Protein AF-A0A812ZGF9-F1 (afdb_monomer)

Nearest PDB structures (foldseek):
  2nt2-assembly3_C  TM=7.524E-01  e=4.501E-05  Homo sapiens
  7c8s-assembly1_A  TM=7.273E-01  e=4.017E-04  Homo sapiens
  2rf6-assembly1_A  TM=6.481E-01  e=1.134E-02  Orthopoxvirus vaccinia
  4eut-assembly1_B  TM=5.128E-01  e=7.590E-02  Homo sapiens
  4tq1-assembly1_A  TM=6.742E-01  e=1.607E+00  Homo sapiens

Mean predicted aligned error: 18.27 Å

Structure (mmCIF, N/CA/C/O backbone):
data_AF-A0A812ZGF9-F1
#
_entry.id   AF-A0A812ZGF9-F1
#
loop_
_atom_site.group_PDB
_atom_site.id
_atom_site.type_symbol
_atom_site.label_atom_id
_atom_site.label_alt_id
_atom_site.label_comp_id
_atom_site.label_asym_id
_atom_site.label_entity_id
_atom_site.label_seq_id
_atom_site.pdbx_PDB_ins_code
_atom_site.Cartn_x
_atom_site.Cartn_y
_atom_site.Cartn_z
_atom_site.occupancy
_atom_site.B_iso_or_equiv
_atom_site.auth_seq_id
_atom_site.auth_comp_id
_atom_site.auth_asym_id
_atom_site.auth_atom_id
_atom_site.pdbx_PDB_model_num
ATOM 1 N N . MET A 1 1 ? 3.810 -12.024 -6.927 1.00 45.03 1 MET A N 1
ATOM 2 C CA . MET A 1 1 ? 5.172 -12.530 -7.187 1.00 45.03 1 MET A CA 1
ATOM 3 C C . MET A 1 1 ? 5.480 -12.251 -8.644 1.00 45.03 1 MET A C 1
ATOM 5 O O . MET A 1 1 ? 4.543 -12.284 -9.429 1.00 45.03 1 MET A O 1
ATOM 9 N N . ALA A 1 2 ? 6.712 -11.874 -8.975 1.00 50.69 2 ALA A N 1
ATOM 10 C CA . ALA A 1 2 ? 7.114 -11.700 -10.366 1.00 50.69 2 ALA A CA 1
ATOM 11 C C . ALA A 1 2 ? 7.450 -13.066 -10.974 1.00 50.69 2 ALA A C 1
ATOM 13 O O . ALA A 1 2 ? 8.011 -13.917 -10.280 1.00 50.69 2 ALA A O 1
ATOM 14 N N . GLU A 1 3 ? 7.091 -13.279 -12.234 1.00 55.22 3 GLU A N 1
ATOM 15 C CA . GLU A 1 3 ? 7.406 -14.515 -12.948 1.00 55.22 3 GLU A CA 1
ATOM 16 C C . GLU A 1 3 ? 8.752 -14.353 -13.654 1.00 55.22 3 GLU A C 1
ATOM 18 O O . GLU A 1 3 ? 8.997 -13.369 -14.358 1.00 55.22 3 GLU A O 1
ATOM 23 N N . GLN A 1 4 ? 9.659 -15.306 -13.438 1.00 62.22 4 GLN A N 1
ATOM 24 C CA . GLN A 1 4 ? 10.890 -15.369 -14.215 1.00 62.22 4 GLN A CA 1
ATOM 25 C C . GLN A 1 4 ? 10.582 -15.958 -15.585 1.00 62.22 4 GLN A C 1
ATOM 27 O O . GLN A 1 4 ? 9.883 -16.966 -15.701 1.00 62.22 4 GLN A O 1
ATOM 32 N N . CYS A 1 5 ? 11.139 -15.341 -16.622 1.00 58.72 5 CYS A N 1
ATOM 33 C CA . CYS A 1 5 ? 11.132 -15.927 -17.948 1.00 58.72 5 CYS A CA 1
ATOM 34 C C . CYS A 1 5 ? 11.777 -17.326 -17.913 1.00 58.72 5 CYS A C 1
ATOM 36 O O . CYS A 1 5 ? 12.908 -17.484 -17.459 1.00 58.72 5 CYS A O 1
ATOM 38 N N . SER A 1 6 ? 11.077 -18.336 -18.429 1.00 51.06 6 SER A N 1
ATOM 39 C CA . SER A 1 6 ? 11.536 -19.732 -18.461 1.00 51.06 6 SER A CA 1
ATOM 40 C C . SER A 1 6 ? 12.609 -20.019 -19.522 1.00 51.06 6 SER A C 1
ATOM 42 O O . SER A 1 6 ? 13.092 -21.148 -19.620 1.00 51.06 6 SER A O 1
ATOM 44 N N . ALA A 1 7 ? 13.002 -19.024 -20.325 1.00 57.94 7 ALA A N 1
ATOM 45 C CA . ALA A 1 7 ? 14.015 -19.214 -21.354 1.00 57.94 7 ALA A CA 1
ATOM 46 C C . ALA A 1 7 ? 15.413 -19.402 -20.721 1.00 57.94 7 ALA A C 1
ATOM 48 O O . ALA A 1 7 ? 15.858 -18.551 -19.941 1.00 57.94 7 ALA A O 1
ATOM 49 N N . PRO A 1 8 ? 16.149 -20.476 -21.067 1.00 46.59 8 PRO A N 1
ATOM 50 C CA . PRO A 1 8 ? 17.454 -20.763 -20.480 1.00 46.59 8 PRO A CA 1
ATOM 51 C C . PRO A 1 8 ? 18.442 -19.609 -20.724 1.00 46.59 8 PRO A C 1
ATOM 53 O O . PRO A 1 8 ? 18.737 -19.241 -21.861 1.00 46.59 8 PRO A O 1
ATOM 56 N N . GLY A 1 9 ? 18.946 -19.023 -19.632 1.00 60.38 9 GLY A N 1
ATOM 57 C CA . GLY A 1 9 ? 19.892 -17.900 -19.649 1.00 60.38 9 GLY A CA 1
ATOM 58 C C . GLY A 1 9 ? 19.266 -16.501 -19.743 1.00 60.38 9 GLY A C 1
ATOM 59 O O . GLY A 1 9 ? 20.005 -15.524 -19.864 1.00 60.38 9 GLY A O 1
ATOM 60 N N . CYS A 1 10 ? 17.936 -16.377 -19.685 1.00 63.12 10 CYS A N 1
ATOM 61 C CA . CYS A 1 10 ? 17.229 -15.098 -19.714 1.00 63.12 10 CYS A CA 1
ATOM 62 C C . CYS A 1 10 ? 16.824 -14.681 -18.289 1.00 63.12 10 CYS A C 1
ATOM 64 O O . CYS A 1 10 ? 15.756 -15.045 -17.809 1.00 63.12 10 CYS A O 1
ATOM 66 N N . ALA A 1 11 ? 17.663 -13.902 -17.597 1.00 79.38 11 ALA A N 1
ATOM 67 C CA . ALA A 1 11 ? 17.349 -13.359 -16.265 1.00 79.38 11 ALA A CA 1
ATOM 68 C C . ALA A 1 11 ? 16.396 -12.143 -16.336 1.00 79.38 11 ALA A C 1
ATOM 70 O O . ALA A 1 11 ? 16.633 -11.111 -15.708 1.00 79.38 11 ALA A O 1
ATOM 71 N N . VAL A 1 12 ? 15.348 -12.244 -17.158 1.00 88.75 12 VAL A N 1
ATOM 72 C CA . VAL A 1 12 ? 14.331 -11.201 -17.326 1.00 88.75 12 VAL A CA 1
ATOM 73 C C . VAL A 1 12 ? 13.152 -11.508 -16.422 1.00 88.75 12 VAL A C 1
ATOM 75 O O . VAL A 1 12 ? 12.563 -12.588 -16.480 1.00 88.75 12 VAL A O 1
ATOM 78 N N . GLU A 1 13 ? 12.814 -10.537 -15.587 1.00 91.31 13 GLU A N 1
ATOM 79 C CA . GLU A 1 13 ? 11.710 -10.620 -14.644 1.00 91.31 13 GLU A CA 1
ATOM 80 C C . GLU A 1 13 ? 10.479 -9.937 -15.235 1.00 91.31 13 GLU A C 1
ATOM 82 O O . GLU A 1 13 ? 10.511 -8.746 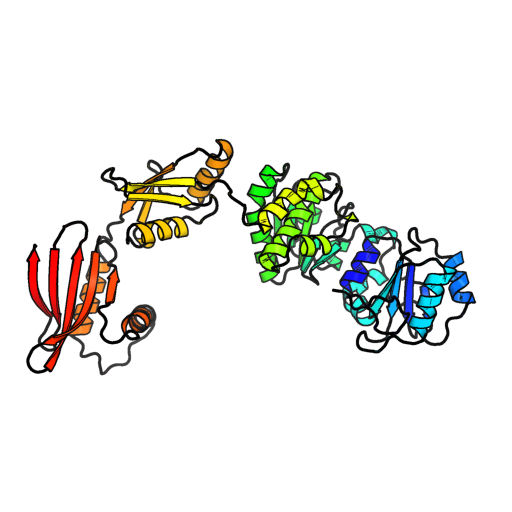-15.546 1.00 91.31 13 GLU A O 1
ATOM 87 N N . VAL A 1 14 ? 9.381 -10.675 -15.382 1.00 91.50 14 VAL A N 1
ATOM 88 C CA . VAL A 1 14 ? 8.109 -10.101 -15.819 1.00 91.50 14 VAL A CA 1
ATOM 89 C C . VAL A 1 14 ? 7.390 -9.529 -14.602 1.00 91.50 14 VAL A C 1
ATOM 91 O O . VAL A 1 14 ? 7.107 -10.240 -13.636 1.00 91.50 14 VAL A O 1
ATOM 94 N N . VAL A 1 15 ? 7.104 -8.227 -14.644 1.00 92.69 15 VAL A N 1
ATOM 95 C CA . VAL A 1 15 ? 6.514 -7.481 -13.526 1.00 92.69 15 VAL A CA 1
ATOM 96 C C . VAL A 1 15 ? 5.178 -6.849 -13.910 1.00 92.69 15 VAL A C 1
ATOM 98 O O . VAL A 1 15 ? 4.925 -6.515 -15.068 1.00 92.69 15 VAL A O 1
ATOM 101 N N . TYR A 1 16 ? 4.309 -6.649 -12.923 1.00 92.62 16 TYR A N 1
ATOM 102 C CA . TYR A 1 16 ? 3.055 -5.916 -13.101 1.00 92.62 16 TYR A CA 1
ATOM 103 C C . TYR A 1 16 ? 3.301 -4.411 -13.266 1.00 92.62 16 TYR A C 1
ATOM 105 O O . TYR A 1 16 ? 4.319 -3.876 -12.821 1.00 92.62 16 TYR A O 1
ATOM 113 N N . ALA A 1 17 ? 2.324 -3.701 -13.841 1.00 93.88 17 ALA A N 1
ATOM 114 C CA . ALA A 1 17 ? 2.409 -2.259 -14.081 1.00 93.88 17 ALA A CA 1
ATOM 115 C C . ALA A 1 17 ? 2.781 -1.459 -12.821 1.00 93.88 17 ALA A C 1
ATOM 117 O O . ALA A 1 17 ? 3.678 -0.621 -12.869 1.00 93.88 17 ALA A O 1
ATOM 118 N N . PHE A 1 18 ? 2.155 -1.755 -11.679 1.00 93.88 18 PHE A N 1
ATOM 119 C CA . PHE A 1 18 ? 2.442 -1.039 -10.434 1.00 93.88 18 PHE A CA 1
ATOM 120 C C . PHE A 1 18 ? 3.826 -1.337 -9.859 1.00 93.88 18 PHE A C 1
ATOM 122 O O . PHE A 1 18 ? 4.438 -0.478 -9.230 1.00 93.88 18 PHE A O 1
ATOM 129 N N . GLN A 1 19 ? 4.362 -2.535 -10.102 1.00 92.12 19 GLN A N 1
ATOM 130 C CA . GLN A 1 19 ? 5.726 -2.868 -9.705 1.00 92.12 19 GLN A CA 1
ATOM 131 C C . GLN A 1 19 ? 6.729 -2.081 -10.547 1.00 92.12 19 GLN A C 1
ATOM 133 O O . GLN A 1 19 ? 7.656 -1.508 -9.98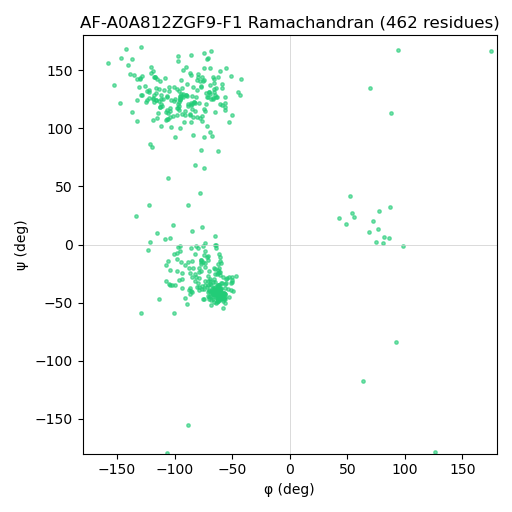7 1.00 92.12 19 GLN A O 1
ATOM 138 N N . ALA A 1 20 ? 6.514 -1.994 -11.862 1.00 93.56 20 ALA A N 1
ATOM 139 C CA . ALA A 1 20 ? 7.318 -1.150 -12.740 1.00 93.56 20 ALA A CA 1
ATOM 140 C C . ALA A 1 20 ? 7.265 0.327 -12.310 1.00 93.56 20 ALA A C 1
ATOM 142 O O . ALA A 1 20 ? 8.307 0.951 -12.136 1.00 93.56 20 ALA A O 1
ATOM 143 N N . PHE A 1 21 ? 6.068 0.857 -12.040 1.00 94.00 21 PHE A N 1
ATOM 144 C CA . PHE A 1 21 ? 5.872 2.232 -11.561 1.00 94.00 21 PHE A CA 1
ATOM 145 C C . PHE A 1 21 ? 6.663 2.509 -10.283 1.00 94.00 21 PHE A C 1
ATOM 147 O O . PHE A 1 21 ? 7.394 3.487 -10.171 1.00 94.00 21 PHE A O 1
ATOM 154 N N . ASN A 1 22 ? 6.576 1.583 -9.339 1.00 92.25 22 ASN A N 1
ATOM 155 C CA . ASN A 1 22 ? 7.297 1.633 -8.084 1.00 92.25 22 ASN A CA 1
ATOM 156 C C . ASN A 1 22 ? 8.819 1.682 -8.223 1.00 92.25 22 ASN A C 1
ATOM 158 O O . ASN A 1 22 ? 9.472 2.263 -7.361 1.00 92.25 22 ASN A O 1
ATOM 162 N N . TRP A 1 23 ? 9.381 1.044 -9.248 1.00 89.94 23 TRP A N 1
ATOM 163 C CA . TRP A 1 23 ? 10.808 1.147 -9.540 1.00 89.94 23 TRP A CA 1
ATOM 164 C C . TRP A 1 23 ? 11.161 2.533 -10.075 1.00 89.94 23 TRP A C 1
ATOM 166 O O . TRP A 1 23 ? 12.093 3.143 -9.566 1.00 89.94 23 TRP A O 1
ATOM 176 N N . LEU A 1 24 ? 10.356 3.066 -10.997 1.00 89.56 24 LEU A N 1
ATOM 177 C CA . LEU A 1 24 ? 10.551 4.403 -11.575 1.00 89.56 24 LEU A CA 1
ATOM 178 C C . LEU A 1 24 ? 10.483 5.526 -10.537 1.00 89.56 24 LEU A C 1
ATOM 180 O O . LEU A 1 24 ? 11.209 6.506 -10.626 1.00 89.56 24 LEU A O 1
ATOM 184 N N . VAL A 1 25 ? 9.593 5.398 -9.553 1.00 88.38 25 VAL A N 1
ATOM 185 C CA . VAL A 1 25 ? 9.431 6.395 -8.482 1.00 88.38 25 VAL A CA 1
ATOM 186 C C . VAL A 1 25 ? 10.614 6.400 -7.512 1.00 88.38 25 VAL A C 1
ATOM 188 O O . VAL A 1 25 ? 10.883 7.411 -6.863 1.00 88.38 25 VAL A O 1
ATOM 191 N N . ARG A 1 26 ? 11.303 5.267 -7.366 1.00 81.25 26 ARG A N 1
ATOM 192 C CA . ARG A 1 26 ? 12.313 5.068 -6.318 1.00 81.25 26 ARG A CA 1
ATOM 193 C C . ARG A 1 26 ? 13.739 5.247 -6.779 1.00 81.25 26 ARG A C 1
ATOM 195 O O . ARG A 1 26 ? 14.581 5.641 -5.980 1.00 81.25 26 ARG A O 1
ATOM 202 N N . GLU A 1 27 ? 13.998 4.852 -8.009 1.00 79.19 27 GLU A N 1
ATOM 203 C CA . GLU A 1 27 ? 15.333 4.656 -8.529 1.00 79.19 27 GLU A CA 1
ATOM 204 C C . GLU A 1 27 ? 15.425 5.379 -9.862 1.00 79.19 27 GLU A C 1
ATOM 206 O O . GLU A 1 27 ? 14.537 5.256 -10.709 1.00 79.19 27 GLU A O 1
ATOM 211 N N . ASP A 1 28 ? 16.523 6.096 -10.061 1.00 81.88 28 ASP A N 1
ATOM 212 C CA . ASP A 1 28 ? 16.882 6.603 -11.376 1.00 81.88 28 ASP A CA 1
ATOM 213 C C . ASP A 1 28 ? 17.459 5.443 -12.200 1.00 81.88 28 ASP A C 1
ATOM 215 O O . ASP A 1 28 ? 18.667 5.200 -12.224 1.00 81.88 28 ASP A O 1
ATOM 219 N N . ILE A 1 29 ? 16.555 4.632 -12.760 1.00 87.44 29 ILE A N 1
ATOM 220 C CA . ILE A 1 29 ? 16.875 3.451 -13.570 1.00 87.44 29 ILE A CA 1
ATOM 221 C C . ILE A 1 29 ? 16.833 3.757 -15.058 1.00 87.44 29 ILE A C 1
ATOM 223 O O . ILE A 1 29 ? 16.109 4.634 -15.527 1.00 87.44 29 ILE A O 1
ATOM 227 N N . LEU A 1 30 ? 17.535 2.929 -15.829 1.00 88.75 30 LEU A N 1
ATOM 228 C CA . LEU A 1 30 ? 17.413 2.939 -17.279 1.00 88.75 30 LEU A CA 1
ATOM 229 C C . LEU A 1 30 ? 16.013 2.469 -17.705 1.00 88.75 30 LEU A C 1
ATOM 231 O O . LEU A 1 30 ? 15.595 1.359 -17.365 1.00 88.75 30 LEU A O 1
ATOM 235 N N . VAL A 1 31 ? 15.311 3.285 -18.495 1.00 90.94 31 VAL A N 1
ATOM 236 C CA . VAL A 1 31 ? 13.989 2.946 -19.041 1.00 90.94 31 VAL A CA 1
ATOM 237 C C . VAL A 1 31 ? 14.049 2.873 -20.549 1.00 90.94 31 VAL A C 1
ATOM 239 O O . VAL A 1 31 ? 14.450 3.818 -21.229 1.00 90.94 31 VAL A O 1
ATOM 242 N N . LEU A 1 32 ? 13.631 1.724 -21.059 1.00 91.50 32 LEU A N 1
ATOM 243 C CA . LEU A 1 32 ? 13.641 1.382 -22.465 1.00 91.50 32 LEU A CA 1
ATOM 244 C C . LEU A 1 32 ? 12.200 1.143 -22.900 1.00 91.50 32 LEU A C 1
ATOM 246 O O . LEU A 1 32 ? 11.481 0.368 -22.272 1.00 91.50 32 LEU A O 1
ATOM 250 N N . GLU A 1 33 ? 11.779 1.788 -23.976 1.00 90.88 33 GLU A N 1
ATOM 251 C CA . GLU A 1 33 ? 10.479 1.562 -24.591 1.00 90.88 33 GLU A CA 1
ATOM 252 C C . GL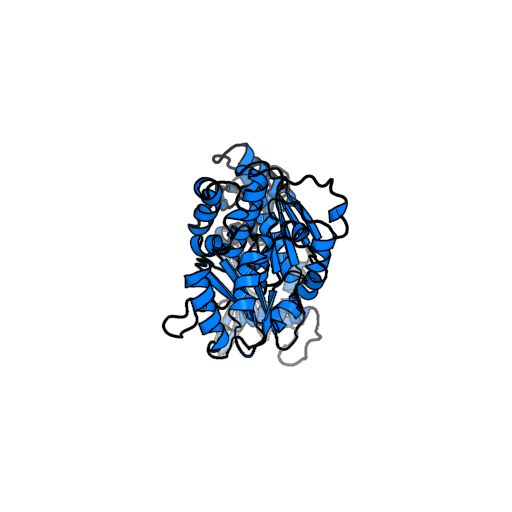U A 1 33 ? 10.679 0.802 -25.900 1.00 90.88 33 GLU A C 1
ATOM 254 O O . GLU A 1 33 ? 11.168 1.351 -26.885 1.00 90.88 33 GLU A O 1
ATOM 259 N N . CYS A 1 34 ? 10.328 -0.482 -25.912 1.00 88.06 34 CYS A N 1
ATOM 260 C CA . CYS A 1 34 ? 10.288 -1.261 -27.137 1.00 88.06 34 CYS A CA 1
ATOM 261 C C . CYS A 1 34 ? 8.927 -1.066 -27.793 1.00 88.06 34 CYS A C 1
ATOM 263 O O . CYS A 1 34 ? 7.913 -1.572 -27.307 1.00 88.06 34 CYS A O 1
ATOM 265 N N . SER A 1 35 ? 8.916 -0.285 -28.870 1.00 83.12 35 SER A N 1
ATOM 266 C CA . SER A 1 35 ? 7.699 0.015 -29.607 1.00 83.12 35 SER A CA 1
ATOM 267 C C . SER A 1 35 ? 7.933 -0.054 -31.111 1.00 83.12 35 SER A C 1
ATOM 269 O O . SER A 1 35 ? 9.055 0.020 -31.618 1.00 83.12 35 SER A O 1
ATOM 271 N N . SER A 1 36 ? 6.837 -0.212 -31.841 1.00 78.44 36 SER A N 1
ATOM 272 C CA . SER A 1 36 ? 6.805 -0.103 -33.301 1.00 78.44 36 SER A CA 1
ATOM 273 C C . SER A 1 36 ? 6.992 1.338 -33.809 1.00 78.44 36 SER A C 1
ATOM 275 O O . SER A 1 36 ? 7.230 1.539 -34.999 1.00 78.44 36 SER A O 1
ATOM 277 N N . SER A 1 37 ? 6.889 2.334 -32.923 1.00 74.25 37 SER A N 1
ATOM 278 C CA . SER A 1 37 ? 7.073 3.761 -33.206 1.00 74.25 37 SER A CA 1
ATOM 279 C C . SER A 1 37 ? 8.530 4.183 -33.014 1.00 74.25 37 SER A C 1
ATOM 281 O O . SER A 1 37 ? 9.253 3.599 -32.212 1.00 74.25 37 SER A O 1
ATOM 283 N N . ALA A 1 38 ? 8.956 5.223 -33.734 1.00 68.00 38 ALA A N 1
ATOM 284 C CA . ALA A 1 38 ? 10.270 5.843 -33.549 1.00 68.00 38 ALA A CA 1
ATOM 285 C C . ALA A 1 38 ? 10.325 6.784 -32.328 1.00 68.00 38 ALA A C 1
ATOM 287 O O . ALA A 1 38 ? 11.411 7.064 -31.827 1.00 68.00 38 ALA A O 1
ATOM 288 N N . GLU A 1 39 ? 9.171 7.257 -31.850 1.00 70.25 39 GLU A N 1
ATOM 289 C CA . GLU A 1 39 ? 9.054 8.136 -30.680 1.00 70.25 39 GLU A CA 1
ATOM 290 C C . GLU A 1 39 ? 8.452 7.394 -29.476 1.00 70.25 39 GLU A C 1
ATOM 292 O O . GLU A 1 39 ? 7.535 6.581 -29.679 1.00 70.25 39 GLU A O 1
ATOM 297 N N . PRO A 1 40 ? 8.915 7.693 -28.242 1.00 69.94 40 PRO A N 1
ATOM 298 C CA . PRO A 1 40 ? 8.391 7.078 -27.031 1.00 69.94 40 PRO A CA 1
ATOM 299 C C . PRO A 1 40 ? 6.962 7.560 -26.790 1.00 69.94 40 PRO A C 1
ATOM 301 O O . PRO A 1 40 ? 6.685 8.757 -26.716 1.00 69.94 40 PRO A O 1
ATOM 304 N N . LYS A 1 41 ? 6.033 6.620 -26.647 1.00 72.06 41 LYS A N 1
ATOM 305 C CA . LYS A 1 41 ? 4.605 6.896 -26.461 1.00 72.06 41 LYS A CA 1
ATOM 306 C C . LYS A 1 41 ? 4.251 7.167 -24.999 1.00 72.06 41 LYS A C 1
ATOM 308 O O . LYS A 1 41 ? 3.193 7.725 -24.719 1.00 72.06 41 LYS A O 1
ATOM 313 N N . THR A 1 42 ? 5.089 6.732 -24.060 1.00 74.75 42 THR A N 1
ATOM 314 C CA . THR A 1 42 ? 4.676 6.572 -22.651 1.00 74.75 42 THR A CA 1
ATOM 315 C C . THR A 1 42 ? 5.372 7.522 -21.717 1.00 74.75 42 THR A C 1
ATOM 317 O O . THR A 1 42 ? 4.754 8.098 -20.826 1.00 74.75 42 THR A O 1
ATOM 320 N N . VAL A 1 43 ? 6.684 7.617 -21.884 1.00 78.94 43 VAL A N 1
ATOM 321 C CA . VAL A 1 43 ? 7.572 8.285 -20.955 1.00 78.94 43 VAL A CA 1
ATOM 322 C C . VAL A 1 43 ? 8.552 9.097 -21.802 1.00 78.94 43 VAL A C 1
ATOM 324 O O . VAL A 1 43 ? 9.350 8.496 -22.516 1.00 78.94 43 VAL A O 1
ATOM 327 N N . PRO A 1 44 ? 8.528 10.443 -21.747 1.00 79.38 44 PRO A N 1
ATOM 328 C CA . PRO A 1 44 ? 9.300 11.291 -22.668 1.00 79.38 44 PRO A CA 1
ATOM 329 C C . PRO A 1 44 ? 10.815 11.096 -22.580 1.00 79.38 44 PRO A C 1
ATOM 331 O O . PRO A 1 44 ? 11.554 11.481 -23.476 1.00 79.38 44 PRO A O 1
ATOM 334 N N . TRP A 1 45 ? 11.268 10.545 -21.459 1.00 79.12 45 TRP A N 1
ATOM 335 C CA . TRP A 1 45 ? 12.665 10.310 -21.129 1.00 79.12 45 TRP A CA 1
ATOM 336 C C . TRP A 1 45 ? 13.069 8.832 -21.273 1.00 79.12 45 TRP A C 1
ATOM 338 O O . TRP A 1 45 ? 14.193 8.478 -20.930 1.00 79.12 45 TRP A O 1
ATOM 348 N N . ALA A 1 46 ? 12.181 7.964 -21.775 1.00 82.81 46 ALA A N 1
ATOM 349 C CA . ALA A 1 46 ? 12.532 6.589 -22.117 1.00 82.81 46 ALA A CA 1
ATOM 350 C C . ALA A 1 46 ? 13.238 6.516 -23.476 1.00 82.81 46 ALA A C 1
ATOM 352 O O . ALA A 1 46 ? 12.885 7.217 -24.427 1.00 82.81 46 ALA A O 1
ATOM 353 N N . TYR A 1 47 ? 14.200 5.604 -23.589 1.00 84.06 47 TYR A N 1
ATOM 354 C CA . TYR A 1 47 ? 14.887 5.343 -24.848 1.00 84.06 47 TYR A CA 1
ATOM 355 C C . TYR A 1 47 ? 14.070 4.392 -25.709 1.00 84.06 47 TYR A C 1
ATOM 357 O O . TYR A 1 47 ? 13.761 3.276 -25.291 1.00 84.06 47 TYR A O 1
ATOM 365 N N . THR A 1 48 ? 13.735 4.818 -26.923 1.00 83.94 48 THR A N 1
ATOM 366 C CA . THR A 1 48 ? 12.942 3.993 -27.837 1.00 83.94 48 THR A CA 1
ATOM 367 C C . THR A 1 48 ? 13.833 2.982 -28.549 1.00 83.94 48 THR A C 1
ATOM 369 O O . THR A 1 48 ? 14.836 3.350 -29.157 1.00 83.94 48 THR A O 1
ATOM 372 N N . ILE A 1 49 ? 13.463 1.704 -28.480 1.00 83.50 49 ILE A N 1
ATOM 373 C CA . ILE A 1 49 ? 14.144 0.599 -29.157 1.00 83.50 49 ILE A CA 1
ATOM 374 C C . ILE A 1 49 ? 13.179 -0.005 -30.183 1.00 83.50 49 ILE A C 1
ATOM 376 O O . ILE A 1 49 ? 12.085 -0.435 -29.808 1.00 83.50 49 ILE A O 1
ATOM 380 N N . PRO A 1 50 ? 13.556 -0.094 -31.468 1.00 78.69 50 PRO A N 1
ATOM 381 C CA . PRO A 1 50 ? 12.700 -0.711 -32.471 1.00 78.69 50 PRO A CA 1
ATOM 382 C C . PRO A 1 50 ? 12.521 -2.211 -32.200 1.00 78.69 50 PRO A C 1
ATOM 384 O O . PRO A 1 50 ? 13.470 -2.911 -31.851 1.00 78.69 50 PRO A O 1
ATOM 387 N N . HIS A 1 51 ? 11.315 -2.730 -32.446 1.00 71.31 51 HIS A N 1
ATOM 388 C CA . HIS A 1 51 ? 11.018 -4.166 -32.321 1.00 71.31 51 HIS A CA 1
ATOM 389 C C . HIS A 1 51 ? 11.888 -5.068 -33.208 1.00 71.31 51 HIS A C 1
ATOM 391 O O . HIS A 1 51 ? 12.090 -6.239 -32.893 1.00 71.31 51 HIS A O 1
ATOM 397 N N . ARG A 1 52 ? 12.371 -4.552 -34.345 1.00 68.44 52 ARG A N 1
ATOM 398 C CA . ARG A 1 52 ? 13.174 -5.311 -35.309 1.00 68.44 52 ARG A CA 1
ATOM 399 C C . ARG A 1 52 ? 14.604 -4.792 -35.340 1.00 68.44 52 ARG A C 1
ATOM 401 O O . ARG A 1 52 ? 14.888 -3.798 -36.001 1.00 68.44 52 ARG A O 1
ATOM 408 N N . GLY A 1 53 ? 15.488 -5.536 -34.682 1.00 61.69 53 GLY A N 1
ATOM 409 C CA . GLY A 1 53 ? 16.933 -5.343 -34.736 1.00 61.69 53 GLY A CA 1
ATOM 410 C C . GLY A 1 53 ? 17.444 -4.349 -33.699 1.00 61.69 53 GLY A C 1
ATOM 411 O O . GLY A 1 53 ? 17.227 -3.143 -33.796 1.00 61.69 53 GLY A O 1
ATOM 412 N N . LEU A 1 54 ? 18.208 -4.859 -32.736 1.00 65.12 54 LEU A N 1
ATOM 413 C CA . LEU A 1 54 ? 18.993 -4.033 -31.833 1.00 65.12 54 LEU A CA 1
ATOM 414 C C . LEU A 1 54 ? 20.232 -3.513 -32.556 1.00 65.12 54 LEU A C 1
ATOM 416 O O . LEU A 1 54 ? 21.197 -4.234 -32.810 1.00 65.12 54 LEU A O 1
ATOM 420 N N . CYS A 1 55 ? 20.224 -2.226 -32.899 1.00 63.69 55 CYS A N 1
ATOM 421 C CA . CYS A 1 55 ? 21.416 -1.596 -33.438 1.00 63.69 55 CYS A CA 1
ATOM 422 C C . CYS A 1 55 ? 22.413 -1.364 -32.297 1.00 63.69 55 CYS A C 1
ATOM 424 O O . CYS A 1 55 ? 22.152 -0.572 -31.394 1.00 63.69 55 CYS A O 1
ATOM 426 N N . LYS A 1 56 ? 23.588 -2.005 -32.359 1.00 69.38 56 LYS A N 1
ATOM 427 C CA . LYS A 1 56 ? 24.687 -1.773 -31.403 1.00 69.38 56 LYS A CA 1
ATOM 428 C C . LYS A 1 56 ? 25.014 -0.286 -31.214 1.00 69.38 56 LYS A C 1
ATOM 430 O O . LYS A 1 56 ? 25.424 0.088 -30.126 1.00 69.38 56 LYS A O 1
ATOM 435 N N . ARG A 1 57 ? 24.819 0.547 -32.249 1.00 70.50 57 ARG A N 1
ATOM 436 C CA . ARG A 1 5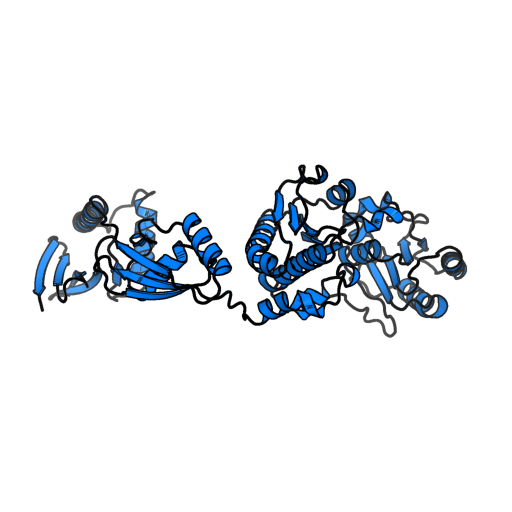7 ? 24.994 2.006 -32.152 1.00 70.50 57 ARG A CA 1
ATOM 437 C C . ARG A 1 57 ? 23.961 2.656 -31.240 1.00 70.50 57 ARG A C 1
ATOM 439 O O . ARG A 1 57 ? 24.361 3.383 -30.356 1.00 70.50 57 ARG A O 1
ATOM 446 N N . LEU A 1 58 ? 22.676 2.319 -31.381 1.00 71.62 58 LEU A N 1
ATOM 447 C CA . LEU A 1 58 ? 21.617 2.838 -30.506 1.00 71.62 58 LEU A CA 1
ATOM 448 C C . LEU A 1 58 ? 21.899 2.497 -29.040 1.00 71.62 58 LEU A C 1
ATOM 450 O O . LEU A 1 58 ? 21.732 3.323 -28.157 1.00 71.62 58 LEU A O 1
ATOM 454 N N . LEU A 1 59 ? 22.361 1.276 -28.788 1.00 71.12 59 LEU A N 1
ATOM 455 C CA . LEU A 1 59 ? 22.728 0.838 -27.449 1.00 71.12 59 LEU A CA 1
ATOM 456 C C . LEU A 1 59 ? 23.966 1.563 -26.901 1.00 71.12 59 LEU A C 1
ATOM 458 O O . LEU A 1 59 ? 23.997 1.906 -25.722 1.00 71.12 59 LEU A O 1
ATOM 462 N N . GLN A 1 60 ? 24.964 1.827 -27.747 1.00 73.62 60 GLN A N 1
ATOM 463 C CA . GLN A 1 60 ? 26.124 2.631 -27.370 1.00 73.62 60 GLN A CA 1
ATOM 464 C C . GLN A 1 60 ? 25.720 4.082 -27.077 1.00 73.62 60 GLN A C 1
ATOM 466 O O . GLN A 1 60 ? 26.105 4.612 -26.043 1.00 73.62 60 GLN A O 1
ATOM 471 N N . ASP A 1 61 ? 24.865 4.675 -27.911 1.00 76.81 61 ASP A N 1
ATOM 472 C CA . ASP A 1 61 ? 24.330 6.021 -27.705 1.00 76.81 61 ASP A CA 1
ATOM 473 C C . ASP A 1 61 ? 23.546 6.101 -26.387 1.00 76.81 61 ASP A C 1
ATOM 475 O O . ASP A 1 61 ? 23.668 7.079 -25.653 1.00 76.81 61 ASP A O 1
ATOM 479 N N . ILE A 1 62 ? 22.781 5.058 -26.036 1.00 76.06 62 ILE A N 1
ATOM 480 C CA . ILE A 1 62 ? 22.123 4.952 -24.728 1.00 76.06 62 ILE A CA 1
ATOM 481 C C . ILE A 1 62 ? 23.166 4.938 -23.607 1.00 76.06 62 ILE A C 1
ATOM 483 O O . ILE A 1 62 ? 22.998 5.672 -22.650 1.00 76.06 62 ILE A O 1
ATOM 487 N N . CYS A 1 63 ? 24.253 4.172 -23.697 1.00 70.12 63 CYS A N 1
ATOM 488 C CA . CYS A 1 63 ? 25.308 4.204 -22.672 1.00 70.12 63 CYS A CA 1
ATOM 489 C C . CYS A 1 63 ? 26.005 5.559 -22.547 1.00 70.12 63 CYS A C 1
ATOM 491 O O . CYS A 1 63 ? 26.355 5.967 -21.443 1.00 70.12 63 CYS A O 1
ATOM 493 N N . ASP A 1 64 ? 26.227 6.232 -23.671 1.00 76.62 64 ASP A N 1
ATOM 494 C CA . ASP A 1 64 ? 26.981 7.479 -23.705 1.00 76.62 64 ASP A CA 1
ATOM 495 C C . ASP A 1 64 ? 26.115 8.669 -23.246 1.00 76.62 64 ASP A C 1
ATOM 497 O O . ASP A 1 64 ? 26.630 9.639 -22.687 1.00 76.62 64 ASP A O 1
ATOM 501 N N . THR A 1 65 ? 24.794 8.594 -23.452 1.00 73.56 65 THR A N 1
ATOM 502 C CA . THR A 1 65 ? 23.842 9.669 -23.115 1.00 73.56 65 THR A CA 1
ATOM 503 C C . THR A 1 65 ? 23.058 9.421 -21.833 1.00 73.56 65 THR A C 1
ATOM 505 O O . THR A 1 65 ? 22.756 10.375 -21.114 1.00 73.56 65 THR A O 1
ATOM 508 N N . ALA A 1 66 ? 22.715 8.168 -21.534 1.00 65.44 66 ALA A N 1
ATOM 509 C CA . ALA A 1 66 ? 22.009 7.810 -20.319 1.00 65.44 66 ALA A CA 1
ATOM 510 C C . ALA A 1 66 ? 23.026 7.814 -19.184 1.00 65.44 66 ALA A C 1
ATOM 512 O O . ALA A 1 66 ? 23.863 6.922 -19.067 1.00 65.44 66 ALA A O 1
ATOM 513 N N . GLN A 1 67 ? 22.916 8.808 -18.313 1.00 69.50 67 GLN A N 1
ATOM 514 C CA . GLN A 1 67 ? 23.614 8.828 -17.033 1.00 69.50 67 GLN A CA 1
ATOM 515 C C . GLN A 1 67 ? 22.628 8.532 -15.891 1.00 69.50 67 GLN A C 1
ATOM 517 O O . GLN A 1 67 ? 22.487 9.384 -15.015 1.00 69.50 67 GLN A O 1
ATOM 522 N N . PRO A 1 68 ? 21.901 7.388 -15.891 1.00 74.69 68 PRO A N 1
ATOM 523 C CA . PRO A 1 68 ? 21.074 7.053 -14.747 1.00 74.69 68 PRO A CA 1
ATOM 524 C C . PRO A 1 68 ? 21.993 6.799 -13.552 1.00 74.69 68 PRO A C 1
ATOM 526 O O . PRO A 1 68 ? 23.033 6.143 -13.686 1.00 74.69 68 PRO A O 1
ATOM 529 N N . GLU A 1 69 ? 21.605 7.274 -12.371 1.00 74.56 69 GLU A N 1
ATOM 530 C CA . GLU A 1 69 ? 22.372 7.006 -11.148 1.00 74.56 69 GLU A CA 1
ATOM 531 C C . GLU A 1 69 ? 22.466 5.495 -10.855 1.00 74.56 69 GLU A C 1
ATOM 533 O O . GLU A 1 69 ? 23.437 5.034 -10.249 1.00 74.56 69 GLU A O 1
ATOM 538 N N . ASN A 1 70 ? 21.492 4.701 -11.324 1.00 78.38 70 ASN A N 1
ATOM 539 C CA . ASN A 1 70 ? 21.442 3.257 -11.133 1.00 78.38 70 ASN A CA 1
ATOM 540 C C . ASN A 1 70 ? 21.409 2.473 -12.461 1.00 78.38 70 ASN A C 1
ATOM 542 O O . ASN A 1 70 ? 20.364 2.029 -12.937 1.00 78.38 70 ASN A O 1
ATOM 546 N N . THR A 1 71 ? 22.590 2.188 -13.014 1.00 80.75 71 THR A N 1
ATOM 547 C CA . THR A 1 71 ? 22.762 1.315 -14.196 1.00 80.75 71 THR A CA 1
ATOM 548 C C . THR A 1 71 ? 22.581 -0.179 -13.899 1.00 80.75 71 THR A C 1
ATOM 550 O O . THR A 1 71 ? 22.515 -1.003 -14.814 1.00 80.75 71 THR A O 1
ATOM 553 N N . SER A 1 72 ? 22.481 -0.565 -12.621 1.00 84.38 72 SER A N 1
ATOM 554 C CA . SER A 1 72 ? 22.361 -1.973 -12.225 1.00 84.38 72 SER A CA 1
ATOM 555 C C . SER A 1 72 ? 20.968 -2.558 -12.483 1.00 84.38 72 SER A C 1
ATOM 557 O O . SER A 1 72 ? 20.813 -3.781 -12.489 1.00 84.38 72 SER A O 1
ATOM 559 N N . CYS A 1 73 ? 19.967 -1.709 -12.721 1.00 88.69 73 CYS A N 1
ATOM 560 C CA . CYS A 1 73 ? 18.589 -2.100 -12.991 1.00 88.69 73 CYS A CA 1
ATOM 561 C C . CYS A 1 73 ? 18.068 -1.394 -14.249 1.00 88.69 73 CYS A C 1
ATOM 563 O O . CYS A 1 73 ? 18.356 -0.222 -14.476 1.00 88.69 73 CYS A O 1
ATOM 565 N N . ALA A 1 74 ? 17.273 -2.102 -15.048 1.00 91.75 74 ALA A N 1
ATOM 566 C CA . ALA A 1 74 ? 16.601 -1.536 -16.212 1.00 91.75 74 ALA A CA 1
ATOM 567 C C . ALA A 1 74 ? 15.134 -1.977 -16.274 1.00 91.75 74 ALA A C 1
ATOM 569 O O . ALA A 1 74 ? 14.796 -3.107 -15.903 1.00 91.75 74 ALA A O 1
ATOM 570 N N . LEU A 1 75 ? 14.270 -1.089 -16.764 1.00 94.12 75 LEU A N 1
ATOM 571 C CA . LEU A 1 75 ? 12.869 -1.366 -17.060 1.00 94.12 75 LEU A CA 1
ATOM 572 C C . LEU A 1 75 ? 12.639 -1.324 -18.571 1.00 94.12 75 LEU A C 1
ATOM 574 O O . LEU A 1 75 ? 12.896 -0.315 -19.219 1.00 94.12 75 LEU A O 1
ATOM 578 N N . LEU A 1 76 ? 12.094 -2.409 -19.106 1.00 94.50 76 LEU A N 1
ATOM 579 C CA . LEU A 1 76 ? 11.639 -2.531 -20.480 1.00 94.50 76 LEU A CA 1
ATOM 580 C C . LEU A 1 76 ? 10.110 -2.449 -20.534 1.00 94.50 76 LEU A C 1
ATOM 582 O O . LEU A 1 76 ? 9.413 -3.339 -20.037 1.00 94.50 76 LEU A O 1
ATOM 586 N N . LEU A 1 77 ? 9.604 -1.397 -21.170 1.00 94.12 77 LEU A N 1
ATOM 587 C CA . LEU A 1 77 ? 8.213 -1.262 -21.582 1.00 94.12 77 LEU A CA 1
ATOM 588 C C . LEU A 1 77 ? 8.059 -1.923 -22.957 1.00 94.12 77 LEU A C 1
ATOM 590 O O . LEU A 1 77 ? 8.629 -1.437 -23.927 1.00 94.12 77 LEU A O 1
ATOM 594 N N . ASP A 1 78 ? 7.335 -3.035 -23.048 1.00 92.19 78 ASP A N 1
ATOM 595 C CA . ASP A 1 78 ? 7.273 -3.858 -24.266 1.00 92.19 78 ASP A CA 1
ATOM 596 C C . ASP A 1 78 ? 5.828 -4.015 -24.767 1.00 92.19 78 ASP A C 1
ATOM 598 O O . ASP A 1 78 ? 4.938 -4.351 -23.979 1.00 92.19 78 ASP A O 1
ATOM 602 N N . GLU A 1 79 ? 5.567 -3.781 -26.061 1.00 90.25 79 GLU A N 1
ATOM 603 C CA . GLU A 1 79 ? 4.229 -3.972 -26.656 1.00 90.25 79 GLU A CA 1
ATOM 604 C C . GLU A 1 79 ? 3.795 -5.449 -26.621 1.00 90.25 79 GLU A C 1
ATOM 606 O O . GLU A 1 79 ? 2.593 -5.733 -26.556 1.00 90.25 79 GLU A O 1
ATOM 611 N N . VAL A 1 80 ? 4.749 -6.391 -26.588 1.00 87.00 80 VAL A N 1
ATOM 612 C CA . VAL A 1 80 ? 4.443 -7.827 -26.580 1.00 87.00 80 VAL A CA 1
ATOM 613 C C . VAL A 1 80 ? 3.720 -8.237 -25.282 1.00 87.00 80 VAL A C 1
ATOM 615 O O . VAL A 1 80 ? 4.150 -7.858 -24.181 1.00 87.00 80 VAL A O 1
ATOM 618 N N . PRO A 1 81 ? 2.629 -9.026 -25.363 1.00 85.06 81 PRO A N 1
ATOM 619 C CA . PRO A 1 81 ? 1.922 -9.545 -24.195 1.00 85.06 81 PRO A CA 1
ATOM 620 C C . PRO A 1 81 ? 2.824 -10.325 -23.227 1.00 85.06 81 PRO A C 1
ATOM 622 O O . PRO A 1 81 ? 3.809 -10.954 -23.616 1.00 85.06 81 PRO A O 1
ATOM 625 N N . GLN A 1 82 ? 2.459 -10.316 -21.942 1.00 80.06 82 GLN A N 1
ATOM 626 C CA . GLN A 1 82 ? 3.179 -11.065 -20.899 1.00 80.06 82 GLN A CA 1
ATOM 627 C C . GLN A 1 82 ? 2.996 -12.584 -21.011 1.00 80.06 82 GLN A C 1
ATOM 629 O O . GLN A 1 82 ? 3.840 -13.322 -20.521 1.00 80.06 82 GLN A O 1
ATOM 634 N N . SER A 1 83 ? 1.921 -13.045 -21.659 1.00 77.62 83 SER A N 1
ATOM 635 C CA . SER A 1 83 ? 1.609 -14.468 -21.849 1.00 77.62 83 SER A CA 1
ATOM 636 C C . SER A 1 83 ? 2.446 -15.145 -22.934 1.00 77.62 83 SER A C 1
ATOM 638 O O . SER A 1 83 ? 2.427 -16.368 -23.047 1.00 77.62 83 SER A O 1
ATOM 640 N N . GLU A 1 84 ? 3.149 -14.368 -23.756 1.00 77.56 84 GLU A N 1
ATOM 641 C CA . GLU A 1 84 ? 3.990 -14.900 -24.820 1.00 77.56 84 GLU A CA 1
ATOM 642 C C . GLU A 1 84 ? 5.393 -15.234 -24.309 1.00 77.56 84 GLU A C 1
ATOM 644 O O . GLU A 1 84 ? 5.942 -14.562 -23.428 1.00 77.56 84 GLU A O 1
ATOM 649 N N . ALA A 1 85 ? 5.991 -16.274 -24.902 1.00 81.38 85 ALA A N 1
ATOM 650 C CA . ALA A 1 85 ? 7.392 -16.603 -24.680 1.00 81.38 85 ALA A CA 1
ATOM 651 C C . ALA A 1 85 ? 8.266 -15.360 -24.904 1.00 81.38 85 ALA A C 1
ATOM 653 O O . ALA A 1 85 ? 7.969 -14.524 -25.757 1.00 81.38 85 ALA A O 1
ATOM 654 N N . CYS A 1 86 ? 9.338 -15.230 -24.122 1.00 83.25 86 CYS A N 1
ATOM 655 C CA . CYS A 1 86 ? 10.190 -14.048 -24.175 1.00 83.25 86 CYS A CA 1
ATOM 656 C C . CYS A 1 86 ? 10.720 -13.823 -25.598 1.00 83.25 86 CYS A C 1
ATOM 658 O O . CYS A 1 86 ? 11.424 -14.695 -26.118 1.00 83.25 86 CYS A O 1
ATOM 660 N N . PRO A 1 87 ? 10.379 -12.686 -26.228 1.00 85.56 87 PRO A N 1
ATOM 661 C CA . PRO A 1 87 ? 10.763 -12.430 -27.605 1.00 85.56 87 PRO A CA 1
ATOM 662 C C . PRO A 1 87 ? 12.279 -12.408 -27.785 1.00 85.56 87 PRO A C 1
ATOM 664 O O . PRO A 1 87 ? 13.020 -11.983 -26.895 1.00 85.56 87 PRO A O 1
ATOM 667 N N . GLU A 1 88 ? 12.748 -12.800 -28.968 1.00 85.81 88 GLU A N 1
ATOM 668 C CA . GLU A 1 88 ? 14.180 -12.854 -29.281 1.00 85.81 88 GLU A CA 1
ATOM 669 C C . GLU A 1 88 ? 14.882 -11.502 -29.062 1.00 85.81 88 GLU A C 1
ATOM 671 O O . GLU A 1 88 ? 15.981 -11.469 -28.505 1.00 85.81 88 GLU A O 1
ATOM 676 N N . HIS A 1 89 ? 14.214 -10.383 -29.380 1.00 84.88 89 HIS A N 1
ATOM 677 C CA . HIS A 1 89 ? 14.749 -9.036 -29.143 1.00 84.88 89 HIS A CA 1
ATOM 678 C C . HIS A 1 89 ? 14.964 -8.739 -27.654 1.00 84.88 89 HIS A C 1
ATOM 680 O O . HIS A 1 89 ? 15.947 -8.097 -27.291 1.00 84.88 89 HIS A O 1
ATOM 686 N N . VAL A 1 90 ? 14.092 -9.238 -26.773 1.00 88.12 90 VAL A N 1
ATOM 687 C CA . VAL A 1 90 ? 14.241 -9.090 -25.316 1.00 88.12 90 VAL A CA 1
ATOM 688 C C . VAL A 1 90 ? 15.409 -9.934 -24.814 1.00 88.12 90 VAL A C 1
ATOM 690 O O . VAL A 1 90 ? 16.195 -9.481 -23.978 1.00 88.12 90 VAL A O 1
ATOM 693 N N . VAL A 1 91 ? 15.567 -11.151 -25.343 1.00 88.38 91 VAL A N 1
ATOM 694 C CA . VAL A 1 91 ? 16.698 -12.025 -25.007 1.00 88.38 91 VAL A CA 1
ATOM 695 C C . VAL A 1 91 ? 18.017 -11.373 -25.429 1.00 88.38 91 VAL A C 1
ATOM 697 O O . VAL A 1 91 ? 18.953 -11.317 -24.628 1.00 88.38 91 VAL A O 1
ATOM 700 N N . GLU A 1 92 ? 18.096 -10.840 -26.647 1.00 86.94 92 GLU A N 1
ATOM 701 C CA . GLU A 1 92 ? 19.274 -10.126 -27.143 1.00 86.94 92 GLU A CA 1
ATOM 702 C C . GLU A 1 92 ? 19.589 -8.883 -26.296 1.00 86.94 92 GLU A C 1
ATOM 704 O O . GLU A 1 92 ? 20.723 -8.735 -25.826 1.00 86.94 92 GLU A O 1
ATOM 709 N N . LEU A 1 93 ? 18.578 -8.053 -26.014 1.00 87.44 93 LEU A N 1
ATOM 710 C CA . LEU A 1 93 ? 18.708 -6.867 -25.167 1.00 87.44 93 LEU A CA 1
ATOM 711 C C . LEU A 1 93 ? 19.235 -7.218 -23.774 1.00 87.44 93 LEU A C 1
ATOM 713 O O . LEU A 1 93 ? 20.155 -6.570 -23.277 1.00 87.44 93 LEU A O 1
ATOM 717 N N . SER A 1 94 ? 18.686 -8.267 -23.155 1.00 88.94 94 SER A N 1
ATOM 718 C CA . SER A 1 94 ? 19.095 -8.713 -21.819 1.00 88.94 94 SER A CA 1
ATOM 719 C C . SER A 1 94 ? 20.569 -9.121 -21.781 1.00 88.94 94 SER A C 1
ATOM 721 O O . SER A 1 94 ? 21.312 -8.684 -20.904 1.00 88.94 94 SER A O 1
ATOM 723 N N . ARG A 1 95 ? 21.038 -9.884 -22.781 1.00 87.56 95 ARG A N 1
ATOM 724 C CA . ARG A 1 95 ? 22.449 -10.290 -22.883 1.00 87.56 95 ARG A CA 1
ATOM 725 C C . ARG A 1 95 ? 23.364 -9.082 -23.018 1.00 87.56 95 ARG A C 1
ATOM 727 O O . ARG A 1 95 ? 24.451 -9.087 -22.444 1.00 87.56 95 ARG A O 1
ATOM 734 N N . TRP A 1 96 ? 22.939 -8.078 -23.779 1.00 86.19 96 TRP A N 1
ATOM 735 C CA . TRP A 1 96 ? 23.707 -6.855 -23.961 1.00 86.19 96 TRP A CA 1
ATOM 736 C C . TRP A 1 96 ? 23.777 -6.038 -22.667 1.00 86.19 96 TRP A C 1
ATOM 738 O O . TRP A 1 96 ? 24.878 -5.752 -22.197 1.00 86.19 96 TRP A O 1
ATOM 748 N N . LEU A 1 97 ? 22.628 -5.754 -22.041 1.00 86.75 97 LEU A N 1
ATOM 749 C CA . LEU A 1 97 ? 22.550 -4.994 -20.790 1.00 86.75 97 LEU A CA 1
ATOM 750 C C . LEU A 1 97 ? 23.390 -5.642 -19.684 1.00 86.75 97 LEU A C 1
ATOM 752 O O . LEU A 1 97 ? 24.128 -4.954 -18.980 1.00 86.75 97 LEU A O 1
ATOM 756 N N . PHE A 1 98 ? 23.337 -6.968 -19.558 1.00 88.56 98 PHE A N 1
ATOM 757 C CA . PHE A 1 98 ? 24.088 -7.677 -18.524 1.00 88.56 98 PHE A CA 1
ATOM 758 C C . PHE A 1 98 ? 25.597 -7.706 -18.777 1.00 88.56 98 PHE A C 1
ATOM 760 O O . PHE A 1 98 ? 26.377 -7.610 -17.833 1.00 88.56 98 PHE A O 1
ATOM 767 N N . ARG A 1 99 ? 26.032 -7.829 -20.038 1.00 85.50 99 ARG A N 1
ATOM 768 C CA . ARG A 1 99 ? 27.464 -7.944 -20.366 1.00 85.50 99 ARG A CA 1
ATOM 769 C C . ARG A 1 99 ? 28.172 -6.605 -20.490 1.00 85.50 99 ARG A C 1
ATOM 771 O O . ARG A 1 99 ? 29.324 -6.513 -20.087 1.00 85.50 99 ARG A O 1
ATOM 778 N N . LEU A 1 100 ? 27.524 -5.622 -21.108 1.00 80.31 100 LEU A N 1
ATOM 779 C CA . LEU A 1 100 ? 28.179 -4.379 -21.518 1.00 80.31 100 LEU A CA 1
ATOM 780 C C . LEU A 1 100 ? 27.850 -3.206 -20.599 1.00 80.31 100 LEU A C 1
ATOM 782 O O . LEU A 1 100 ? 28.735 -2.408 -20.319 1.00 80.31 100 LEU A O 1
ATOM 786 N N . VAL A 1 101 ? 26.627 -3.141 -20.067 1.00 80.00 101 VAL A N 1
ATOM 787 C CA . VAL A 1 101 ? 26.219 -2.070 -19.135 1.00 80.00 101 VAL A CA 1
ATOM 788 C C . VAL A 1 101 ? 26.479 -2.454 -17.676 1.00 80.00 101 VAL A C 1
ATOM 790 O O . VAL A 1 101 ? 26.509 -1.602 -16.795 1.00 80.00 101 VAL A O 1
ATOM 793 N N . GLY A 1 102 ? 26.678 -3.747 -17.399 1.00 83.12 102 GLY A N 1
ATOM 794 C CA . GLY A 1 102 ? 26.773 -4.259 -16.030 1.00 83.12 102 GLY A CA 1
ATOM 795 C C . GLY A 1 102 ? 25.424 -4.265 -15.307 1.00 83.12 102 GLY A C 1
ATOM 796 O O . GLY A 1 102 ? 25.379 -4.322 -14.074 1.00 83.12 102 GLY A O 1
ATOM 797 N N . CYS A 1 103 ? 24.323 -4.219 -16.064 1.00 86.56 103 CYS A N 1
ATOM 798 C CA . CYS A 1 103 ? 22.987 -4.386 -15.520 1.00 86.56 103 CYS A CA 1
ATOM 799 C C . CYS A 1 103 ? 22.899 -5.760 -14.837 1.00 86.56 103 CYS A C 1
ATOM 801 O O . CYS A 1 103 ? 23.412 -6.761 -15.334 1.00 86.56 103 CYS A O 1
ATOM 803 N N . ARG A 1 104 ? 22.270 -5.823 -13.668 1.00 87.75 104 ARG A N 1
ATOM 804 C CA . ARG A 1 104 ? 22.089 -7.062 -12.896 1.00 87.75 104 ARG A CA 1
ATOM 805 C C . ARG A 1 104 ? 20.653 -7.557 -12.940 1.00 87.75 104 ARG A C 1
ATOM 807 O O . ARG A 1 104 ? 20.399 -8.711 -12.606 1.00 87.75 104 ARG A O 1
ATOM 814 N N . ARG A 1 105 ? 19.717 -6.685 -13.319 1.00 89.88 105 ARG A N 1
ATOM 815 C CA . ARG A 1 105 ? 18.286 -6.971 -13.313 1.00 89.88 105 ARG A CA 1
ATOM 816 C C . ARG A 1 105 ? 17.578 -6.233 -14.442 1.00 89.88 105 ARG A C 1
ATOM 818 O O . ARG A 1 105 ? 17.590 -5.006 -14.480 1.00 89.88 105 ARG A O 1
ATOM 825 N N . LEU A 1 106 ? 16.917 -6.988 -15.317 1.00 92.06 106 LEU A N 1
ATOM 826 C CA . LEU A 1 106 ? 16.041 -6.447 -16.353 1.00 92.06 106 LEU A CA 1
ATOM 827 C C . LEU A 1 106 ? 14.596 -6.817 -16.029 1.00 92.06 106 LEU A C 1
ATOM 829 O O . LEU A 1 106 ? 14.252 -7.997 -15.966 1.00 92.06 106 LEU A O 1
ATOM 833 N N . MET A 1 107 ? 13.758 -5.804 -15.838 1.00 94.12 107 MET A N 1
ATOM 834 C CA . MET A 1 107 ? 12.327 -5.967 -15.612 1.00 94.12 107 MET A CA 1
ATOM 835 C C . MET A 1 107 ? 11.572 -5.682 -16.900 1.00 94.12 107 MET A C 1
ATOM 837 O O . MET A 1 107 ? 11.847 -4.689 -17.565 1.00 94.12 107 MET A O 1
ATOM 841 N N . ARG A 1 108 ? 10.599 -6.522 -17.236 1.00 94.19 108 ARG A N 1
ATOM 842 C CA . ARG A 1 108 ? 9.734 -6.360 -18.404 1.00 94.19 108 ARG A CA 1
ATOM 843 C C . ARG A 1 108 ? 8.299 -6.150 -17.954 1.00 94.19 108 ARG A C 1
ATOM 845 O O . ARG A 1 108 ? 7.763 -6.935 -17.171 1.00 94.19 108 ARG A O 1
ATOM 852 N N . VAL A 1 109 ? 7.655 -5.125 -18.492 1.00 94.88 109 VAL A N 1
ATOM 853 C CA . VAL A 1 109 ? 6.238 -4.837 -18.265 1.00 94.88 109 VAL A CA 1
ATOM 854 C C . VAL A 1 109 ? 5.542 -4.618 -19.599 1.00 94.88 109 VAL A C 1
ATOM 856 O O . VAL A 1 109 ? 6.118 -4.042 -20.521 1.00 94.88 109 VAL A O 1
ATOM 859 N N . ASN A 1 110 ? 4.295 -5.078 -19.708 1.00 93.69 110 ASN A N 1
ATOM 860 C CA . ASN A 1 110 ? 3.512 -4.807 -20.905 1.00 93.69 110 ASN A CA 1
ATOM 861 C C . ASN A 1 110 ? 3.202 -3.310 -21.014 1.00 93.69 110 ASN A C 1
ATOM 863 O O . ASN A 1 110 ? 2.623 -2.714 -20.099 1.00 93.69 110 ASN A O 1
ATOM 867 N N . LEU A 1 111 ? 3.554 -2.734 -22.158 1.00 92.50 111 LEU A N 1
ATOM 868 C CA . LEU A 1 111 ? 3.479 -1.308 -22.404 1.00 92.50 111 LEU A CA 1
ATOM 869 C C . LEU A 1 111 ? 2.044 -0.777 -22.333 1.00 92.50 111 LEU A C 1
ATOM 871 O O . LEU A 1 111 ? 1.789 0.225 -21.667 1.00 92.50 111 LEU A O 1
ATOM 875 N N . ASN A 1 112 ? 1.092 -1.486 -22.943 1.00 91.62 112 ASN A N 1
ATOM 876 C CA . ASN A 1 112 ? -0.312 -1.073 -22.982 1.00 91.62 112 ASN A CA 1
ATOM 877 C C . ASN A 1 112 ? -0.940 -1.056 -21.581 1.00 91.62 112 ASN A C 1
ATOM 879 O O . ASN A 1 112 ? -1.660 -0.121 -21.224 1.00 91.62 112 ASN A O 1
ATOM 883 N N . ASN A 1 113 ? -0.640 -2.068 -20.762 1.00 92.81 113 ASN A N 1
ATOM 884 C CA . ASN A 1 113 ? -1.106 -2.129 -19.376 1.00 92.81 113 ASN A CA 1
ATOM 885 C C . ASN A 1 113 ? -0.510 -0.999 -18.529 1.00 92.81 113 ASN A C 1
ATOM 887 O O . ASN A 1 113 ? -1.215 -0.396 -17.718 1.00 92.81 113 ASN A O 1
ATOM 891 N N . PHE A 1 114 ? 0.774 -0.697 -18.734 1.00 94.25 114 PHE A N 1
ATOM 892 C CA . PHE A 1 114 ? 1.451 0.390 -18.040 1.00 94.25 114 PHE A CA 1
ATOM 893 C C . PHE A 1 114 ? 0.877 1.759 -18.437 1.00 94.25 114 PHE A C 1
ATOM 895 O O . PHE A 1 114 ? 0.471 2.529 -17.566 1.00 94.25 114 PHE A O 1
ATOM 902 N N . GLN A 1 115 ? 0.743 2.028 -19.740 1.00 92.12 115 GLN A N 1
ATOM 903 C CA . GLN A 1 115 ? 0.156 3.258 -20.283 1.00 92.12 115 GLN A CA 1
ATOM 904 C C . GLN A 1 115 ? -1.269 3.487 -19.804 1.00 92.12 115 GLN A C 1
ATOM 906 O O . GLN A 1 115 ? -1.591 4.576 -19.340 1.00 92.12 115 GLN A O 1
ATOM 911 N N . ARG A 1 116 ? -2.134 2.468 -19.877 1.00 92.38 116 ARG A N 1
ATOM 912 C CA . ARG A 1 116 ? -3.536 2.597 -19.455 1.00 92.38 116 ARG A CA 1
ATOM 913 C C . ARG A 1 116 ? -3.654 3.095 -18.015 1.00 92.38 116 ARG A C 1
ATOM 915 O O . ARG A 1 116 ? -4.602 3.801 -17.686 1.00 92.38 116 ARG A O 1
ATOM 922 N N . ARG A 1 117 ? -2.703 2.716 -17.163 1.00 92.88 117 ARG A N 1
ATOM 923 C CA . ARG A 1 117 ? -2.727 3.005 -15.733 1.00 92.88 117 ARG A CA 1
ATOM 924 C C . ARG A 1 117 ? -1.973 4.274 -15.343 1.00 92.88 117 ARG A C 1
ATOM 926 O O . ARG A 1 117 ? -2.434 4.989 -14.459 1.00 92.88 117 ARG A O 1
ATOM 933 N N . TYR A 1 118 ? -0.844 4.544 -15.991 1.00 94.38 118 TYR A N 1
ATOM 934 C CA . TYR A 1 118 ? 0.061 5.647 -15.657 1.00 94.38 118 TYR A CA 1
ATOM 935 C C . TYR A 1 118 ? 0.282 6.600 -16.838 1.00 94.38 118 TYR A C 1
ATOM 937 O O . TYR A 1 118 ? 1.363 7.164 -16.989 1.00 94.38 118 TYR A O 1
ATOM 945 N N . ASN A 1 119 ? -0.739 6.807 -17.676 1.00 92.62 119 ASN A N 1
ATOM 946 C CA . ASN A 1 119 ? -0.685 7.704 -18.842 1.00 92.62 119 ASN A CA 1
ATOM 947 C C . ASN A 1 119 ? -0.198 9.123 -18.505 1.00 92.62 119 ASN A C 1
ATOM 949 O O . ASN A 1 119 ? 0.412 9.791 -19.337 1.00 92.62 119 ASN A O 1
ATOM 953 N N . PHE A 1 120 ? -0.424 9.580 -17.274 1.00 91.69 120 PHE A N 1
ATOM 954 C CA . PHE A 1 120 ? 0.013 10.884 -16.798 1.00 91.69 120 PHE A CA 1
ATOM 955 C C . PHE A 1 120 ? 1.540 11.052 -16.806 1.00 91.69 120 PHE A C 1
ATOM 957 O O . PHE A 1 120 ? 2.020 12.188 -16.861 1.00 91.69 120 PHE A O 1
ATOM 964 N N . LEU A 1 121 ? 2.301 9.948 -16.798 1.00 90.19 121 LEU A N 1
ATOM 965 C CA . LEU A 1 121 ? 3.760 9.962 -16.903 1.00 90.19 121 LEU A CA 1
ATOM 966 C C . LEU A 1 121 ? 4.259 10.489 -18.252 1.00 90.19 121 LEU A C 1
ATOM 968 O O . LEU A 1 121 ? 5.363 11.026 -18.300 1.00 90.19 121 LEU A O 1
ATOM 972 N N . GLY A 1 122 ? 3.421 10.473 -19.295 1.00 85.75 122 GLY A N 1
ATOM 973 C CA . GLY A 1 122 ? 3.722 11.083 -20.595 1.00 85.75 122 GLY A CA 1
ATOM 974 C C . GLY A 1 122 ? 3.985 12.591 -20.527 1.00 85.75 122 GLY A C 1
ATOM 975 O O . GLY A 1 122 ? 4.543 13.171 -21.448 1.00 85.75 122 GLY A O 1
ATOM 976 N N . THR A 1 123 ? 3.615 13.239 -19.419 1.00 84.50 123 THR A N 1
ATOM 977 C CA . THR A 1 123 ? 3.865 14.671 -19.170 1.00 84.50 123 THR A CA 1
ATOM 978 C C . THR A 1 123 ? 4.690 14.923 -17.908 1.00 84.50 123 THR A C 1
ATOM 980 O O . THR A 1 123 ? 4.899 16.075 -17.518 1.00 84.50 123 THR A O 1
ATOM 983 N N . ALA A 1 124 ? 5.125 13.863 -17.222 1.00 82.75 124 ALA A N 1
ATOM 984 C CA . ALA A 1 124 ? 5.861 13.983 -15.975 1.00 82.75 124 ALA A CA 1
ATOM 985 C C . ALA A 1 124 ? 7.352 14.214 -16.248 1.00 82.75 124 ALA A C 1
ATOM 987 O O . ALA A 1 124 ? 7.970 13.534 -17.066 1.00 82.75 124 ALA A O 1
ATOM 988 N N . SER A 1 125 ? 7.947 15.160 -15.520 1.00 83.38 125 SER A N 1
ATOM 989 C CA . SER A 1 125 ? 9.403 15.290 -15.467 1.00 83.38 125 SER A CA 1
ATOM 990 C C . SER A 1 125 ? 9.977 14.191 -14.576 1.00 83.38 125 SER A C 1
ATOM 992 O O . SER A 1 125 ? 9.423 13.932 -13.507 1.00 83.38 125 SER A O 1
ATOM 994 N N . LEU A 1 126 ? 11.122 13.621 -14.965 1.00 80.56 126 LEU A N 1
ATOM 995 C CA . LEU A 1 126 ? 11.888 12.668 -14.152 1.00 80.56 126 LEU A CA 1
ATOM 996 C C . LEU A 1 126 ? 12.111 13.189 -12.717 1.00 80.56 126 LEU A C 1
ATOM 998 O O . LEU A 1 126 ? 11.910 12.466 -11.747 1.00 80.56 126 LEU A O 1
ATOM 1002 N N . ARG A 1 127 ? 12.392 14.493 -12.565 1.00 83.19 127 ARG A N 1
ATOM 1003 C CA . ARG A 1 127 ? 12.598 15.142 -11.255 1.00 83.19 127 ARG A CA 1
ATOM 1004 C C . ARG A 1 127 ? 11.350 15.178 -10.368 1.00 83.19 127 ARG A C 1
ATOM 1006 O O . ARG A 1 127 ? 11.470 15.387 -9.166 1.00 83.19 127 ARG A O 1
ATOM 1013 N N . GLY A 1 128 ? 10.162 15.024 -10.951 1.00 84.88 128 GLY A N 1
ATOM 1014 C CA . GLY A 1 128 ? 8.893 14.999 -10.226 1.00 84.88 128 GLY A CA 1
ATOM 1015 C C . GLY A 1 128 ? 8.489 13.608 -9.739 1.00 84.88 128 GLY A C 1
ATOM 1016 O O . GLY A 1 128 ? 7.625 13.511 -8.878 1.00 84.88 128 GLY A O 1
ATOM 1017 N N . LEU A 1 129 ? 9.102 12.531 -10.242 1.00 87.12 129 LEU A N 1
ATOM 1018 C CA . LEU A 1 129 ? 8.717 11.162 -9.873 1.00 87.12 129 LEU A CA 1
ATOM 1019 C C . LEU A 1 129 ? 8.841 10.850 -8.376 1.00 87.12 129 LEU A C 1
ATOM 1021 O O . LEU A 1 129 ? 7.933 10.199 -7.859 1.00 87.12 129 LEU A O 1
ATOM 1025 N N . PRO A 1 130 ? 9.861 11.341 -7.643 1.00 87.44 130 PRO A N 1
ATOM 1026 C CA . PRO A 1 130 ? 9.970 11.062 -6.215 1.00 87.44 130 PRO A CA 1
ATOM 1027 C C . PRO A 1 130 ? 8.805 11.600 -5.371 1.00 87.44 130 PRO A C 1
ATOM 1029 O O . PRO A 1 130 ? 8.653 11.168 -4.229 1.00 87.44 130 PRO A O 1
ATOM 1032 N N . SER A 1 131 ? 7.987 12.537 -5.887 1.00 88.56 131 SER A N 1
ATOM 1033 C CA . SER A 1 131 ? 6.796 13.030 -5.175 1.00 88.56 131 SER A CA 1
ATOM 1034 C C . SER A 1 131 ? 5.615 12.057 -5.237 1.00 88.56 131 SER A C 1
ATOM 1036 O O . SER A 1 131 ? 4.676 12.186 -4.449 1.00 88.56 131 SER A O 1
ATOM 1038 N N . TYR A 1 132 ? 5.640 11.059 -6.123 1.00 93.31 132 TYR A N 1
ATOM 1039 C CA . TYR A 1 132 ? 4.573 10.070 -6.173 1.00 93.31 132 TYR A CA 1
ATOM 1040 C C . TYR A 1 132 ? 4.720 9.059 -5.031 1.00 93.31 132 TYR A C 1
ATOM 1042 O O . TYR A 1 132 ? 5.816 8.566 -4.761 1.00 93.31 132 TYR A O 1
ATOM 1050 N N . PRO A 1 133 ? 3.622 8.708 -4.345 1.00 94.06 133 PRO A N 1
ATOM 1051 C CA . PRO A 1 133 ? 3.641 7.622 -3.388 1.00 94.06 133 PRO A CA 1
ATOM 1052 C C . PRO A 1 133 ? 3.810 6.280 -4.100 1.00 94.06 133 PRO A C 1
ATOM 1054 O O . PRO A 1 133 ? 3.391 6.078 -5.240 1.00 94.06 133 PRO A O 1
ATOM 1057 N N . VAL A 1 134 ? 4.399 5.338 -3.379 1.00 93.50 134 VAL A N 1
ATOM 1058 C CA . VAL A 1 134 ? 4.575 3.966 -3.833 1.00 93.50 134 VAL A CA 1
ATOM 1059 C C . VAL A 1 134 ? 3.271 3.199 -3.689 1.00 93.50 134 VAL A C 1
ATOM 1061 O O . VAL A 1 134 ? 2.609 3.284 -2.663 1.00 93.50 134 VAL A O 1
ATOM 1064 N N . GLU A 1 135 ? 2.965 2.352 -4.658 1.00 94.88 135 GLU A N 1
ATOM 1065 C CA . GLU A 1 135 ? 1.810 1.468 -4.635 1.00 94.88 135 GLU A CA 1
ATOM 1066 C C . GLU A 1 135 ? 2.152 0.105 -4.014 1.00 94.88 135 GLU A C 1
ATOM 1068 O O . GLU A 1 135 ? 2.912 -0.680 -4.576 1.00 94.88 135 GLU A O 1
ATOM 1073 N N . ILE A 1 136 ? 1.616 -0.196 -2.834 1.00 94.25 136 ILE A N 1
ATOM 1074 C CA . ILE A 1 136 ? 1.900 -1.444 -2.106 1.00 94.25 136 ILE A CA 1
ATOM 1075 C C . ILE A 1 136 ? 0.964 -2.567 -2.546 1.00 94.25 136 ILE A C 1
ATOM 1077 O O . ILE A 1 136 ? 1.395 -3.706 -2.746 1.00 94.25 136 ILE A O 1
ATOM 1081 N N . LEU A 1 137 ? -0.316 -2.235 -2.713 1.00 92.31 137 LEU A N 1
ATOM 1082 C CA . LEU A 1 137 ? -1.339 -3.154 -3.185 1.00 92.31 137 LEU A CA 1
ATOM 1083 C C . LEU A 1 137 ? -1.981 -2.588 -4.441 1.00 92.31 137 LEU A C 1
ATOM 1085 O O . LEU A 1 137 ? -2.369 -1.420 -4.466 1.00 92.31 137 LEU A O 1
ATOM 1089 N N . ASP A 1 138 ? -2.115 -3.449 -5.446 1.00 91.06 138 ASP A N 1
ATOM 1090 C CA . ASP A 1 138 ? -2.554 -3.088 -6.783 1.00 91.06 138 ASP A CA 1
ATOM 1091 C C . ASP A 1 138 ? -3.880 -2.310 -6.779 1.00 91.06 138 ASP A C 1
ATOM 1093 O O . ASP A 1 138 ? -4.958 -2.856 -6.561 1.00 91.06 138 ASP A O 1
ATOM 1097 N N . GLY A 1 139 ? -3.781 -1.009 -7.019 1.00 92.19 139 GLY A N 1
ATOM 1098 C CA . GLY A 1 139 ? -4.874 -0.071 -7.230 1.00 92.19 139 GLY A CA 1
ATOM 1099 C C . GLY A 1 139 ? -5.502 0.431 -5.946 1.00 92.19 139 GLY A C 1
ATOM 1100 O O . GLY A 1 139 ? -6.537 1.082 -6.028 1.00 92.19 139 GLY A O 1
ATOM 1101 N N . LYS A 1 140 ? -4.931 0.090 -4.786 1.00 94.81 140 LYS A N 1
ATOM 1102 C CA . LYS A 1 140 ? -5.636 0.130 -3.502 1.00 94.81 140 LYS A CA 1
ATOM 1103 C C . LYS A 1 140 ? -4.879 0.893 -2.428 1.00 94.81 140 LYS A C 1
ATOM 1105 O O . LYS A 1 140 ? -5.411 1.859 -1.893 1.00 94.81 140 LYS A O 1
ATOM 1110 N N . ILE A 1 141 ? -3.657 0.464 -2.108 1.00 96.12 141 ILE A N 1
ATOM 1111 C CA . ILE A 1 141 ? -2.898 0.992 -0.966 1.00 96.12 141 ILE A CA 1
ATOM 1112 C C . ILE A 1 141 ? -1.617 1.630 -1.464 1.00 96.12 141 ILE A C 1
ATOM 1114 O O . ILE A 1 141 ? -0.802 0.977 -2.117 1.00 96.12 141 ILE A O 1
ATOM 1118 N N . PHE A 1 142 ? -1.424 2.882 -1.078 1.00 96.19 142 PHE A N 1
ATOM 1119 C CA . PHE A 1 142 ? -0.259 3.682 -1.392 1.00 96.19 142 PHE A CA 1
ATOM 1120 C C . PHE A 1 142 ? 0.460 4.077 -0.103 1.00 96.19 142 PHE A C 1
ATOM 1122 O O . PHE A 1 142 ? -0.173 4.335 0.919 1.00 96.19 142 PHE A O 1
ATOM 1129 N N . LEU A 1 143 ? 1.786 4.137 -0.146 1.00 94.94 143 LEU A N 1
ATOM 1130 C CA . LEU A 1 143 ? 2.642 4.536 0.964 1.00 94.94 143 LEU A CA 1
ATOM 1131 C C . LEU A 1 143 ? 3.522 5.702 0.514 1.00 94.94 143 LEU A C 1
ATOM 1133 O O . LEU A 1 143 ? 4.229 5.610 -0.494 1.00 94.94 143 LEU A O 1
ATOM 1137 N N . ALA A 1 144 ? 3.468 6.811 1.249 1.00 92.44 144 ALA A N 1
ATOM 1138 C CA . ALA A 1 144 ? 4.302 7.972 0.959 1.00 92.44 144 ALA A CA 1
ATOM 1139 C C . ALA A 1 144 ? 5.794 7.672 1.191 1.00 92.44 144 ALA A C 1
ATOM 1141 O O . ALA A 1 144 ? 6.161 6.944 2.115 1.00 92.44 144 ALA A O 1
ATOM 1142 N N . GLY A 1 145 ? 6.651 8.256 0.351 1.00 84.44 145 GLY A N 1
ATOM 1143 C CA . GLY A 1 145 ? 8.104 8.179 0.492 1.00 84.44 145 GLY A CA 1
ATOM 1144 C C . GLY A 1 145 ? 8.704 9.276 1.366 1.00 84.44 145 GLY A C 1
ATOM 1145 O O . GLY A 1 145 ? 8.053 9.854 2.233 1.00 84.44 145 GLY A O 1
ATOM 1146 N N . LYS A 1 146 ?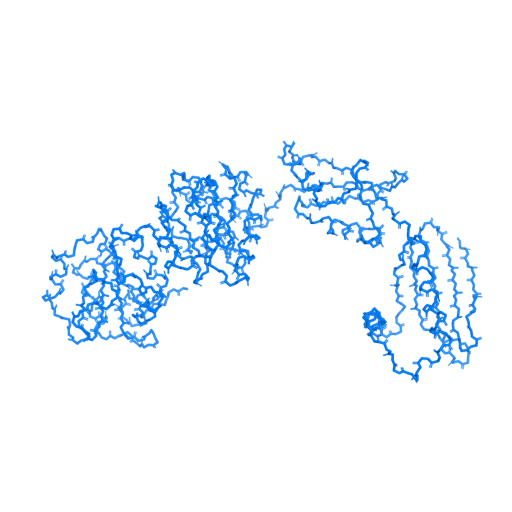 9.989 9.563 1.131 1.00 84.31 146 LYS A N 1
ATOM 1147 C CA . LYS A 1 146 ? 10.733 10.635 1.821 1.00 84.31 146 LYS A CA 1
ATOM 1148 C C . LYS A 1 146 ? 10.338 12.037 1.358 1.00 84.31 146 LYS A C 1
ATOM 1150 O O . LYS A 1 146 ? 10.680 13.012 2.016 1.00 84.31 146 LYS A O 1
ATOM 1155 N N . VAL A 1 147 ? 9.659 12.141 0.219 1.00 86.06 147 VAL A N 1
ATOM 1156 C CA . VAL A 1 147 ? 9.177 13.403 -0.339 1.00 86.06 147 VAL A CA 1
ATOM 1157 C C . VAL A 1 147 ? 7.675 13.480 -0.110 1.00 86.06 147 VAL A C 1
ATOM 1159 O O . VAL A 1 147 ? 6.952 12.504 -0.312 1.00 86.06 147 VAL A O 1
ATOM 1162 N N . LYS A 1 148 ? 7.204 14.648 0.334 1.00 87.62 148 LYS A N 1
ATOM 1163 C CA . LYS A 1 148 ? 5.775 14.893 0.523 1.00 87.62 148 LYS A CA 1
ATOM 1164 C C . LYS A 1 148 ? 5.056 14.807 -0.831 1.00 87.62 148 LYS A C 1
ATOM 1166 O O . LYS A 1 148 ? 5.438 15.555 -1.733 1.00 87.62 148 LYS A O 1
ATOM 1171 N N . PRO A 1 149 ? 3.996 13.992 -0.965 1.00 89.12 149 PRO A N 1
ATOM 1172 C CA . PRO A 1 149 ? 3.205 13.979 -2.183 1.00 89.12 149 PRO A CA 1
ATOM 1173 C C . PRO A 1 149 ? 2.516 15.316 -2.422 1.00 89.12 149 PRO A C 1
ATOM 1175 O O . PRO A 1 149 ? 1.917 15.895 -1.509 1.00 89.12 149 PRO A O 1
ATOM 1178 N N . ASP A 1 150 ? 2.589 15.802 -3.656 1.00 88.94 150 ASP A N 1
ATOM 1179 C CA . ASP A 1 150 ? 1.878 17.003 -4.071 1.00 88.94 150 ASP A CA 1
ATOM 1180 C C . ASP A 1 150 ? 0.442 16.682 -4.525 1.00 88.94 150 ASP A C 1
ATOM 1182 O O . ASP A 1 150 ? 0.076 15.541 -4.814 1.00 88.94 150 ASP A O 1
ATOM 1186 N N . SER A 1 151 ? -0.408 17.710 -4.595 1.00 88.75 151 SER A N 1
ATOM 1187 C CA . SER A 1 151 ? -1.813 17.527 -4.988 1.00 88.75 151 SER A CA 1
ATOM 1188 C C . SER A 1 151 ? -2.002 16.994 -6.414 1.00 88.75 151 SER A C 1
ATOM 1190 O O . SER A 1 151 ? -3.037 16.393 -6.697 1.00 88.75 151 SER A O 1
ATOM 1192 N N . LYS A 1 152 ? -1.034 17.204 -7.317 1.00 91.12 152 LYS A N 1
ATOM 1193 C CA . LYS A 1 152 ? -1.107 16.736 -8.704 1.00 91.12 152 LYS A CA 1
ATOM 1194 C C . LYS A 1 152 ? -0.864 15.228 -8.752 1.00 91.12 152 LYS A C 1
ATOM 1196 O O . LYS A 1 152 ? -1.665 14.525 -9.364 1.00 91.12 152 LYS A O 1
ATOM 1201 N N . ALA A 1 153 ? 0.163 14.739 -8.059 1.00 91.94 153 ALA A N 1
ATOM 1202 C CA . ALA A 1 153 ? 0.487 13.321 -7.949 1.00 91.94 153 ALA A CA 1
ATOM 1203 C C . ALA A 1 153 ? -0.679 12.521 -7.352 1.00 91.94 153 ALA A C 1
ATOM 1205 O O . ALA A 1 153 ? -1.090 11.500 -7.902 1.00 91.94 153 ALA A O 1
ATOM 1206 N N . LEU A 1 154 ? -1.277 13.029 -6.271 1.00 92.69 154 LEU A N 1
ATOM 1207 C CA . LEU A 1 154 ? -2.427 12.395 -5.622 1.00 92.69 154 LEU A CA 1
ATOM 1208 C C . LEU A 1 154 ? -3.662 12.326 -6.530 1.00 92.69 154 LEU A C 1
ATOM 1210 O O . LEU A 1 154 ? -4.303 11.278 -6.604 1.00 92.69 154 LEU A O 1
ATOM 1214 N N . LYS A 1 155 ? -3.967 13.405 -7.266 1.00 92.56 155 LYS A N 1
ATOM 1215 C CA . LYS A 1 155 ? -5.056 13.415 -8.256 1.00 92.56 155 LYS A CA 1
ATOM 1216 C C . LYS A 1 155 ? -4.800 12.436 -9.396 1.00 92.56 155 LYS A C 1
ATOM 1218 O O . LYS A 1 155 ? -5.701 11.706 -9.777 1.00 92.56 155 LYS A O 1
ATOM 1223 N N . GLN A 1 156 ? -3.580 12.390 -9.924 1.00 93.75 156 GLN A N 1
ATOM 1224 C CA . GLN A 1 156 ? -3.221 11.499 -11.032 1.00 93.75 156 GLN A CA 1
ATOM 1225 C C . GLN A 1 156 ? -3.261 10.016 -10.645 1.00 93.75 156 GLN A C 1
ATOM 1227 O O . GLN A 1 156 ? -3.624 9.177 -11.465 1.00 93.75 156 GLN A O 1
ATOM 1232 N N . LEU A 1 157 ? -2.954 9.694 -9.387 1.00 94.25 157 LEU A N 1
ATOM 1233 C CA . LEU A 1 157 ? -3.126 8.348 -8.836 1.00 94.25 157 LEU A CA 1
ATOM 1234 C C . LEU A 1 157 ? -4.565 8.050 -8.390 1.00 94.25 157 LEU A C 1
ATOM 1236 O O . LEU A 1 157 ? -4.849 6.925 -7.972 1.00 94.25 157 LEU A O 1
ATOM 1240 N N . ASN A 1 158 ? -5.479 9.018 -8.512 1.00 94.25 158 ASN A N 1
ATOM 1241 C CA . ASN A 1 158 ? -6.857 8.948 -8.032 1.00 94.25 158 ASN A CA 1
ATOM 1242 C C . ASN A 1 158 ? -6.945 8.542 -6.553 1.00 94.25 158 ASN A C 1
ATOM 1244 O O . ASN A 1 158 ? -7.774 7.713 -6.188 1.00 94.25 158 ASN A O 1
ATOM 1248 N N . ILE A 1 159 ? -6.065 9.083 -5.704 1.00 94.62 159 ILE A N 1
ATOM 1249 C CA . ILE A 1 159 ? -6.152 8.875 -4.254 1.00 94.62 159 ILE A CA 1
ATOM 1250 C C . ILE A 1 159 ? -7.453 9.503 -3.757 1.00 94.62 159 ILE A C 1
ATOM 1252 O O . ILE A 1 159 ? -7.715 10.674 -4.026 1.00 94.62 159 ILE A O 1
ATOM 1256 N N . THR A 1 160 ? -8.261 8.732 -3.035 1.00 94.44 160 THR A N 1
ATOM 1257 C CA . THR A 1 160 ? -9.554 9.177 -2.493 1.00 94.44 160 THR A CA 1
ATOM 1258 C C . THR A 1 160 ? -9.493 9.386 -0.984 1.00 94.44 160 THR A C 1
ATOM 1260 O O . THR A 1 160 ? -10.166 10.279 -0.465 1.00 94.44 160 THR A O 1
ATOM 1263 N N . ASN A 1 161 ? -8.659 8.599 -0.292 1.00 94.81 161 ASN A N 1
ATOM 1264 C CA . ASN A 1 161 ? -8.575 8.572 1.163 1.00 94.81 161 ASN A CA 1
ATOM 1265 C C . ASN A 1 161 ? -7.123 8.748 1.628 1.00 94.81 161 ASN A C 1
ATOM 1267 O O . ASN A 1 161 ? -6.189 8.264 0.986 1.00 94.81 161 ASN A O 1
ATOM 1271 N N . ILE A 1 162 ? -6.916 9.423 2.758 1.00 94.38 162 ILE A N 1
ATOM 1272 C CA . ILE A 1 162 ? -5.594 9.666 3.345 1.00 94.38 162 ILE A CA 1
ATOM 1273 C C . ILE A 1 162 ? -5.629 9.333 4.837 1.00 94.38 162 ILE A C 1
ATOM 1275 O O . ILE A 1 162 ? -6.421 9.902 5.587 1.00 94.38 162 ILE A O 1
ATOM 1279 N N . ALA A 1 163 ? -4.728 8.450 5.267 1.00 94.56 163 ALA A N 1
ATOM 1280 C CA . ALA A 1 163 ? -4.420 8.210 6.672 1.00 94.56 163 ALA A CA 1
ATOM 1281 C C . ALA A 1 163 ? -3.064 8.846 7.008 1.00 94.56 163 ALA A C 1
ATOM 1283 O O . ALA A 1 163 ? -2.015 8.361 6.576 1.00 94.56 163 ALA A O 1
ATOM 1284 N N . GLY A 1 164 ? -3.078 9.940 7.766 1.00 93.25 164 GLY A N 1
ATOM 1285 C CA . GLY A 1 164 ? -1.863 10.611 8.228 1.00 93.25 164 GLY A CA 1
ATOM 1286 C C . GLY A 1 164 ? -1.443 10.127 9.613 1.00 93.25 164 GLY A C 1
ATOM 1287 O O . GLY A 1 164 ? -2.239 10.174 10.539 1.00 93.25 164 GLY A O 1
ATOM 1288 N N . LEU A 1 165 ? -0.195 9.701 9.786 1.00 91.81 165 LEU A N 1
ATOM 1289 C CA . LEU A 1 165 ? 0.363 9.200 11.045 1.00 91.81 165 LEU A CA 1
ATOM 1290 C C . LEU A 1 165 ? 1.456 10.141 11.535 1.00 91.81 165 LEU A C 1
ATOM 1292 O O . LEU A 1 165 ? 2.492 10.285 10.891 1.00 91.81 165 LEU A O 1
ATOM 1296 N N . GLY A 1 166 ? 1.208 10.811 12.662 1.00 86.19 166 GLY A N 1
ATOM 1297 C CA . GLY A 1 166 ? 2.142 11.802 13.211 1.00 86.19 166 GLY A CA 1
ATOM 1298 C C . GLY A 1 166 ? 2.259 13.082 12.372 1.00 86.19 166 GLY A C 1
ATOM 1299 O O . GLY A 1 166 ? 3.133 13.902 12.628 1.00 86.19 166 GLY A O 1
ATOM 1300 N N . VAL A 1 167 ? 1.375 13.274 11.389 1.00 83.19 167 VAL A N 1
ATOM 1301 C CA . VAL A 1 167 ? 1.342 14.457 10.521 1.00 83.19 167 VAL A CA 1
ATOM 1302 C C . VAL A 1 167 ? 0.394 15.492 11.114 1.00 83.19 167 VAL A C 1
ATOM 1304 O O . VAL A 1 167 ? -0.751 15.172 11.428 1.00 83.19 167 VAL A O 1
ATOM 1307 N N . GLN A 1 168 ? 0.847 16.741 11.246 1.00 77.00 168 GLN A N 1
ATOM 1308 C CA . GLN A 1 168 ? -0.038 17.831 11.655 1.00 77.00 168 GLN A CA 1
ATOM 1309 C C . GLN A 1 168 ? -1.049 18.165 10.548 1.00 77.00 168 GLN A C 1
ATOM 1311 O O . GLN A 1 168 ? -0.703 18.288 9.372 1.00 77.00 168 GLN A O 1
ATOM 1316 N N . GLU A 1 169 ? -2.302 18.379 10.946 1.00 66.81 169 GLU A N 1
ATOM 1317 C CA . GLU A 1 169 ? -3.477 18.593 10.085 1.00 66.81 169 GLU A CA 1
ATOM 1318 C C . GLU A 1 169 ? -3.414 19.882 9.227 1.00 66.81 169 GLU A C 1
ATOM 1320 O O . GLU A 1 169 ? -4.277 20.158 8.394 1.00 66.81 169 GLU A O 1
ATOM 1325 N N . HIS A 1 170 ? -2.368 20.697 9.388 1.00 56.16 170 HIS A N 1
ATOM 1326 C CA . HIS A 1 170 ? -2.255 22.043 8.816 1.00 56.16 170 HIS A CA 1
ATOM 1327 C C . HIS A 1 170 ? -1.988 22.093 7.303 1.00 56.16 170 HIS A C 1
ATOM 1329 O O . HIS A 1 170 ? -1.873 23.172 6.723 1.00 56.16 170 HIS A O 1
ATOM 1335 N N . SER A 1 171 ? -1.915 20.949 6.626 1.00 62.03 171 SER A N 1
ATOM 1336 C CA . SER A 1 171 ? -1.703 20.903 5.183 1.00 62.03 171 SER A CA 1
ATOM 1337 C C . SER A 1 171 ? -3.031 21.063 4.440 1.00 62.03 171 SER A C 1
ATOM 1339 O O . SER A 1 171 ? -3.722 20.081 4.165 1.00 62.03 171 SER A O 1
ATOM 1341 N N . SER A 1 172 ? -3.361 22.302 4.056 1.00 66.81 172 SER A N 1
ATOM 1342 C CA . SER A 1 172 ? -4.512 22.655 3.199 1.00 66.81 172 SER A CA 1
ATOM 1343 C C . SER A 1 172 ? -4.652 21.763 1.957 1.00 66.81 172 SER A C 1
ATOM 1345 O O . SER A 1 172 ? -5.762 21.523 1.489 1.00 66.81 172 SER A O 1
ATOM 1347 N N . THR A 1 173 ? -3.539 21.197 1.481 1.00 67.75 173 THR A N 1
ATOM 1348 C CA . THR A 1 173 ? -3.452 20.218 0.391 1.00 67.75 173 THR A CA 1
ATOM 1349 C C . THR A 1 173 ? -4.399 19.024 0.554 1.00 67.75 173 THR A C 1
ATOM 1351 O O . THR A 1 173 ? -4.889 18.517 -0.450 1.00 67.75 173 THR A O 1
ATOM 1354 N N . PHE A 1 174 ? -4.682 18.576 1.782 1.00 71.12 174 PHE A N 1
ATOM 1355 C CA . PHE A 1 174 ? -5.425 17.332 2.027 1.00 71.12 174 PHE A CA 1
ATOM 1356 C C . PHE A 1 174 ? -6.919 17.533 2.308 1.00 71.12 174 PHE A C 1
ATOM 1358 O O . PHE A 1 174 ? -7.670 16.567 2.329 1.00 71.12 174 PHE A O 1
ATOM 1365 N N . ARG A 1 175 ? -7.391 18.776 2.461 1.00 64.81 175 ARG A N 1
ATOM 1366 C CA . ARG A 1 175 ? -8.799 19.059 2.810 1.00 64.81 175 ARG A CA 1
ATOM 1367 C C . ARG A 1 175 ? -9.805 18.784 1.687 1.00 64.81 175 ARG A C 1
ATOM 1369 O O . ARG A 1 175 ? -11.000 18.843 1.927 1.00 64.81 175 ARG A O 1
ATOM 1376 N N . SER A 1 176 ? -9.328 18.523 0.469 1.00 65.69 176 SER A N 1
ATOM 1377 C CA . SER A 1 176 ? -10.174 18.279 -0.712 1.00 65.69 176 SER A CA 1
ATOM 1378 C C . SER A 1 176 ? -10.450 16.799 -1.000 1.00 65.69 176 SER A C 1
ATOM 1380 O O . SER A 1 176 ? -11.155 16.500 -1.960 1.00 65.69 176 SER A O 1
ATOM 1382 N N . TYR A 1 177 ? -9.902 15.879 -0.200 1.00 73.81 177 TYR A N 1
ATOM 1383 C CA . TYR A 1 177 ? -10.094 14.437 -0.378 1.00 73.81 177 TYR A CA 1
ATOM 1384 C C . TYR A 1 177 ? -11.282 13.930 0.444 1.00 73.81 177 TYR A C 1
ATOM 1386 O O . TYR A 1 177 ? -11.594 14.484 1.496 1.00 73.81 177 TYR A O 1
ATOM 1394 N N . VAL A 1 178 ? -11.934 12.879 -0.061 1.00 64.94 178 VAL A N 1
ATOM 1395 C CA . VAL A 1 178 ? -13.231 12.377 0.424 1.00 64.94 178 VAL A CA 1
ATOM 1396 C C . VAL A 1 178 ? -13.138 11.847 1.856 1.00 64.94 178 VAL A C 1
ATOM 1398 O O . VAL A 1 178 ? -14.030 12.103 2.659 1.00 64.94 178 VAL A O 1
ATOM 1401 N N . GLY A 1 179 ? -12.041 11.164 2.197 1.00 82.56 179 GLY A N 1
ATOM 1402 C CA . GLY A 1 179 ? -11.797 10.663 3.549 1.00 82.56 179 GLY A CA 1
ATOM 1403 C C . GLY A 1 179 ? -10.388 10.988 4.022 1.00 82.56 179 GLY A C 1
ATOM 1404 O O . GLY A 1 179 ? -9.432 10.350 3.593 1.00 82.56 179 GLY A O 1
ATOM 1405 N N . CYS A 1 180 ? -10.238 11.946 4.931 1.00 88.81 180 CYS A N 1
ATOM 1406 C CA . CYS A 1 180 ? -8.956 12.248 5.566 1.00 88.81 180 CYS A CA 1
ATOM 1407 C C . CYS A 1 180 ? -9.054 12.008 7.067 1.00 88.81 180 CYS A C 1
ATOM 1409 O O . CYS A 1 180 ? -9.877 12.631 7.733 1.00 88.81 180 CYS A O 1
ATOM 1411 N N . GLN A 1 181 ? -8.188 11.148 7.599 1.00 90.62 181 GLN A N 1
ATOM 1412 C CA . GLN A 1 181 ? -8.068 10.936 9.036 1.00 90.62 181 GLN A CA 1
ATOM 1413 C C . GLN A 1 181 ? -6.605 11.050 9.464 1.00 90.62 181 GLN A C 1
ATOM 1415 O O . GLN A 1 181 ? -5.716 10.413 8.895 1.00 90.62 181 GLN A O 1
ATOM 1420 N N . PHE A 1 182 ? -6.355 11.880 10.475 1.00 90.75 182 PHE A N 1
ATOM 1421 C CA . PHE A 1 182 ? -5.028 12.098 11.037 1.00 90.75 182 PHE A CA 1
ATOM 1422 C C . PHE A 1 182 ? -4.955 11.494 12.436 1.00 90.75 182 PHE A C 1
ATOM 1424 O O . PHE A 1 182 ? -5.762 11.793 13.312 1.00 90.75 182 PHE A O 1
ATOM 1431 N N . PHE A 1 183 ? -3.965 10.635 12.630 1.00 89.38 183 PHE A N 1
ATOM 1432 C CA . PHE A 1 183 ? -3.715 9.902 13.855 1.00 89.38 183 PHE A CA 1
ATOM 1433 C C . PHE A 1 183 ? -2.484 10.510 14.541 1.00 89.38 183 PHE A C 1
ATOM 1435 O O . PHE A 1 183 ? -1.376 10.462 13.986 1.00 89.38 183 PHE A O 1
ATOM 1442 N N . PRO A 1 184 ? -2.638 11.104 15.738 1.00 86.69 184 PRO A N 1
ATOM 1443 C CA . PRO A 1 184 ? -1.530 11.716 16.458 1.00 86.69 184 PRO A CA 1
ATOM 1444 C C . PRO A 1 184 ? -0.632 10.625 17.054 1.00 86.69 184 PRO A C 1
ATOM 1446 O O . PRO A 1 184 ? -0.851 10.152 18.166 1.00 86.69 184 PRO A O 1
ATOM 1449 N N . VAL A 1 185 ? 0.396 10.224 16.306 1.00 86.88 185 VAL A N 1
ATOM 1450 C CA . VAL A 1 185 ? 1.337 9.174 16.713 1.00 86.88 185 VAL A CA 1
ATOM 1451 C C . VAL A 1 185 ? 2.745 9.745 16.800 1.00 86.88 185 VAL A C 1
ATOM 1453 O O . VAL A 1 185 ? 3.378 10.005 15.782 1.00 86.88 185 VAL A O 1
ATOM 1456 N N . LYS A 1 186 ? 3.246 9.917 18.026 1.00 83.12 186 LYS A N 1
ATOM 1457 C CA . LYS A 1 186 ? 4.614 10.384 18.315 1.00 83.12 186 LYS A CA 1
ATOM 1458 C C . LYS A 1 186 ? 5.534 9.270 18.815 1.00 83.12 186 LYS A C 1
ATOM 1460 O O . LYS A 1 186 ? 6.745 9.452 18.868 1.00 83.12 186 LYS A O 1
ATOM 1465 N N . SER A 1 187 ? 4.982 8.122 19.207 1.00 80.25 187 SER A N 1
ATOM 1466 C CA . SER A 1 187 ? 5.751 7.002 19.758 1.00 80.25 187 SER A CA 1
ATOM 1467 C C . SER A 1 187 ? 5.155 5.645 19.395 1.00 80.25 187 SER A C 1
ATOM 1469 O O . SER A 1 187 ? 3.960 5.525 19.127 1.00 80.25 187 SER A O 1
ATOM 1471 N N . THR A 1 188 ? 5.974 4.599 19.495 1.00 72.31 188 THR A N 1
ATOM 1472 C CA . THR A 1 188 ? 5.570 3.194 19.345 1.00 72.31 188 THR A CA 1
ATOM 1473 C C . THR A 1 188 ? 4.405 2.808 20.266 1.00 72.31 188 THR A C 1
ATOM 1475 O O . THR A 1 188 ? 3.510 2.077 19.848 1.00 72.31 188 THR A O 1
ATOM 1478 N N . LYS A 1 189 ? 4.364 3.313 21.512 1.00 72.56 189 LYS A N 1
ATOM 1479 C CA . LYS A 1 189 ? 3.248 3.049 22.444 1.00 72.56 189 LYS A CA 1
ATOM 1480 C C . LYS A 1 189 ? 1.939 3.632 21.902 1.00 72.56 189 LYS A C 1
ATOM 1482 O O . LYS A 1 189 ? 0.920 2.956 21.924 1.00 72.56 189 LYS A O 1
ATOM 1487 N N . GLN A 1 190 ? 1.977 4.853 21.367 1.00 75.50 190 GLN A N 1
ATOM 1488 C CA . GLN A 1 190 ? 0.805 5.480 20.746 1.00 75.50 190 GLN A CA 1
ATOM 1489 C C . GLN A 1 190 ? 0.400 4.792 19.444 1.00 75.50 190 GLN A C 1
ATOM 1491 O O . GLN A 1 190 ? -0.793 4.675 19.175 1.00 75.50 190 GLN A O 1
ATOM 1496 N N . LEU A 1 191 ? 1.366 4.295 18.663 1.00 79.81 191 LEU A N 1
ATOM 1497 C CA . LEU A 1 191 ? 1.070 3.521 17.461 1.00 79.81 191 LEU A CA 1
ATOM 1498 C C . LEU A 1 191 ? 0.249 2.279 17.812 1.00 79.81 191 LEU A C 1
ATOM 1500 O O . LEU A 1 191 ? -0.761 2.028 17.172 1.00 79.81 191 LEU A O 1
ATOM 1504 N N . LYS A 1 192 ? 0.633 1.541 18.861 1.00 72.12 192 LYS A N 1
ATOM 1505 C CA . LYS A 1 192 ? -0.129 0.367 19.320 1.00 72.12 192 LYS A CA 1
ATOM 1506 C C . LYS A 1 192 ? -1.588 0.711 19.636 1.00 72.12 192 LYS A C 1
ATOM 1508 O O . LYS A 1 192 ? -2.479 -0.016 19.219 1.00 72.12 192 LYS A O 1
ATOM 1513 N N . LEU A 1 193 ? -1.821 1.840 20.307 1.00 72.44 193 LEU A N 1
ATOM 1514 C CA . LEU A 1 193 ? -3.164 2.308 20.672 1.00 72.44 193 LEU A CA 1
ATOM 1515 C C . LEU A 1 193 ? -3.993 2.765 19.464 1.00 72.44 193 LEU A C 1
ATOM 1517 O O . LEU A 1 193 ? -5.211 2.641 19.462 1.00 72.44 193 LEU A O 1
ATOM 1521 N N . THR A 1 194 ? -3.340 3.307 18.437 1.00 83.25 194 THR A N 1
ATOM 1522 C CA . THR A 1 194 ? -4.012 3.862 17.251 1.00 83.25 194 THR A CA 1
ATOM 1523 C C . THR A 1 194 ? -4.119 2.869 16.099 1.00 83.25 194 THR A C 1
ATOM 1525 O O . THR A 1 194 ? -4.924 3.090 15.197 1.00 83.25 194 THR A O 1
ATOM 1528 N N . LEU A 1 195 ? -3.365 1.764 16.129 1.00 85.06 195 LEU A N 1
ATOM 1529 C CA . LEU A 1 195 ? -3.277 0.821 15.017 1.00 85.06 195 LEU A CA 1
ATOM 1530 C C . LEU A 1 195 ? -4.649 0.277 14.620 1.00 85.06 195 LEU A C 1
ATOM 1532 O O . LEU A 1 195 ? -4.985 0.300 13.443 1.00 85.06 195 LEU A O 1
ATOM 1536 N N . THR A 1 196 ? -5.471 -0.149 15.581 1.00 81.00 196 THR A N 1
ATOM 1537 C CA . THR A 1 196 ? -6.814 -0.674 15.293 1.00 81.00 196 THR A CA 1
ATOM 1538 C C . THR A 1 196 ? -7.683 0.357 14.575 1.00 81.00 196 THR A C 1
ATOM 1540 O O . THR A 1 196 ? -8.318 0.028 13.575 1.00 81.00 196 THR A O 1
ATOM 1543 N N . ALA A 1 197 ? -7.660 1.616 15.022 1.00 86.19 197 ALA A N 1
ATOM 1544 C CA . ALA A 1 197 ? -8.416 2.694 14.389 1.00 86.19 197 ALA A CA 1
ATOM 1545 C C . ALA A 1 197 ? -7.917 2.981 12.961 1.00 86.19 197 ALA A C 1
ATOM 1547 O O . ALA A 1 197 ? -8.723 3.169 12.049 1.00 86.19 197 ALA A O 1
ATOM 1548 N N . VAL A 1 198 ? -6.595 2.948 12.745 1.00 92.88 198 VAL A N 1
ATOM 1549 C CA . VAL A 1 198 ? -5.986 3.092 11.413 1.00 92.88 198 VAL A CA 1
ATOM 1550 C C . VAL A 1 198 ? -6.426 1.948 10.501 1.00 92.88 198 VAL A C 1
ATOM 1552 O O . VAL A 1 198 ? -6.889 2.199 9.394 1.00 92.88 198 VAL A O 1
ATOM 1555 N N . LEU A 1 199 ? -6.346 0.699 10.965 1.00 91.81 199 LEU A N 1
ATOM 1556 C CA . LEU A 1 199 ? -6.740 -0.477 10.186 1.00 91.81 199 LEU A CA 1
ATOM 1557 C C . LEU A 1 199 ? -8.239 -0.470 9.856 1.00 91.81 199 LEU A C 1
ATOM 1559 O O . LEU A 1 199 ? -8.617 -0.743 8.720 1.00 91.81 199 LEU A O 1
ATOM 1563 N N . GLN A 1 200 ? -9.101 -0.088 10.801 1.00 88.81 200 GLN A N 1
ATOM 1564 C CA . GLN A 1 200 ? -10.536 0.090 10.548 1.00 88.81 200 GLN A CA 1
ATOM 1565 C C . GLN A 1 200 ? -10.812 1.199 9.525 1.00 88.81 200 GLN A C 1
ATOM 1567 O O . GLN A 1 200 ? -11.698 1.057 8.682 1.00 88.81 200 GLN A O 1
ATOM 1572 N N . PHE A 1 201 ? -10.069 2.307 9.570 1.00 92.56 201 PHE A N 1
ATOM 1573 C CA . PHE A 1 201 ? -10.159 3.349 8.549 1.00 92.56 201 PHE A CA 1
ATOM 1574 C C . PHE A 1 201 ? -9.704 2.842 7.172 1.00 92.56 201 PHE A C 1
ATOM 1576 O O . PHE A 1 201 ? -10.374 3.111 6.174 1.00 92.56 201 PHE A O 1
ATOM 1583 N N . MET A 1 202 ? -8.617 2.064 7.115 1.00 95.19 202 MET A N 1
ATOM 1584 C CA . MET A 1 202 ? -8.143 1.437 5.878 1.00 95.19 202 MET A CA 1
ATOM 1585 C C . MET A 1 202 ? -9.193 0.493 5.283 1.00 95.19 202 MET A C 1
ATOM 1587 O O . MET A 1 202 ? -9.489 0.610 4.097 1.00 95.19 202 MET A O 1
ATOM 1591 N N . ARG A 1 203 ? -9.799 -0.383 6.096 1.00 93.31 203 ARG A N 1
ATOM 1592 C CA . ARG A 1 203 ? -10.858 -1.312 5.659 1.00 93.31 203 ARG A CA 1
ATOM 1593 C C . ARG A 1 203 ? -12.048 -0.578 5.058 1.00 93.31 203 ARG A C 1
ATOM 1595 O O . ARG A 1 203 ? -12.360 -0.805 3.895 1.00 93.31 203 ARG A O 1
ATOM 1602 N N . ARG A 1 204 ? -12.623 0.375 5.801 1.00 91.81 204 ARG A N 1
ATOM 1603 C CA . ARG A 1 204 ? -13.757 1.187 5.327 1.00 91.81 204 ARG A CA 1
ATOM 1604 C C . ARG A 1 204 ? -13.435 1.904 4.015 1.00 91.81 204 ARG A C 1
ATOM 1606 O O . ARG A 1 204 ? -14.206 1.841 3.068 1.00 91.81 204 ARG A O 1
ATOM 1613 N N . SER A 1 205 ? -12.246 2.506 3.926 1.00 93.50 205 SER A N 1
ATOM 1614 C CA . SER A 1 205 ? -11.803 3.201 2.710 1.00 93.50 205 SER A CA 1
ATOM 1615 C C . SER A 1 205 ? -11.708 2.271 1.494 1.00 93.50 205 SER A C 1
ATOM 1617 O O . SER A 1 205 ? -11.970 2.692 0.372 1.00 93.50 205 SER A O 1
ATOM 1619 N N . LEU A 1 206 ? -11.312 1.012 1.696 1.00 93.06 206 LEU A N 1
ATOM 1620 C CA . LEU A 1 206 ? -11.182 0.023 0.624 1.00 93.06 206 LEU A CA 1
ATOM 1621 C C . LEU A 1 206 ? -12.521 -0.636 0.254 1.00 93.06 206 LEU A C 1
ATOM 1623 O O . LEU A 1 206 ? -12.713 -0.982 -0.913 1.00 93.06 206 LEU A O 1
ATOM 1627 N N . GLU A 1 207 ? -13.436 -0.797 1.214 1.00 91.19 207 GLU A N 1
ATOM 1628 C CA . GLU A 1 207 ? -14.812 -1.275 0.994 1.00 91.19 207 GLU A CA 1
ATOM 1629 C C . GLU A 1 207 ? -15.607 -0.316 0.099 1.00 91.19 207 GLU A C 1
ATOM 1631 O O . GLU A 1 207 ? -16.351 -0.758 -0.772 1.00 91.19 207 GLU A O 1
ATOM 1636 N N . GLU A 1 208 ? -15.364 0.989 0.219 1.00 88.88 208 GLU A N 1
ATOM 1637 C CA . GLU A 1 208 ? -15.949 2.037 -0.632 1.00 88.88 208 GLU A CA 1
ATOM 1638 C C . GLU A 1 208 ? -15.303 2.128 -2.033 1.00 88.88 208 GLU A C 1
ATOM 1640 O O . GLU A 1 208 ? -15.472 3.117 -2.745 1.00 88.88 208 GLU A O 1
ATOM 1645 N N . HIS A 1 209 ? -14.534 1.110 -2.442 1.00 84.25 209 HIS A N 1
ATOM 1646 C CA . HIS A 1 209 ? -13.714 1.103 -3.662 1.00 84.25 209 HIS A CA 1
ATOM 1647 C C . HIS A 1 209 ? -12.714 2.269 -3.750 1.00 84.25 209 HIS A C 1
ATOM 1649 O O . HIS A 1 209 ? -12.268 2.643 -4.840 1.00 84.25 209 HIS A O 1
ATOM 1655 N N . GLY A 1 210 ? -12.338 2.830 -2.601 1.00 90.75 210 GLY A N 1
ATOM 1656 C CA . GLY A 1 210 ? -11.380 3.915 -2.509 1.00 90.75 210 GLY A CA 1
ATOM 1657 C C . GLY A 1 210 ? -9.935 3.471 -2.733 1.00 90.75 210 GLY A C 1
ATOM 1658 O O . GLY A 1 210 ? -9.573 2.292 -2.673 1.00 90.75 210 GLY A O 1
ATOM 1659 N N . ARG A 1 211 ? -9.083 4.467 -2.971 1.00 95.19 211 ARG A N 1
ATOM 1660 C CA . ARG A 1 211 ? -7.624 4.356 -3.004 1.00 95.19 211 ARG A CA 1
ATOM 1661 C C . ARG A 1 211 ? -7.058 5.120 -1.828 1.00 95.19 211 ARG A C 1
ATOM 1663 O O . ARG A 1 211 ? -7.239 6.336 -1.733 1.00 95.19 211 ARG A O 1
ATOM 1670 N N . ILE A 1 212 ? -6.363 4.417 -0.945 1.00 96.31 212 ILE A N 1
ATOM 1671 C CA . ILE A 1 212 ? -5.874 4.993 0.299 1.00 96.31 212 ILE A CA 1
ATOM 1672 C C . ILE A 1 212 ? -4.375 5.266 0.243 1.00 96.31 212 ILE A C 1
ATOM 1674 O O . ILE A 1 212 ? -3.582 4.399 -0.120 1.00 96.31 212 ILE A O 1
ATOM 1678 N N . LEU A 1 213 ? -3.988 6.470 0.651 1.00 96.25 213 LEU A N 1
ATOM 1679 C CA . LEU A 1 213 ? -2.609 6.829 0.939 1.00 96.25 213 LEU A CA 1
ATOM 1680 C C . LEU A 1 213 ? -2.349 6.777 2.444 1.00 96.25 213 LEU A C 1
ATOM 1682 O O . LEU A 1 213 ? -2.999 7.482 3.214 1.00 96.25 213 LEU A O 1
ATOM 1686 N N . ILE A 1 214 ? -1.338 6.014 2.849 1.00 95.62 214 ILE A N 1
ATOM 1687 C CA . ILE A 1 214 ? -0.782 6.044 4.200 1.00 95.62 214 ILE A CA 1
ATOM 1688 C C . ILE A 1 214 ? 0.443 6.960 4.199 1.00 95.62 214 ILE A C 1
ATOM 1690 O O . ILE A 1 214 ? 1.389 6.774 3.428 1.00 95.62 214 ILE A O 1
ATOM 1694 N N . LEU A 1 215 ? 0.409 7.979 5.050 1.00 93.00 215 LEU A N 1
ATOM 1695 C CA . LEU A 1 215 ? 1.376 9.071 5.080 1.00 93.00 215 LEU A CA 1
ATOM 1696 C C . LEU A 1 215 ? 1.973 9.188 6.482 1.00 93.00 215 LEU A C 1
ATOM 1698 O O . LEU A 1 215 ? 1.248 9.425 7.441 1.00 93.00 215 LEU A O 1
ATOM 1702 N N . GLY A 1 216 ? 3.296 9.096 6.591 1.00 91.12 216 GLY A N 1
ATOM 1703 C CA . GLY A 1 216 ? 4.040 9.631 7.734 1.00 91.12 216 GLY A CA 1
ATOM 1704 C C . GLY A 1 216 ? 4.611 11.007 7.399 1.00 91.12 216 GLY A C 1
ATOM 1705 O O . GLY A 1 216 ? 4.722 11.352 6.221 1.00 91.12 216 GLY A O 1
ATOM 1706 N N . ASP A 1 217 ? 4.992 11.794 8.407 1.00 88.31 217 ASP A N 1
ATOM 1707 C CA . ASP A 1 217 ? 5.687 13.061 8.164 1.00 88.31 217 ASP A CA 1
ATOM 1708 C C . ASP A 1 217 ? 7.021 12.789 7.429 1.00 88.31 217 ASP A C 1
ATOM 1710 O O . ASP A 1 217 ? 7.869 12.051 7.940 1.00 88.31 217 ASP A O 1
ATOM 1714 N N . PRO A 1 218 ? 7.239 13.353 6.226 1.00 86.62 218 PRO A N 1
ATOM 1715 C CA . PRO A 1 218 ? 8.45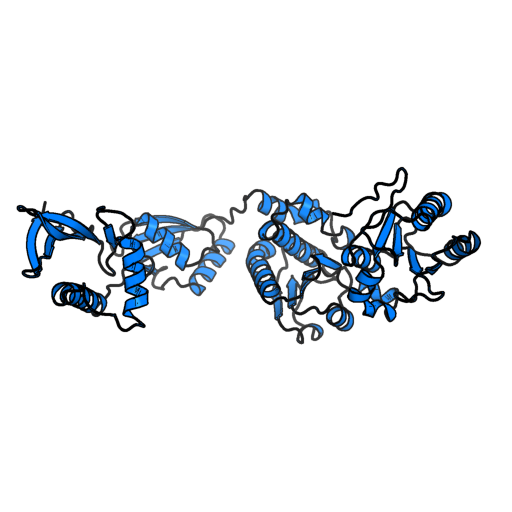7 13.129 5.456 1.00 86.62 218 PRO A CA 1
ATOM 1716 C C . PRO A 1 218 ? 9.736 13.578 6.172 1.00 86.62 218 PRO A C 1
ATOM 1718 O O . PRO A 1 218 ? 10.800 13.038 5.878 1.00 86.62 218 PRO A O 1
ATOM 1721 N N . ALA A 1 219 ? 9.653 14.515 7.121 1.00 87.06 219 ALA A N 1
ATOM 1722 C CA . ALA A 1 219 ? 10.789 14.951 7.930 1.00 87.06 219 ALA A CA 1
ATOM 1723 C C . ALA A 1 219 ? 11.059 14.019 9.127 1.00 87.06 219 ALA A C 1
ATOM 1725 O O . ALA A 1 219 ? 12.207 13.890 9.553 1.00 87.06 219 ALA A O 1
ATOM 1726 N N . ASP A 1 220 ? 10.047 13.302 9.624 1.00 87.12 220 ASP A N 1
ATOM 1727 C CA . ASP A 1 220 ? 10.162 12.424 10.793 1.00 87.12 220 ASP A CA 1
ATOM 1728 C C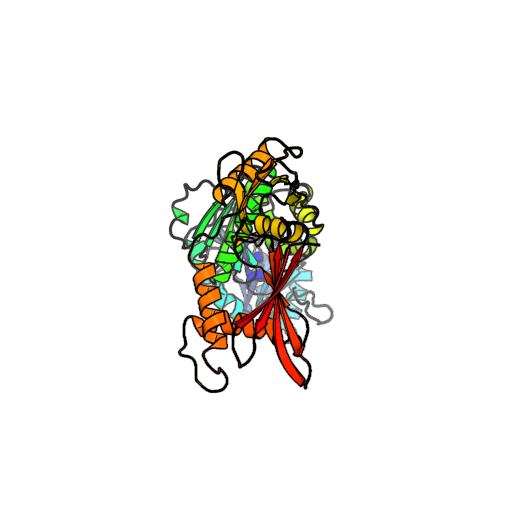 . ASP A 1 220 ? 10.281 10.944 10.392 1.00 87.12 220 ASP A C 1
ATOM 1730 O O . ASP A 1 220 ? 9.338 10.298 9.928 1.00 87.12 220 ASP A O 1
ATOM 1734 N N . ALA A 1 221 ? 11.466 10.369 10.610 1.00 84.25 221 ALA A N 1
ATOM 1735 C CA . ALA A 1 221 ? 11.712 8.952 10.350 1.00 84.25 221 ALA A CA 1
ATOM 1736 C C . ALA A 1 221 ? 10.799 8.027 11.168 1.00 84.25 221 ALA A C 1
ATOM 1738 O O . ALA A 1 221 ? 10.401 6.976 10.666 1.00 84.25 221 ALA A O 1
ATOM 1739 N N . SER A 1 222 ? 10.441 8.425 12.390 1.00 83.81 222 SER A N 1
ATOM 1740 C CA . SER A 1 222 ? 9.536 7.673 13.254 1.00 83.81 222 SER A CA 1
ATOM 1741 C C . SER A 1 222 ? 8.142 7.592 12.634 1.00 83.81 222 SER A C 1
ATOM 1743 O O . SER A 1 222 ? 7.620 6.497 12.433 1.00 83.81 222 SER A O 1
ATOM 1745 N N . ALA A 1 223 ? 7.584 8.731 12.214 1.00 88.06 223 ALA A N 1
ATOM 1746 C CA . ALA A 1 223 ? 6.287 8.800 11.546 1.00 88.06 223 ALA A CA 1
ATOM 1747 C C . ALA A 1 223 ? 6.232 7.970 10.249 1.00 88.06 223 ALA A C 1
ATOM 1749 O O . ALA A 1 223 ? 5.268 7.232 10.026 1.00 88.06 223 ALA A O 1
ATOM 1750 N N . ARG A 1 224 ? 7.276 8.023 9.405 1.00 88.12 224 ARG A N 1
ATOM 1751 C CA . ARG A 1 224 ? 7.356 7.190 8.184 1.00 88.12 224 ARG A CA 1
ATOM 1752 C C . ARG A 1 224 ? 7.369 5.695 8.494 1.00 88.12 224 ARG A C 1
ATOM 1754 O O . ARG A 1 224 ? 6.712 4.901 7.816 1.00 88.12 224 ARG A O 1
ATOM 1761 N N . ASN A 1 225 ? 8.101 5.299 9.526 1.00 85.38 225 ASN A N 1
ATOM 1762 C CA . ASN A 1 225 ? 8.143 3.902 9.925 1.00 85.38 225 ASN A CA 1
ATOM 1763 C C . ASN A 1 225 ? 6.815 3.453 10.564 1.00 85.38 225 ASN A C 1
ATOM 1765 O O . ASN A 1 225 ? 6.375 2.339 10.299 1.00 85.38 225 ASN A O 1
ATOM 1769 N N . HIS A 1 226 ? 6.119 4.318 11.310 1.00 88.31 226 HIS A N 1
ATOM 1770 C CA . HIS A 1 226 ? 4.771 4.032 11.811 1.00 88.31 226 HIS A CA 1
ATOM 1771 C C . HIS A 1 226 ? 3.762 3.817 10.671 1.00 88.31 226 HIS A C 1
ATOM 1773 O O . HIS A 1 226 ? 2.980 2.866 10.714 1.00 88.31 226 HIS A O 1
ATOM 1779 N N . ALA A 1 227 ? 3.815 4.651 9.625 1.00 92.06 227 ALA A N 1
ATOM 1780 C CA . ALA A 1 227 ? 3.036 4.463 8.399 1.00 92.06 227 ALA A CA 1
ATOM 1781 C C . ALA A 1 227 ? 3.324 3.115 7.737 1.00 92.06 227 ALA A C 1
ATOM 1783 O O . ALA A 1 227 ? 2.404 2.371 7.398 1.00 92.06 227 ALA A O 1
ATOM 1784 N N . THR A 1 228 ? 4.602 2.761 7.642 1.00 90.38 228 THR A N 1
ATOM 1785 C CA . THR A 1 228 ? 5.024 1.461 7.123 1.00 90.38 228 THR A CA 1
ATOM 1786 C C . THR A 1 228 ? 4.487 0.302 7.970 1.00 90.38 228 THR A C 1
ATOM 1788 O O . THR A 1 228 ? 3.943 -0.658 7.426 1.00 90.38 228 THR A O 1
ATOM 1791 N N . ALA A 1 229 ? 4.598 0.393 9.297 1.00 88.06 229 ALA A N 1
ATOM 1792 C CA . ALA A 1 229 ? 4.119 -0.629 10.222 1.00 88.06 229 ALA A CA 1
ATOM 1793 C C . ALA A 1 229 ? 2.600 -0.833 10.117 1.00 88.06 229 ALA A C 1
ATOM 1795 O O . ALA A 1 229 ? 2.144 -1.972 10.148 1.00 88.06 229 ALA A O 1
ATOM 1796 N N . CYS A 1 230 ? 1.823 0.238 9.917 1.00 91.56 230 CYS A N 1
ATOM 1797 C CA . CYS A 1 230 ? 0.380 0.130 9.680 1.00 91.56 230 CYS A CA 1
ATOM 1798 C C . CYS A 1 230 ? 0.065 -0.651 8.402 1.00 91.56 230 CYS A C 1
ATOM 1800 O O . CYS A 1 230 ? -0.802 -1.521 8.414 1.00 91.56 230 CYS A O 1
ATOM 1802 N N . VAL A 1 231 ? 0.792 -0.386 7.312 1.00 93.62 231 VAL A N 1
ATOM 1803 C CA . VAL A 1 231 ? 0.607 -1.124 6.054 1.00 93.62 231 VAL A CA 1
ATOM 1804 C C . VAL A 1 231 ? 0.976 -2.598 6.220 1.00 93.62 231 VAL A C 1
ATOM 1806 O O . VAL A 1 231 ? 0.243 -3.461 5.750 1.00 93.62 231 VAL A O 1
ATOM 1809 N N . VAL A 1 232 ? 2.075 -2.909 6.910 1.00 89.81 232 VAL A N 1
ATOM 1810 C CA . VAL A 1 232 ? 2.466 -4.305 7.173 1.00 89.81 232 VAL A CA 1
ATOM 1811 C C . VAL A 1 232 ? 1.428 -5.016 8.035 1.00 89.81 232 VAL A C 1
ATOM 1813 O O . VAL A 1 232 ? 0.992 -6.103 7.669 1.00 89.81 232 VAL A O 1
ATOM 1816 N N . ALA A 1 233 ? 0.966 -4.385 9.115 1.00 88.88 233 ALA A N 1
ATOM 1817 C CA . ALA A 1 233 ? -0.102 -4.922 9.951 1.00 88.88 233 ALA A CA 1
ATOM 1818 C C . ALA A 1 233 ? -1.382 -5.197 9.146 1.00 88.88 233 ALA A C 1
ATOM 1820 O O . ALA A 1 233 ? -1.998 -6.249 9.309 1.00 88.88 233 ALA A O 1
ATOM 1821 N N . PHE A 1 234 ? -1.747 -4.287 8.238 1.00 93.25 234 PHE A N 1
ATOM 1822 C CA . PHE A 1 234 ? -2.888 -4.462 7.344 1.00 93.25 234 PHE A CA 1
ATOM 1823 C C . PHE A 1 234 ? -2.713 -5.673 6.421 1.00 93.25 234 PHE A C 1
ATOM 1825 O O . PHE A 1 234 ? -3.600 -6.517 6.328 1.00 93.25 234 PHE A O 1
ATOM 1832 N N . LEU A 1 235 ? -1.555 -5.795 5.765 1.00 90.69 235 LEU A N 1
ATOM 1833 C CA . LEU A 1 235 ? -1.248 -6.930 4.890 1.00 90.69 235 LEU A CA 1
ATOM 1834 C C . LEU A 1 235 ? -1.293 -8.267 5.643 1.00 90.69 235 LEU A C 1
ATOM 1836 O O . LEU A 1 235 ? -1.760 -9.266 5.102 1.00 90.69 235 LEU A O 1
ATOM 1840 N N . MET A 1 236 ? -0.843 -8.288 6.894 1.00 85.75 236 MET A N 1
ATOM 1841 C CA . MET A 1 236 ? -0.892 -9.498 7.707 1.00 85.75 236 MET A CA 1
ATOM 1842 C C . MET A 1 236 ? -2.323 -9.874 8.105 1.00 85.75 236 MET A C 1
ATOM 1844 O O . MET A 1 236 ? -2.703 -11.035 7.992 1.00 85.75 236 MET A O 1
ATOM 1848 N N . GLN A 1 237 ? -3.130 -8.906 8.553 1.00 85.75 237 GLN A N 1
ATOM 1849 C CA . GLN A 1 237 ? -4.489 -9.182 9.029 1.00 85.75 237 GLN A CA 1
ATOM 1850 C C . GLN A 1 237 ? -5.474 -9.466 7.890 1.00 85.75 237 GLN A C 1
ATOM 1852 O O . GLN A 1 237 ? -6.214 -10.444 7.957 1.00 85.75 237 GLN A O 1
ATOM 1857 N N . ASP A 1 238 ? -5.473 -8.639 6.844 1.00 90.31 238 ASP A N 1
ATOM 1858 C CA . ASP A 1 238 ? -6.523 -8.672 5.818 1.00 90.31 238 ASP A CA 1
ATOM 1859 C C . ASP A 1 238 ? -6.117 -9.470 4.575 1.00 90.31 238 ASP A C 1
ATOM 1861 O O . ASP A 1 238 ? -6.978 -9.969 3.853 1.00 90.31 238 ASP A O 1
ATOM 1865 N N . HIS A 1 239 ? -4.814 -9.635 4.329 1.00 86.44 239 HIS A N 1
ATOM 1866 C CA . HIS A 1 239 ? -4.302 -10.453 3.224 1.00 86.44 239 HIS A CA 1
ATOM 1867 C C . HIS A 1 239 ? -3.667 -11.768 3.679 1.00 86.44 239 HIS A C 1
ATOM 1869 O O . HIS A 1 239 ? -3.155 -12.498 2.832 1.00 86.44 239 HIS A O 1
ATOM 1875 N N . GLN A 1 240 ? -3.721 -12.075 4.982 1.00 84.31 240 GLN A N 1
ATOM 1876 C CA . GLN A 1 240 ? -3.200 -13.313 5.576 1.00 84.31 240 GLN A CA 1
ATOM 1877 C C . GLN A 1 240 ? -1.729 -13.583 5.227 1.00 84.31 240 GLN A C 1
ATOM 1879 O O . GLN A 1 240 ? -1.299 -14.733 5.180 1.00 84.31 240 GLN A O 1
ATOM 1884 N N . LEU A 1 241 ? -0.959 -12.525 4.959 1.00 84.06 241 LEU A N 1
ATOM 1885 C CA . LEU A 1 241 ? 0.469 -12.656 4.709 1.00 84.06 241 LEU A CA 1
ATOM 1886 C C . LEU A 1 241 ? 1.195 -12.873 6.029 1.00 84.06 241 LEU A C 1
ATOM 1888 O O . LEU A 1 241 ? 0.857 -12.273 7.054 1.00 84.06 241 LEU A O 1
ATOM 1892 N N . ASP A 1 242 ? 2.242 -13.685 5.995 1.00 81.69 242 ASP A N 1
ATOM 1893 C CA . ASP A 1 242 ? 3.167 -13.720 7.113 1.00 81.69 242 ASP A CA 1
ATOM 1894 C C . ASP A 1 242 ? 3.962 -12.398 7.200 1.00 81.69 242 ASP A C 1
ATOM 1896 O O . ASP A 1 242 ? 3.939 -11.550 6.297 1.00 81.69 242 ASP A O 1
ATOM 1900 N N . PHE A 1 243 ? 4.646 -12.181 8.322 1.00 77.62 243 PHE A N 1
ATOM 1901 C CA . PHE A 1 243 ? 5.396 -10.948 8.539 1.00 77.62 243 PHE A CA 1
ATOM 1902 C C . PHE A 1 243 ? 6.498 -10.734 7.492 1.00 77.62 243 PHE A C 1
ATOM 1904 O O . PHE A 1 243 ? 6.671 -9.619 6.992 1.00 77.62 243 PHE A O 1
ATOM 1911 N N . GLU A 1 244 ? 7.243 -11.786 7.142 1.00 78.50 244 GLU A N 1
ATOM 1912 C CA . GLU A 1 244 ? 8.325 -11.676 6.170 1.00 78.50 244 GLU A CA 1
ATOM 1913 C C . GLU A 1 244 ? 7.790 -11.345 4.781 1.00 78.50 244 GLU A C 1
ATOM 1915 O O . GLU A 1 244 ? 8.363 -10.513 4.080 1.00 78.50 244 GLU A O 1
ATOM 1920 N N . GLU A 1 245 ? 6.704 -11.988 4.367 1.00 84.50 245 GLU A N 1
ATOM 1921 C CA . GLU A 1 245 ? 6.018 -11.738 3.110 1.00 84.50 245 GLU A CA 1
ATOM 1922 C C . GLU A 1 245 ? 5.481 -10.312 3.052 1.00 84.50 245 GLU A C 1
ATOM 1924 O O . GLU A 1 245 ? 5.719 -9.618 2.060 1.00 84.50 245 GLU A O 1
ATOM 1929 N N . ALA A 1 246 ? 4.823 -9.843 4.114 1.00 85.88 246 ALA A N 1
ATOM 1930 C CA . ALA A 1 246 ? 4.316 -8.480 4.206 1.00 85.88 246 ALA A CA 1
ATOM 1931 C C . ALA A 1 246 ? 5.453 -7.447 4.120 1.00 85.88 246 ALA A C 1
ATOM 1933 O O . ALA A 1 246 ? 5.362 -6.495 3.343 1.00 85.88 246 ALA A O 1
ATOM 1934 N N . VAL A 1 247 ? 6.567 -7.662 4.827 1.00 82.75 247 VAL A N 1
ATOM 1935 C CA . VAL A 1 247 ? 7.752 -6.790 4.738 1.00 82.75 247 VAL A CA 1
ATOM 1936 C C . VAL A 1 247 ? 8.418 -6.869 3.368 1.00 82.75 247 VAL A C 1
ATOM 1938 O O . VAL A 1 247 ? 8.825 -5.836 2.846 1.00 82.75 247 VAL A O 1
ATOM 1941 N N . LYS A 1 248 ? 8.481 -8.044 2.729 1.00 84.44 248 LYS A N 1
ATOM 1942 C CA . LYS A 1 248 ? 8.994 -8.197 1.352 1.00 84.44 248 LYS A CA 1
ATOM 1943 C C . LYS A 1 248 ? 8.166 -7.398 0.334 1.00 84.44 248 LYS A C 1
ATOM 1945 O O . LYS A 1 248 ? 8.697 -7.043 -0.719 1.00 84.44 248 LYS A O 1
ATOM 1950 N N . ARG A 1 249 ? 6.893 -7.084 0.623 1.00 85.56 249 ARG A N 1
ATOM 1951 C CA . ARG A 1 249 ? 6.073 -6.164 -0.194 1.00 85.56 249 ARG A CA 1
ATOM 1952 C C . ARG A 1 249 ? 6.416 -4.695 0.038 1.00 85.56 249 ARG A C 1
ATOM 1954 O O . ARG A 1 249 ? 6.151 -3.880 -0.847 1.00 85.56 249 ARG A O 1
ATOM 1961 N N . ILE A 1 250 ? 7.003 -4.353 1.185 1.00 86.44 250 ILE A N 1
ATOM 1962 C CA . ILE A 1 250 ? 7.442 -2.993 1.474 1.00 86.44 250 ILE A CA 1
ATOM 1963 C C . ILE A 1 250 ? 8.839 -2.753 0.886 1.00 86.44 250 ILE A C 1
ATOM 1965 O O . ILE A 1 250 ? 9.801 -3.466 1.169 1.00 86.44 250 ILE A O 1
ATOM 1969 N N . PRO A 1 251 ? 9.010 -1.690 0.104 1.00 78.69 251 PRO A N 1
ATOM 1970 C CA . PRO A 1 251 ? 10.317 -1.277 -0.383 1.00 78.69 251 PRO A CA 1
ATOM 1971 C C . PRO A 1 251 ? 11.203 -0.741 0.728 1.00 78.69 251 PRO A C 1
ATOM 1973 O O . PRO A 1 251 ? 10.842 0.210 1.422 1.00 78.69 251 PRO A O 1
ATOM 1976 N N . ARG A 1 252 ? 12.428 -1.260 0.799 1.00 72.12 252 ARG A N 1
ATOM 1977 C CA . ARG A 1 252 ? 13.422 -0.871 1.811 1.00 72.12 252 ARG A CA 1
ATOM 1978 C C . ARG A 1 252 ? 13.721 0.634 1.851 1.00 72.12 252 ARG A C 1
ATOM 1980 O O . ARG A 1 252 ? 14.023 1.152 2.913 1.00 72.12 252 ARG A O 1
ATOM 1987 N N . GLN A 1 253 ? 13.609 1.342 0.727 1.00 65.94 253 GLN A N 1
ATOM 1988 C CA . GLN A 1 253 ? 13.906 2.781 0.624 1.00 65.94 253 GLN A CA 1
ATOM 1989 C C . GLN A 1 253 ? 12.858 3.698 1.263 1.00 65.94 253 GLN A C 1
ATOM 1991 O O . GLN A 1 253 ? 13.159 4.862 1.541 1.00 65.94 253 GLN A O 1
ATOM 1996 N N . LEU A 1 254 ? 11.641 3.192 1.490 1.00 66.44 254 LEU A N 1
ATOM 1997 C CA . LEU A 1 254 ? 10.600 3.930 2.208 1.00 66.44 254 LEU A CA 1
ATOM 1998 C C . LEU A 1 254 ? 10.824 3.880 3.725 1.00 66.44 254 LEU A C 1
ATOM 2000 O O . LEU A 1 254 ? 10.404 4.788 4.442 1.00 66.44 254 LEU A O 1
ATOM 2004 N N . CYS A 1 255 ? 11.539 2.862 4.209 1.00 60.03 255 CYS A N 1
ATOM 2005 C CA . CYS A 1 255 ? 11.920 2.721 5.607 1.00 60.03 255 CYS A CA 1
ATOM 2006 C C . CYS A 1 255 ? 13.167 3.573 5.887 1.00 60.03 255 CYS A C 1
ATOM 2008 O O . CYS A 1 255 ? 14.206 3.419 5.249 1.00 60.03 255 CYS A O 1
ATOM 2010 N N . GLY A 1 256 ? 13.071 4.511 6.833 1.00 49.91 256 GLY A N 1
ATOM 2011 C CA . GLY A 1 256 ? 14.187 5.398 7.186 1.00 49.91 256 GLY A CA 1
ATOM 2012 C C . GLY A 1 256 ? 15.200 4.782 8.154 1.00 49.91 256 GLY A C 1
ATOM 2013 O O . GLY A 1 256 ? 16.219 5.407 8.429 1.00 49.91 256 GLY A O 1
ATOM 2014 N N . VAL A 1 257 ? 14.906 3.606 8.712 1.00 44.78 257 VAL A N 1
ATOM 2015 C CA . VAL A 1 257 ? 15.637 2.989 9.829 1.00 44.78 257 VAL A CA 1
ATOM 2016 C C . VAL A 1 257 ? 15.750 1.481 9.587 1.00 44.78 257 VAL A C 1
ATOM 2018 O O . VAL A 1 257 ? 14.907 0.915 8.887 1.00 44.78 257 VAL A O 1
ATOM 2021 N N . SER A 1 258 ? 16.783 0.844 10.160 1.00 49.66 258 SER A N 1
ATOM 2022 C CA . SER A 1 258 ? 16.904 -0.620 10.220 1.00 49.66 258 SER A CA 1
ATOM 2023 C C . SER A 1 258 ? 15.558 -1.225 10.633 1.00 49.66 258 SER A C 1
ATOM 2025 O O . SER A 1 258 ? 14.896 -0.762 11.568 1.00 49.66 258 SER A O 1
ATOM 2027 N N . LEU A 1 259 ? 15.145 -2.236 9.871 1.00 51.88 259 LEU A N 1
ATOM 2028 C CA . LEU A 1 259 ? 13.867 -2.933 10.004 1.00 51.88 259 LEU A CA 1
ATOM 2029 C C . LEU A 1 259 ? 13.733 -3.624 11.382 1.00 51.88 259 LEU A C 1
ATOM 2031 O O . LEU A 1 259 ? 12.657 -4.081 11.741 1.00 51.88 259 LEU A O 1
ATOM 2035 N N . ASP A 1 260 ? 14.788 -3.665 12.192 1.00 50.03 260 ASP A N 1
ATOM 2036 C CA . ASP A 1 260 ? 14.873 -4.558 13.346 1.00 50.03 260 ASP A CA 1
ATOM 2037 C C . ASP A 1 260 ? 14.102 -4.043 14.579 1.00 50.03 260 ASP A C 1
ATOM 2039 O O . ASP A 1 260 ? 13.505 -4.834 15.305 1.00 50.03 260 ASP A O 1
ATOM 2043 N N . ASN A 1 261 ? 14.021 -2.722 14.806 1.00 45.19 261 ASN A N 1
ATOM 2044 C CA . ASN A 1 261 ? 13.462 -2.183 16.062 1.00 45.19 261 ASN A CA 1
ATOM 2045 C C . ASN A 1 261 ? 11.964 -1.832 16.021 1.00 45.19 261 ASN A C 1
ATOM 2047 O O . ASN A 1 261 ? 11.292 -1.889 17.050 1.00 45.19 261 ASN A O 1
ATOM 2051 N N . GLN A 1 262 ? 11.409 -1.453 14.865 1.00 51.41 262 GLN A N 1
ATOM 2052 C CA . GLN A 1 262 ? 9.993 -1.049 14.770 1.00 51.41 262 GLN A CA 1
ATOM 2053 C C . GLN A 1 262 ? 9.063 -2.196 14.379 1.00 51.41 262 GLN A C 1
ATOM 2055 O O . GLN A 1 262 ? 7.887 -2.210 14.751 1.00 51.41 262 GLN A O 1
ATOM 2060 N N . PHE A 1 263 ? 9.602 -3.210 13.706 1.00 55.09 263 PHE A N 1
ATOM 2061 C CA . PHE A 1 263 ? 8.840 -4.393 13.361 1.00 55.09 263 PHE A CA 1
ATOM 2062 C C . PHE A 1 263 ? 8.690 -5.400 14.497 1.00 55.09 263 PHE A C 1
ATOM 2064 O O . PHE A 1 263 ? 7.890 -6.317 14.354 1.00 55.09 263 PHE A O 1
ATOM 2071 N N . GLY A 1 264 ? 9.304 -5.170 15.664 1.00 49.94 264 GLY A N 1
ATOM 2072 C CA . GLY A 1 264 ? 8.915 -5.867 16.893 1.00 49.94 264 GLY A CA 1
ATOM 2073 C C . GLY A 1 264 ? 7.399 -5.804 17.132 1.00 49.94 264 GLY A C 1
ATOM 2074 O O . GLY A 1 264 ? 6.815 -6.779 17.584 1.00 49.94 264 GLY A O 1
ATOM 2075 N N . ILE A 1 265 ? 6.730 -4.716 16.723 1.00 51.50 265 ILE A N 1
ATOM 2076 C CA . ILE A 1 265 ? 5.264 -4.583 16.775 1.00 51.50 265 ILE A CA 1
ATOM 2077 C C . ILE A 1 265 ? 4.561 -5.551 15.808 1.00 51.50 265 ILE A C 1
ATOM 2079 O O . ILE A 1 265 ? 3.559 -6.157 16.176 1.00 51.50 265 ILE A O 1
ATOM 2083 N N . CYS A 1 266 ? 5.068 -5.699 14.580 1.00 50.12 266 CYS A N 1
ATOM 2084 C CA . CYS A 1 266 ? 4.457 -6.555 13.558 1.00 50.12 266 CYS A CA 1
ATOM 2085 C C . CYS A 1 266 ? 4.784 -8.034 13.777 1.00 50.12 266 CYS A C 1
ATOM 2087 O O . CYS A 1 266 ? 3.911 -8.880 13.650 1.00 50.12 266 CYS A O 1
ATOM 2089 N N . TRP A 1 267 ? 5.993 -8.354 14.225 1.00 47.25 267 TRP A N 1
ATOM 2090 C CA . TRP A 1 267 ? 6.344 -9.691 14.694 1.00 47.25 267 TRP A CA 1
ATOM 2091 C C . TRP A 1 267 ? 5.476 -10.108 15.901 1.00 47.25 267 TRP A C 1
ATOM 2093 O O . TRP A 1 267 ? 4.985 -11.233 15.961 1.00 47.25 267 TRP A O 1
ATOM 2103 N N . GLN A 1 268 ? 5.175 -9.173 16.816 1.00 48.97 268 GLN A N 1
ATOM 2104 C CA . GLN A 1 268 ? 4.205 -9.377 17.906 1.00 48.97 268 GLN A CA 1
ATOM 2105 C C . GLN A 1 268 ? 2.759 -9.588 17.405 1.00 48.97 268 GLN A C 1
ATOM 2107 O O . GLN A 1 268 ? 2.017 -10.336 18.039 1.00 48.97 268 GLN A O 1
ATOM 2112 N N . LEU A 1 269 ? 2.354 -8.976 16.280 1.00 51.62 269 LEU A N 1
ATOM 2113 C CA . LEU A 1 269 ? 1.049 -9.229 15.640 1.00 51.62 269 LEU A CA 1
ATOM 2114 C C . LEU A 1 269 ? 0.963 -10.648 15.057 1.00 51.62 269 LEU A C 1
ATOM 2116 O O . LEU A 1 269 ? -0.070 -11.299 15.193 1.00 51.62 269 LEU A O 1
ATOM 2120 N N . GLN A 1 270 ? 2.039 -11.139 14.431 1.00 49.41 270 GLN A N 1
ATOM 2121 C CA . GLN A 1 270 ? 2.077 -12.470 13.812 1.00 49.41 270 GLN A CA 1
ATOM 2122 C C . GLN A 1 270 ? 1.929 -13.594 14.842 1.00 49.41 270 GLN A C 1
ATOM 2124 O O . GLN A 1 270 ? 1.236 -14.580 14.602 1.00 49.41 270 GLN A O 1
ATOM 2129 N N . ASN A 1 271 ? 2.553 -13.432 16.008 1.00 45.72 271 ASN A N 1
ATOM 2130 C CA . ASN A 1 271 ? 2.584 -14.459 17.046 1.00 45.72 271 ASN A CA 1
ATOM 2131 C C . ASN A 1 271 ? 1.356 -14.451 17.968 1.00 45.72 271 ASN A C 1
ATOM 2133 O O . ASN A 1 271 ? 1.392 -15.092 19.016 1.00 45.72 271 ASN A O 1
ATOM 2137 N N . LYS A 1 272 ? 0.286 -13.705 17.627 1.00 47.59 272 LYS A N 1
ATOM 2138 C CA . LYS A 1 272 ? -0.885 -13.459 18.499 1.00 47.59 272 LYS A CA 1
ATOM 2139 C C . LYS A 1 272 ? -0.507 -13.011 19.920 1.00 47.59 272 LYS A C 1
ATOM 2141 O O . LYS A 1 272 ? -1.332 -13.036 20.822 1.00 47.59 272 LYS A O 1
ATOM 2146 N N . SER A 1 273 ? 0.726 -12.551 20.130 1.00 38.81 273 SER A N 1
ATOM 2147 C CA . SER A 1 273 ? 1.233 -12.098 21.421 1.00 38.81 273 SER A CA 1
ATOM 2148 C C . SER A 1 273 ? 0.938 -10.610 21.615 1.00 38.81 273 SER A C 1
ATOM 2150 O O . SER A 1 273 ? 1.741 -9.871 22.188 1.00 38.81 273 SER A O 1
ATOM 2152 N N . TRP A 1 274 ? -0.196 -10.146 21.092 1.00 44.81 274 TRP A N 1
ATOM 2153 C CA . TRP A 1 274 ? -0.823 -8.915 21.540 1.00 44.81 274 TRP A CA 1
ATOM 2154 C C . TRP A 1 274 ? -1.636 -9.259 22.792 1.00 44.81 274 TRP A C 1
ATOM 2156 O O . TRP A 1 274 ? -2.854 -9.201 22.793 1.00 44.81 274 TRP A O 1
ATOM 2166 N N . ASN A 1 275 ? -0.940 -9.592 23.886 1.00 42.00 275 ASN A N 1
ATOM 2167 C CA . ASN A 1 275 ? -1.497 -9.296 25.199 1.00 42.00 275 ASN A CA 1
ATOM 2168 C C . ASN A 1 275 ? -1.452 -7.775 25.294 1.00 42.00 275 ASN A C 1
ATOM 2170 O O . ASN A 1 275 ? -0.415 -7.197 25.623 1.00 42.00 275 ASN A O 1
ATOM 2174 N N . PHE A 1 276 ? -2.560 -7.105 25.001 1.00 44.47 276 PHE A N 1
ATOM 2175 C CA . PHE A 1 276 ? -2.702 -5.670 25.256 1.00 44.47 276 PHE A CA 1
ATOM 2176 C C . PHE A 1 276 ? -2.664 -5.324 26.753 1.00 44.47 276 PHE A C 1
ATOM 2178 O O . PHE A 1 276 ? -2.894 -4.179 27.131 1.00 44.47 276 PHE A O 1
ATOM 2185 N N . GLY A 1 277 ? -2.359 -6.308 27.604 1.00 51.16 277 GLY A N 1
ATOM 2186 C CA . GLY A 1 277 ? -2.971 -6.421 28.908 1.00 51.16 277 GLY A CA 1
ATOM 2187 C C . GLY A 1 277 ? -4.434 -6.804 28.719 1.00 51.16 277 GLY A C 1
ATOM 2188 O O . GLY A 1 277 ? -5.125 -6.284 27.843 1.00 51.16 277 GLY A O 1
ATOM 2189 N N . SER A 1 278 ? -4.888 -7.766 29.496 1.00 60.62 278 SER A N 1
ATOM 2190 C CA . SER A 1 278 ? -6.301 -8.042 29.623 1.00 60.62 278 SER A CA 1
ATOM 2191 C C . SER A 1 278 ? -6.808 -7.263 30.834 1.00 60.62 278 SER A C 1
ATOM 2193 O O . SER A 1 278 ? -6.135 -7.152 31.862 1.00 60.62 278 SER A O 1
ATOM 2195 N N . ILE A 1 279 ? -7.943 -6.597 30.664 1.00 73.44 279 ILE A N 1
ATOM 2196 C CA . ILE A 1 279 ? -8.620 -5.912 31.752 1.00 73.44 279 ILE A CA 1
ATOM 2197 C C . ILE A 1 279 ? -9.413 -6.980 32.478 1.00 73.44 279 ILE A C 1
ATOM 2199 O O . ILE A 1 279 ? -10.356 -7.543 31.918 1.00 73.44 279 ILE A O 1
ATOM 2203 N N . LEU A 1 280 ? -9.046 -7.230 33.732 1.00 81.69 280 LEU A N 1
ATOM 2204 C CA . LEU A 1 280 ? -9.860 -8.064 34.595 1.00 81.69 280 LEU A CA 1
ATOM 2205 C C . LEU A 1 280 ? -11.073 -7.255 35.061 1.00 81.69 280 LEU A C 1
ATOM 2207 O O . LEU A 1 280 ? -10.949 -6.309 35.848 1.00 81.69 280 LEU A O 1
ATOM 2211 N N . LEU A 1 281 ? -12.241 -7.646 34.566 1.00 84.75 281 LEU A N 1
ATOM 2212 C CA . LEU A 1 281 ? -13.532 -7.135 34.997 1.00 84.75 281 LEU A CA 1
ATOM 2213 C C . LEU A 1 281 ? -14.128 -8.082 36.032 1.00 84.75 281 LEU A C 1
ATOM 2215 O O . LEU A 1 281 ? -14.456 -9.223 35.714 1.00 84.75 281 LEU A O 1
ATOM 2219 N N . GLU A 1 282 ? -14.308 -7.606 37.257 1.00 86.31 282 GLU A N 1
ATOM 2220 C CA . GLU A 1 282 ? -15.022 -8.348 38.298 1.00 86.31 282 GLU A CA 1
ATOM 2221 C C . GLU A 1 282 ? -16.493 -7.918 38.277 1.00 86.31 282 GLU A C 1
ATOM 2223 O O . GLU A 1 282 ? -16.818 -6.767 38.567 1.00 86.31 282 GLU A O 1
ATOM 2228 N N . VAL A 1 283 ? -17.388 -8.827 37.887 1.00 84.31 283 VAL A N 1
ATOM 2229 C CA . VAL A 1 283 ? -18.824 -8.558 37.761 1.00 84.31 283 VAL A CA 1
ATOM 2230 C C . VAL A 1 283 ? -19.534 -8.985 39.040 1.00 84.31 283 VAL A C 1
ATOM 2232 O O . VAL A 1 283 ? -19.457 -10.145 39.447 1.00 84.31 283 VAL A O 1
ATOM 2235 N N . TYR A 1 284 ? -20.276 -8.065 39.645 1.00 78.62 284 TYR A N 1
ATOM 2236 C CA . TYR A 1 284 ? -21.057 -8.277 40.860 1.00 78.62 284 TYR A CA 1
ATOM 2237 C C . TYR A 1 284 ? -22.544 -8.092 40.590 1.00 78.62 284 TYR A C 1
ATOM 2239 O O . TYR A 1 284 ? -22.948 -7.223 39.825 1.00 78.62 284 TYR A O 1
ATOM 2247 N N . ALA A 1 285 ? -23.381 -8.886 41.243 1.00 73.06 285 ALA A N 1
ATOM 2248 C CA . ALA A 1 285 ? -24.812 -8.645 41.280 1.00 73.06 285 ALA A CA 1
ATOM 2249 C C . ALA A 1 285 ? -25.116 -7.418 42.151 1.00 73.06 285 ALA A C 1
ATOM 2251 O O . ALA A 1 285 ? -24.346 -7.066 43.043 1.00 73.06 285 ALA A O 1
ATOM 2252 N N . LEU A 1 286 ? -26.302 -6.835 41.969 1.00 68.00 286 LEU A N 1
ATOM 2253 C CA . LEU A 1 286 ? -26.859 -5.793 42.844 1.00 68.00 286 LEU A CA 1
ATOM 2254 C C . LEU A 1 286 ? -26.827 -6.139 44.345 1.00 68.00 286 LEU A C 1
ATOM 2256 O O . LEU A 1 286 ? -26.750 -5.249 45.184 1.00 68.00 286 LEU A O 1
ATOM 2260 N N . SER A 1 287 ? -26.878 -7.428 44.690 1.00 68.12 287 SER A N 1
ATOM 2261 C CA . SER A 1 287 ? -26.763 -7.921 46.068 1.00 68.12 287 SER A CA 1
ATOM 2262 C C . SER A 1 287 ? -25.341 -7.845 46.644 1.00 68.12 287 SER A C 1
ATOM 2264 O O . SER A 1 287 ? -25.142 -8.187 47.807 1.00 68.12 287 SER A O 1
ATOM 2266 N N . GLY A 1 288 ? -24.345 -7.456 45.842 1.00 69.88 288 GLY A N 1
ATOM 2267 C CA . GLY A 1 288 ? -22.923 -7.502 46.186 1.00 69.88 288 GLY A CA 1
ATOM 2268 C C . GLY A 1 288 ? -22.282 -8.882 46.004 1.00 69.88 288 GLY A C 1
ATOM 2269 O O . GLY A 1 288 ? -21.097 -9.049 46.280 1.00 69.88 288 GLY A O 1
ATOM 2270 N N . GLN A 1 289 ? -23.031 -9.885 45.534 1.00 73.19 289 GLN A N 1
ATOM 2271 C CA . GLN A 1 289 ? -22.484 -11.212 45.254 1.00 73.19 289 GLN A CA 1
ATOM 2272 C C . GLN A 1 289 ? -21.621 -11.184 43.989 1.00 73.19 289 GLN A C 1
ATOM 2274 O O . GLN A 1 289 ? -22.073 -10.722 42.943 1.00 73.19 289 GLN A O 1
ATOM 2279 N N . HIS A 1 290 ? -20.403 -11.721 44.065 1.00 80.62 290 HIS A N 1
ATOM 2280 C CA . HIS A 1 290 ? -19.552 -11.903 42.890 1.00 80.62 290 HIS A CA 1
ATOM 2281 C C . HIS A 1 290 ? -20.183 -12.912 41.923 1.00 80.62 290 HIS A C 1
ATOM 2283 O O . HIS A 1 290 ? -20.551 -14.019 42.324 1.00 80.62 290 HIS A O 1
ATOM 2289 N N . VAL A 1 291 ? -20.302 -12.519 40.658 1.00 79.31 291 VAL A N 1
ATOM 2290 C CA . VAL A 1 291 ? -20.957 -13.294 39.602 1.00 79.31 291 VAL A CA 1
ATOM 2291 C C . VAL A 1 291 ? -19.915 -13.995 38.739 1.00 79.31 291 VAL A C 1
ATOM 2293 O O . VAL A 1 291 ? -19.907 -15.220 38.667 1.00 79.31 291 VAL A O 1
ATOM 2296 N N . CYS A 1 292 ? -19.018 -13.234 38.112 1.00 81.88 292 CYS A N 1
ATOM 2297 C CA . CYS A 1 292 ? -17.964 -13.769 37.256 1.00 81.88 292 CYS A CA 1
ATOM 2298 C C . CYS A 1 292 ? -16.811 -12.773 37.121 1.00 81.88 292 CYS A C 1
ATOM 2300 O O . CYS A 1 292 ? -17.009 -11.564 37.237 1.00 81.88 292 CYS A O 1
ATOM 2302 N N . ALA A 1 293 ? -15.626 -13.287 36.805 1.00 86.00 293 ALA A N 1
ATOM 2303 C CA . ALA A 1 293 ? -14.491 -12.478 36.391 1.00 86.00 293 ALA A CA 1
ATOM 2304 C C . ALA A 1 293 ? -14.288 -12.658 34.883 1.00 86.00 293 ALA A C 1
ATOM 2306 O O . ALA A 1 293 ? -14.227 -13.790 34.404 1.00 86.00 293 ALA A O 1
ATOM 2307 N N . LEU A 1 294 ? -14.214 -11.557 34.141 1.00 84.81 294 LEU A N 1
ATOM 2308 C CA . LEU A 1 294 ? -13.992 -11.569 32.702 1.00 84.81 294 LEU A CA 1
ATOM 2309 C C . LEU A 1 294 ? -12.625 -10.989 32.398 1.00 84.81 294 LEU A C 1
ATOM 2311 O O . LEU A 1 294 ? -12.305 -9.886 32.834 1.00 84.81 294 LEU A O 1
ATOM 2315 N N . ASP A 1 295 ? -11.854 -11.725 31.613 1.00 83.38 295 ASP A N 1
ATOM 2316 C CA . ASP A 1 295 ? -10.587 -11.251 31.088 1.00 83.38 295 ASP A CA 1
ATOM 2317 C C . ASP A 1 295 ? -10.843 -10.694 29.688 1.00 83.38 295 ASP A C 1
ATOM 2319 O O . ASP A 1 295 ? -11.070 -11.453 28.741 1.00 83.38 295 ASP A O 1
ATOM 2323 N N . VAL A 1 296 ? -10.936 -9.366 29.572 1.00 80.38 296 VAL A N 1
ATOM 2324 C CA . VAL A 1 296 ? -11.344 -8.723 28.317 1.00 80.38 296 VAL A CA 1
ATOM 2325 C C . VAL A 1 296 ? -10.251 -7.852 27.744 1.00 80.38 296 VAL A C 1
ATOM 2327 O O . VAL A 1 296 ? -9.509 -7.169 28.446 1.00 80.38 296 VAL A O 1
ATOM 2330 N N . GLU A 1 297 ? -10.173 -7.834 26.424 1.00 74.19 297 GLU A N 1
ATOM 2331 C CA . GLU A 1 297 ? -9.268 -6.934 25.737 1.00 74.19 297 GLU A CA 1
ATOM 2332 C C . GLU A 1 297 ? -9.812 -5.488 25.786 1.00 74.19 297 GLU A C 1
ATOM 2334 O O . GLU A 1 297 ? -11.018 -5.287 25.622 1.00 74.19 297 GLU A O 1
ATOM 2339 N N . PRO A 1 298 ? -8.966 -4.452 25.948 1.00 67.38 298 PRO A N 1
ATOM 2340 C CA . PRO A 1 298 ? -9.413 -3.059 26.110 1.00 67.38 298 PRO A CA 1
ATOM 2341 C C . PRO A 1 298 ? -10.228 -2.473 24.941 1.00 67.38 298 PRO A C 1
ATOM 2343 O O . PRO A 1 298 ? -10.768 -1.383 25.040 1.00 67.38 298 PRO A O 1
ATOM 2346 N N . PHE A 1 299 ? -10.292 -3.153 23.801 1.00 61.56 299 PHE A N 1
ATOM 2347 C CA . PHE A 1 299 ? -10.984 -2.707 22.583 1.00 61.56 299 PHE A CA 1
ATOM 2348 C C . PHE A 1 299 ? -12.165 -3.616 22.221 1.00 61.56 299 PHE A C 1
ATOM 2350 O O . PHE A 1 299 ? -12.736 -3.478 21.138 1.00 61.56 299 PHE A O 1
ATOM 2357 N N . VAL A 1 300 ? -12.547 -4.539 23.111 1.00 73.38 300 VAL A N 1
ATOM 2358 C CA . VAL A 1 300 ? -13.796 -5.294 22.971 1.00 73.38 300 VAL A CA 1
ATOM 2359 C C . VAL A 1 300 ? -14.980 -4.319 23.029 1.00 73.38 300 VAL A C 1
ATOM 2361 O O . VAL A 1 300 ? -14.929 -3.320 23.739 1.00 73.38 300 VAL A O 1
ATOM 2364 N N . SER A 1 301 ? -16.047 -4.558 22.264 1.00 76.19 301 SER A N 1
ATOM 2365 C CA . SER A 1 301 ? -17.229 -3.690 22.340 1.00 76.19 301 SER A CA 1
ATOM 2366 C C . SER A 1 301 ? -18.012 -3.962 23.625 1.00 76.19 301 SER A C 1
ATOM 2368 O O . SER A 1 301 ? -18.056 -5.101 24.091 1.00 76.19 301 SER A O 1
ATOM 2370 N N . VAL A 1 302 ? -18.733 -2.971 24.161 1.00 80.44 302 VAL A N 1
ATOM 2371 C CA . VAL A 1 302 ? -19.614 -3.205 25.327 1.00 80.44 302 VAL A CA 1
ATOM 2372 C C . VAL A 1 302 ? -20.630 -4.314 25.054 1.00 80.44 302 VAL A C 1
ATOM 2374 O O . VAL A 1 302 ? -20.967 -5.099 25.939 1.00 80.44 302 VAL A O 1
ATOM 2377 N N . ARG A 1 303 ? -21.096 -4.431 23.808 1.00 79.88 303 ARG A N 1
ATOM 2378 C CA . ARG A 1 303 ? -21.987 -5.519 23.397 1.00 79.88 303 ARG A CA 1
ATOM 2379 C C . ARG A 1 303 ? -21.332 -6.888 23.569 1.00 79.88 303 ARG A C 1
ATOM 2381 O O . ARG A 1 303 ? -22.005 -7.827 23.989 1.00 79.88 303 ARG A O 1
ATOM 2388 N N . ASP A 1 304 ? -20.051 -7.008 23.244 1.00 80.75 304 ASP A N 1
ATOM 2389 C CA . ASP A 1 304 ? -19.311 -8.256 23.402 1.00 80.75 304 ASP A CA 1
ATOM 2390 C C . ASP A 1 304 ? -18.992 -8.538 24.873 1.00 80.75 304 ASP A C 1
ATOM 2392 O O . ASP A 1 304 ? -19.135 -9.685 25.285 1.00 80.75 304 ASP A O 1
ATOM 2396 N N . ILE A 1 305 ? -18.719 -7.515 25.698 1.00 84.88 305 ILE A N 1
ATOM 2397 C CA . ILE A 1 305 ? -18.652 -7.668 27.166 1.00 84.88 305 ILE A CA 1
ATOM 2398 C C . ILE A 1 305 ? -19.967 -8.256 27.688 1.00 84.88 305 ILE A C 1
ATOM 2400 O O . ILE A 1 305 ? -19.960 -9.274 28.376 1.00 84.88 305 ILE A O 1
ATOM 2404 N N . LYS A 1 306 ? -21.114 -7.681 27.304 1.00 85.06 306 LYS A N 1
ATOM 2405 C CA . LYS A 1 306 ? -22.432 -8.187 27.719 1.00 85.06 306 LYS A CA 1
ATOM 2406 C C . LYS A 1 306 ? -22.691 -9.620 27.232 1.00 85.06 306 LYS A C 1
ATOM 2408 O O . LYS A 1 306 ? -23.296 -10.420 27.939 1.00 85.06 306 LYS A O 1
ATOM 2413 N N . ARG A 1 307 ? -22.201 -9.998 26.047 1.00 81.19 307 ARG A N 1
ATOM 2414 C CA . ARG A 1 307 ? -22.268 -11.391 25.560 1.00 81.19 307 ARG A CA 1
ATOM 2415 C C . ARG A 1 307 ? -21.366 -12.342 26.342 1.00 81.19 307 ARG A C 1
ATOM 2417 O O . ARG A 1 307 ? -21.724 -13.504 26.502 1.00 81.19 307 ARG A O 1
ATOM 2424 N N . LEU A 1 308 ? -20.210 -11.884 26.813 1.00 84.50 308 LEU A N 1
ATOM 2425 C CA . LEU A 1 308 ? -19.353 -12.677 27.695 1.00 84.50 308 LEU A CA 1
ATOM 2426 C C . LEU A 1 308 ? -20.042 -12.895 29.046 1.00 84.50 308 LEU A C 1
ATOM 2428 O O . LEU A 1 308 ? -20.150 -14.035 29.486 1.00 84.50 308 LEU A O 1
ATOM 2432 N N . VAL A 1 309 ? -20.634 -11.846 29.626 1.00 81.38 309 VAL A N 1
ATOM 2433 C CA . VAL A 1 309 ? -21.491 -11.974 30.817 1.00 81.38 309 VAL A CA 1
ATOM 2434 C C . VAL A 1 309 ? -22.654 -12.933 30.550 1.00 81.38 309 VAL A C 1
ATOM 2436 O O . VAL A 1 309 ? -22.962 -13.764 31.395 1.00 81.38 309 VAL A O 1
ATOM 2439 N N . GLU A 1 310 ? -23.290 -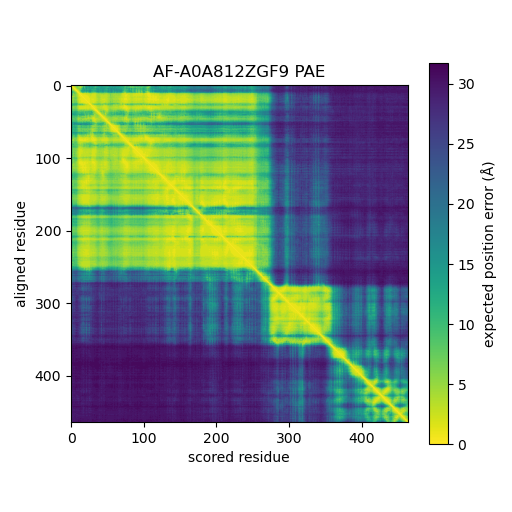12.879 29.377 1.00 80.00 310 GLU A N 1
ATOM 2440 C CA . GLU A 1 310 ? -24.382 -13.795 29.008 1.00 80.00 310 GLU A CA 1
ATOM 2441 C C . GLU A 1 310 ? -23.936 -15.257 29.004 1.00 80.00 310 GLU A C 1
ATOM 2443 O O . GLU A 1 310 ? -24.668 -16.113 29.492 1.00 80.00 310 GLU A O 1
ATOM 2448 N N . ARG A 1 311 ? -22.732 -15.554 28.509 1.00 74.00 311 ARG A N 1
ATOM 2449 C CA . ARG A 1 311 ? -22.189 -16.921 28.513 1.00 74.00 311 ARG A CA 1
ATOM 2450 C C . ARG A 1 311 ? -21.935 -17.439 29.925 1.00 74.00 311 ARG A C 1
ATOM 2452 O O . ARG A 1 311 ? -22.261 -18.588 30.200 1.00 74.00 311 ARG A O 1
ATOM 2459 N N . GLU A 1 312 ? -21.405 -16.593 30.805 1.00 77.69 312 GLU A N 1
ATOM 2460 C CA . GLU A 1 312 ? -21.091 -16.975 32.187 1.00 77.69 312 GLU A CA 1
ATOM 2461 C C . GLU A 1 312 ? -22.342 -17.058 33.075 1.00 77.69 312 GLU A C 1
ATOM 2463 O O . GLU A 1 312 ? -22.452 -17.915 33.949 1.00 77.69 312 GLU A O 1
ATOM 2468 N N . THR A 1 313 ? -23.319 -16.179 32.848 1.00 70.31 313 THR A N 1
ATOM 2469 C CA . THR A 1 313 ? -24.484 -16.024 33.739 1.00 70.31 313 THR A CA 1
ATOM 2470 C C . THR A 1 313 ? -25.767 -16.650 33.202 1.00 70.31 313 THR A C 1
ATOM 2472 O O . THR A 1 313 ? -26.693 -16.925 33.967 1.00 70.31 313 THR A O 1
ATOM 2475 N N . GLY A 1 314 ? -25.854 -16.861 31.888 1.00 63.94 314 GLY A N 1
ATOM 2476 C CA . GLY A 1 314 ? -27.086 -17.205 31.178 1.00 63.94 314 GLY A CA 1
ATOM 2477 C C . GLY A 1 314 ? -28.061 -16.034 30.999 1.00 63.94 314 GLY A C 1
ATOM 2478 O O . GLY A 1 314 ? -29.152 -16.235 30.471 1.00 63.94 314 GLY A O 1
ATOM 2479 N N . VAL A 1 315 ? -27.715 -14.819 31.439 1.00 62.88 315 VAL A N 1
ATOM 2480 C CA . VAL A 1 315 ? -28.566 -13.630 31.283 1.00 62.88 315 VAL A CA 1
ATOM 2481 C C . VAL A 1 315 ? -28.362 -13.038 29.896 1.00 62.88 315 VAL A C 1
ATOM 2483 O O . VAL A 1 315 ? -27.258 -12.615 29.577 1.00 62.88 315 VAL A O 1
ATOM 2486 N N . CYS A 1 316 ? -29.411 -12.900 29.089 1.00 58.34 316 CYS A N 1
ATOM 2487 C CA . CYS A 1 316 ? -29.276 -12.332 27.748 1.00 58.34 316 CYS A CA 1
ATOM 2488 C C . CYS A 1 316 ? -28.700 -10.903 27.740 1.00 58.34 316 CYS A C 1
ATOM 2490 O O . CYS A 1 316 ? -29.180 -10.038 28.472 1.00 58.34 316 CYS A O 1
ATOM 2492 N N . HIS A 1 317 ? -27.734 -10.615 26.857 1.00 66.81 317 HIS A N 1
ATOM 2493 C CA . HIS A 1 317 ? -27.018 -9.328 26.799 1.00 66.81 317 HIS A CA 1
ATOM 2494 C C . HIS A 1 317 ? -27.919 -8.087 26.686 1.00 66.81 317 HIS A C 1
ATOM 2496 O O . HIS A 1 317 ? -27.549 -7.015 27.158 1.00 66.81 317 HIS A O 1
ATOM 2502 N N . PHE A 1 318 ? -29.107 -8.201 26.085 1.00 63.62 318 PHE A N 1
ATOM 2503 C CA . PHE A 1 318 ? -30.061 -7.090 25.954 1.00 63.62 318 PHE A CA 1
ATOM 2504 C C . PHE A 1 318 ? -30.842 -6.780 27.245 1.00 63.62 318 PHE A C 1
ATOM 2506 O O . PHE A 1 318 ? -31.465 -5.729 27.333 1.00 63.62 318 PHE A O 1
ATOM 2513 N N . MET A 1 319 ? -30.804 -7.664 28.247 1.00 57.91 319 MET A N 1
ATOM 2514 C CA . MET A 1 319 ? -31.399 -7.443 29.574 1.00 57.91 319 MET A CA 1
ATOM 2515 C C . MET A 1 319 ? -30.398 -6.911 30.604 1.00 57.91 319 MET A C 1
ATOM 2517 O O . MET A 1 319 ? -30.764 -6.630 31.747 1.00 57.91 319 MET A O 1
ATOM 2521 N N . GLN A 1 320 ? -29.127 -6.818 30.219 1.00 70.62 320 GLN A N 1
ATOM 2522 C CA . GLN A 1 320 ? -28.045 -6.417 31.101 1.00 70.62 320 GLN A CA 1
ATOM 2523 C C . GLN A 1 320 ? -27.817 -4.906 31.018 1.00 70.62 320 GLN A C 1
ATOM 2525 O O . GLN A 1 320 ? -27.553 -4.359 29.940 1.00 70.62 320 GLN A O 1
ATOM 2530 N N . ARG A 1 321 ? -27.816 -4.243 32.173 1.00 79.25 321 ARG A N 1
ATOM 2531 C CA . ARG A 1 321 ? -27.171 -2.943 32.385 1.00 79.25 321 ARG A CA 1
ATOM 2532 C C . ARG A 1 321 ? -25.931 -3.187 33.227 1.00 79.25 321 ARG A C 1
ATOM 2534 O O . ARG A 1 321 ? -26.029 -3.634 34.362 1.00 79.25 321 ARG A O 1
ATOM 2541 N N . LEU A 1 322 ? -24.764 -2.956 32.646 1.00 82.44 322 LEU A N 1
ATOM 2542 C CA . LEU A 1 322 ? -23.500 -3.034 33.370 1.00 82.44 322 LEU A CA 1
ATOM 2543 C C . LEU A 1 322 ? -23.179 -1.623 33.843 1.00 82.44 322 LEU A C 1
ATOM 2545 O O . LEU A 1 322 ? -23.256 -0.705 33.034 1.00 82.44 322 LEU A O 1
ATOM 2549 N N . LEU A 1 323 ? -22.864 -1.442 35.121 1.00 81.94 323 LEU A N 1
ATOM 2550 C CA . LEU A 1 323 ? -22.479 -0.147 35.678 1.00 81.94 323 LEU A CA 1
ATOM 2551 C C . LEU A 1 323 ? -21.010 -0.160 36.102 1.00 81.94 323 LEU A C 1
ATOM 2553 O O . LEU A 1 323 ? -20.552 -1.145 36.678 1.00 81.94 323 LEU A O 1
ATOM 2557 N N . VAL A 1 324 ? -20.299 0.944 35.871 1.00 81.88 324 VAL A N 1
ATOM 2558 C CA . VAL A 1 324 ? -18.997 1.240 36.490 1.00 81.88 324 VAL A CA 1
ATOM 2559 C C . VAL A 1 324 ? -19.238 2.331 37.532 1.00 81.88 324 VAL A C 1
ATOM 2561 O O . VAL A 1 324 ? -19.520 3.479 37.185 1.00 81.88 324 VAL A O 1
ATOM 2564 N N . GLY A 1 325 ? -19.174 1.981 38.819 1.00 79.94 325 GLY A N 1
ATOM 2565 C CA . GLY A 1 325 ? -19.652 2.872 39.881 1.00 79.94 325 GLY A CA 1
ATOM 2566 C C . GLY A 1 325 ? -21.161 3.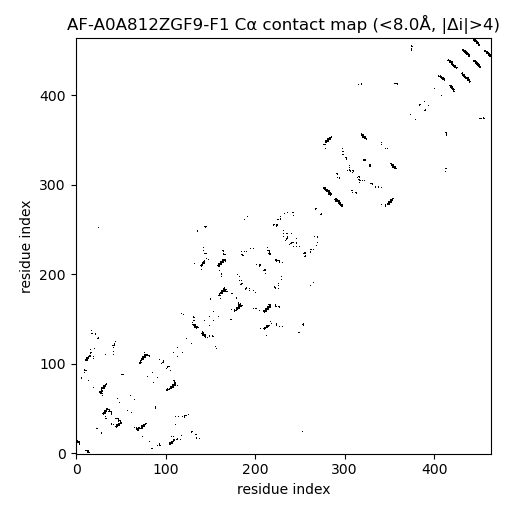109 39.750 1.00 79.94 325 GLY A C 1
ATOM 2567 O O . GLY A 1 325 ? -21.937 2.160 39.829 1.00 79.94 325 GLY A O 1
ATOM 2568 N N . GLU A 1 326 ? -21.571 4.360 39.530 1.00 77.50 326 GLU A N 1
ATOM 2569 C CA . GLU A 1 326 ? -22.984 4.741 39.344 1.00 77.50 326 GLU A CA 1
ATOM 2570 C C . GLU A 1 326 ? -23.379 4.959 37.870 1.00 77.50 326 GLU A C 1
ATOM 2572 O O . GLU A 1 326 ? -24.561 5.124 37.566 1.00 77.50 326 GLU A O 1
ATOM 2577 N N . ALA A 1 327 ? -22.414 4.956 36.942 1.00 79.88 327 ALA A N 1
ATOM 2578 C CA . ALA A 1 327 ? -22.652 5.230 35.526 1.00 79.88 327 ALA A CA 1
ATOM 2579 C C . ALA A 1 327 ? -22.871 3.940 34.727 1.00 79.88 327 ALA A C 1
ATOM 2581 O O . ALA A 1 327 ? -22.193 2.936 34.954 1.00 79.88 327 ALA A O 1
ATOM 2582 N N . GLU A 1 328 ? -23.797 3.967 33.765 1.00 82.62 328 GLU A N 1
ATOM 2583 C CA . GLU A 1 328 ? -23.975 2.851 32.837 1.00 82.62 328 GLU A CA 1
ATOM 2584 C C . GLU A 1 328 ? -22.794 2.753 31.876 1.00 82.62 328 GLU A C 1
ATOM 2586 O O . GLU A 1 328 ? -22.380 3.735 31.267 1.00 82.62 328 GLU A O 1
ATOM 2591 N N . LEU A 1 329 ? -22.264 1.541 31.739 1.00 82.81 329 LEU A N 1
ATOM 2592 C CA . LEU A 1 329 ? -21.218 1.229 30.789 1.00 82.81 329 LEU A CA 1
ATOM 2593 C C . LEU A 1 329 ? -21.808 1.242 29.376 1.00 82.81 329 LEU A C 1
ATOM 2595 O O . LEU A 1 329 ? -22.456 0.284 28.943 1.00 82.81 329 LEU A O 1
ATOM 2599 N N . ASP A 1 330 ? -21.554 2.331 28.663 1.00 82.50 330 ASP A N 1
ATOM 2600 C CA . ASP A 1 330 ? -21.718 2.453 27.218 1.00 82.50 330 ASP A CA 1
ATOM 2601 C C . ASP A 1 330 ? -20.350 2.458 26.510 1.00 82.50 330 ASP A C 1
ATOM 2603 O O . ASP A 1 330 ? -19.297 2.297 27.136 1.00 82.50 330 ASP A O 1
ATOM 2607 N N . GLN A 1 331 ? -20.369 2.571 25.180 1.00 76.00 331 GLN A N 1
ATOM 2608 C CA . GLN A 1 331 ? -19.151 2.487 24.378 1.00 76.00 331 GLN A CA 1
ATOM 2609 C C . GLN A 1 331 ? -18.178 3.641 24.673 1.00 76.00 331 GLN A C 1
ATOM 2611 O O . GLN A 1 331 ? -16.976 3.398 24.739 1.00 76.00 331 GLN A O 1
ATOM 2616 N N . ASP A 1 332 ? -18.683 4.849 24.926 1.00 69.38 332 ASP A N 1
ATOM 2617 C CA . ASP A 1 332 ? -17.859 6.029 25.207 1.00 69.38 332 ASP A CA 1
ATOM 2618 C C . ASP A 1 332 ? -17.193 5.912 26.591 1.00 69.38 332 ASP A C 1
ATOM 2620 O O . ASP A 1 332 ? -16.002 6.192 26.749 1.00 69.38 332 ASP A O 1
ATOM 2624 N N . HIS A 1 333 ? -17.923 5.418 27.598 1.00 77.94 333 HIS A N 1
ATOM 2625 C CA . HIS A 1 333 ? -17.373 5.114 28.922 1.00 77.94 333 HIS A CA 1
ATOM 2626 C C . HIS A 1 333 ? -16.338 3.989 28.866 1.00 77.94 333 HIS A C 1
ATOM 2628 O O . HIS A 1 333 ? -15.300 4.068 29.527 1.00 77.94 333 HIS A O 1
ATOM 2634 N N . TRP A 1 334 ? -16.588 2.948 28.068 1.00 80.75 334 TRP A N 1
ATOM 2635 C CA . TRP A 1 334 ? -15.631 1.861 27.889 1.00 80.75 334 TRP A CA 1
ATOM 2636 C C . TRP A 1 334 ? -14.319 2.343 27.266 1.00 80.75 334 TRP A C 1
ATOM 2638 O O . TRP A 1 334 ? -13.249 1.933 27.709 1.00 80.75 334 TRP A O 1
ATOM 2648 N N . GLU A 1 335 ? -14.371 3.269 26.308 1.00 66.50 335 GLU A N 1
ATOM 2649 C CA . GLU A 1 335 ? -13.167 3.880 25.737 1.00 66.50 335 GLU A CA 1
ATOM 2650 C C . GLU A 1 335 ? -12.348 4.655 26.782 1.00 66.50 335 GLU A C 1
ATOM 2652 O O . GLU A 1 335 ? -11.114 4.635 26.741 1.00 66.50 335 GLU A O 1
ATOM 2657 N N . VAL A 1 336 ? -13.008 5.290 27.757 1.00 71.56 336 VAL A N 1
ATOM 2658 C CA . VAL A 1 336 ? -12.336 5.941 28.893 1.00 71.56 336 VAL A CA 1
ATOM 2659 C C . VAL A 1 336 ? -11.686 4.909 29.817 1.00 71.56 336 VAL A C 1
ATOM 2661 O O . VAL A 1 336 ? -10.504 5.048 30.122 1.00 71.56 336 VAL A O 1
ATOM 2664 N N . VAL A 1 337 ? -12.406 3.850 30.200 1.00 70.00 337 VAL A N 1
ATOM 2665 C CA . VAL A 1 337 ? -11.883 2.750 31.036 1.00 70.00 337 VAL A CA 1
ATOM 2666 C C . VAL A 1 337 ? -10.676 2.081 30.375 1.00 70.00 337 VAL A C 1
ATOM 2668 O O . VAL A 1 337 ? -9.633 1.897 31.003 1.00 70.00 337 VAL A O 1
ATOM 2671 N N . ALA A 1 338 ? -10.781 1.789 29.079 1.00 66.44 338 ALA A N 1
ATOM 2672 C CA . ALA A 1 338 ? -9.695 1.243 28.282 1.00 66.44 338 ALA A CA 1
ATOM 2673 C C . ALA A 1 338 ? -8.484 2.183 28.258 1.00 66.44 338 ALA A C 1
ATOM 2675 O O . ALA A 1 338 ? -7.350 1.742 28.434 1.00 66.44 338 ALA A O 1
ATOM 2676 N N . ARG A 1 339 ? -8.702 3.491 28.077 1.00 63.66 339 ARG A N 1
ATOM 2677 C CA . ARG A 1 339 ? -7.637 4.503 28.092 1.00 63.66 339 ARG A CA 1
ATOM 2678 C C . ARG A 1 339 ? -6.946 4.602 29.454 1.00 63.66 339 ARG A C 1
ATOM 2680 O O . ARG A 1 339 ? -5.720 4.726 29.487 1.00 63.66 339 ARG A O 1
ATOM 2687 N N . ASP A 1 340 ? -7.705 4.535 30.543 1.00 65.25 340 ASP A N 1
ATOM 2688 C CA . ASP A 1 340 ? -7.191 4.647 31.909 1.00 65.25 340 ASP A CA 1
ATOM 2689 C C . ASP A 1 340 ? -6.332 3.433 32.283 1.00 65.25 340 ASP A C 1
ATOM 2691 O O . ASP A 1 340 ? -5.220 3.622 32.780 1.00 65.25 340 ASP A O 1
ATOM 2695 N N . PHE A 1 341 ? -6.748 2.217 31.904 1.00 62.28 341 PHE A N 1
ATOM 2696 C CA . PHE A 1 341 ? -5.936 0.996 32.014 1.00 62.28 341 PHE A CA 1
ATOM 2697 C C . PHE A 1 341 ? -4.531 1.163 31.400 1.00 62.28 341 PHE A C 1
ATOM 2699 O O . PHE A 1 341 ? -3.517 0.735 31.960 1.00 62.28 341 PHE A O 1
ATOM 2706 N N . TYR A 1 342 ? -4.429 1.861 30.265 1.00 55.59 342 TYR A N 1
ATOM 2707 C CA . TYR A 1 342 ? -3.144 2.111 29.602 1.00 55.59 342 TYR A CA 1
ATOM 2708 C C . TYR A 1 342 ? -2.287 3.213 30.250 1.00 55.59 342 TYR A C 1
ATOM 2710 O O . TYR A 1 342 ? -1.077 3.301 29.958 1.00 55.59 342 TYR A O 1
ATOM 2718 N N . ALA A 1 343 ? -2.889 4.060 31.090 1.00 54.03 343 ALA A N 1
ATOM 2719 C CA . ALA A 1 343 ? -2.216 5.113 31.844 1.00 54.03 343 ALA A CA 1
ATOM 2720 C C . ALA A 1 343 ? -1.659 4.601 33.184 1.00 54.03 343 ALA A C 1
ATOM 2722 O O . ALA A 1 343 ? -0.553 4.993 33.555 1.00 54.03 343 ALA A O 1
ATOM 2723 N N . SER A 1 344 ? -2.378 3.705 33.866 1.00 55.66 344 SER A N 1
ATOM 2724 C CA . SER A 1 344 ? -2.026 3.165 35.189 1.00 55.66 344 SER A CA 1
ATOM 2725 C C . SER A 1 344 ? -1.116 1.929 35.158 1.00 55.66 344 SER A C 1
ATOM 2727 O O . SER A 1 344 ? -0.422 1.670 36.140 1.00 55.66 344 SER A O 1
ATOM 2729 N N . GLY A 1 345 ? -1.052 1.200 34.038 1.00 50.56 345 GLY A N 1
ATOM 2730 C CA . GLY A 1 345 ? -0.281 -0.044 33.921 1.00 50.56 345 GLY A CA 1
ATOM 2731 C C . GLY A 1 345 ? -1.122 -1.301 34.187 1.00 50.56 345 GLY A C 1
ATOM 2732 O O . GLY A 1 345 ? -2.256 -1.224 34.657 1.00 50.56 345 GLY A O 1
ATOM 2733 N N . ALA A 1 346 ? -0.561 -2.468 33.848 1.00 53.97 346 ALA A N 1
ATOM 2734 C CA . ALA A 1 346 ? -1.278 -3.732 33.619 1.00 53.97 346 ALA A CA 1
ATOM 2735 C C . ALA A 1 346 ? -1.997 -4.374 34.833 1.00 53.97 346 ALA A C 1
ATOM 2737 O O . ALA A 1 346 ? -2.639 -5.400 34.650 1.00 53.97 346 ALA A O 1
ATOM 2738 N N . ASP A 1 347 ? -1.944 -3.782 36.032 1.00 55.00 347 ASP A N 1
ATOM 2739 C CA . ASP A 1 347 ? -2.540 -4.336 37.267 1.00 55.00 347 ASP A CA 1
ATOM 2740 C C . ASP A 1 347 ? -3.882 -3.683 37.665 1.00 55.00 347 ASP A C 1
ATOM 2742 O O . ASP A 1 347 ? -4.342 -3.800 38.803 1.00 55.00 347 ASP A O 1
ATOM 2746 N N . THR A 1 348 ? -4.535 -2.967 36.748 1.00 60.25 348 THR A N 1
ATOM 2747 C CA . THR A 1 348 ? -5.767 -2.232 37.077 1.00 60.25 348 THR A CA 1
ATOM 2748 C C . THR A 1 348 ? -6.994 -3.131 36.931 1.00 60.25 348 THR A C 1
ATOM 2750 O O . THR A 1 348 ? -7.361 -3.515 35.821 1.00 60.25 348 THR A O 1
ATOM 2753 N N . LYS A 1 349 ? -7.640 -3.455 38.056 1.00 66.25 349 LYS A N 1
ATOM 2754 C CA . LYS A 1 349 ? -8.924 -4.168 38.104 1.00 66.25 349 LYS A CA 1
ATOM 2755 C C . LYS A 1 349 ? -10.087 -3.182 38.069 1.00 66.25 349 LYS A C 1
ATOM 2757 O O . LYS A 1 349 ? -10.054 -2.184 38.788 1.00 66.25 349 LYS A O 1
ATOM 2762 N N . TYR A 1 350 ? -11.134 -3.498 37.311 1.00 71.31 350 TYR A N 1
ATOM 2763 C CA . TYR A 1 350 ? -12.376 -2.721 37.317 1.00 71.31 350 TYR A CA 1
ATOM 2764 C C . TYR A 1 350 ? -13.532 -3.572 37.833 1.00 71.31 350 TYR A C 1
ATOM 2766 O O . TYR A 1 350 ? -13.708 -4.721 37.430 1.00 71.31 350 TYR A O 1
ATOM 2774 N N . GLN A 1 351 ? -14.330 -2.990 38.725 1.00 75.25 351 GLN A N 1
ATOM 2775 C CA . GLN A 1 351 ? -15.536 -3.622 39.245 1.00 75.25 351 GLN A CA 1
ATOM 2776 C C . GLN A 1 351 ? -16.746 -3.145 38.447 1.00 75.25 351 GLN A C 1
ATOM 2778 O O . GLN A 1 351 ? -16.970 -1.941 38.299 1.00 75.25 351 GLN A O 1
ATOM 2783 N N . LEU A 1 352 ? -17.513 -4.103 37.934 1.00 70.69 352 LEU A N 1
ATOM 2784 C CA . LEU A 1 352 ? -18.770 -3.875 37.240 1.00 70.69 352 LEU A CA 1
ATOM 2785 C C . LEU A 1 352 ? -19.932 -4.359 38.094 1.00 70.69 352 LEU A C 1
ATOM 2787 O O . LEU A 1 352 ? -19.932 -5.495 38.564 1.00 70.69 352 LEU A O 1
ATOM 2791 N N . THR A 1 353 ? -20.968 -3.539 38.217 1.00 72.12 353 THR A N 1
ATOM 2792 C CA . THR A 1 353 ? -22.227 -3.955 38.840 1.00 72.12 353 THR A CA 1
ATOM 2793 C C . THR A 1 353 ? -23.221 -4.332 37.750 1.00 72.12 353 THR A C 1
ATOM 2795 O O . THR A 1 353 ? -23.614 -3.505 36.928 1.00 72.12 353 THR A O 1
ATOM 2798 N N . LEU A 1 354 ? -23.643 -5.594 37.729 1.00 64.25 354 LEU A N 1
ATOM 2799 C CA . LEU A 1 354 ? -24.689 -6.102 36.855 1.00 64.25 354 LEU A CA 1
ATOM 2800 C C . LEU A 1 354 ? -26.064 -5.749 37.432 1.00 64.25 354 LEU A C 1
ATOM 2802 O O . LEU A 1 354 ? -26.526 -6.320 38.423 1.00 64.25 354 LEU A O 1
ATOM 2806 N N . HIS A 1 355 ? -26.734 -4.828 36.752 1.00 61.16 355 HIS A N 1
ATOM 2807 C CA . HIS A 1 355 ? -28.137 -4.503 36.930 1.00 61.16 355 HIS A CA 1
ATOM 2808 C C . HIS A 1 355 ? -28.958 -5.227 35.872 1.00 61.16 355 HIS A C 1
ATOM 2810 O O . HIS A 1 355 ? -28.651 -5.201 34.679 1.00 61.16 355 HIS A O 1
ATOM 2816 N N . LEU A 1 356 ? -30.050 -5.840 36.304 1.00 50.84 356 LEU A N 1
ATOM 2817 C CA . LEU A 1 356 ? -31.019 -6.404 35.381 1.00 50.84 356 LEU A CA 1
ATOM 2818 C C . LEU A 1 356 ? -32.126 -5.406 35.147 1.00 50.84 356 LEU A C 1
ATOM 2820 O O . LEU A 1 356 ? -32.735 -4.896 36.089 1.00 50.84 356 LEU A O 1
ATOM 2824 N N . VAL A 1 357 ? -32.387 -5.137 33.875 1.00 45.50 357 VAL A N 1
ATOM 2825 C CA . VAL A 1 357 ? -33.550 -4.347 33.500 1.00 45.50 357 VAL A CA 1
ATOM 2826 C C . VAL A 1 357 ? -34.766 -5.231 33.679 1.00 45.50 357 VAL A C 1
ATOM 2828 O O . VAL A 1 357 ? -34.926 -6.243 32.995 1.00 45.50 357 VAL A O 1
ATOM 2831 N N . ARG A 1 358 ? -35.634 -4.848 34.614 1.00 37.78 358 ARG A N 1
ATOM 2832 C CA . ARG A 1 358 ? -36.983 -5.391 34.676 1.00 37.78 358 ARG A CA 1
ATOM 2833 C C . ARG A 1 358 ? -37.698 -4.942 33.402 1.00 37.78 358 ARG A C 1
ATOM 2835 O O . ARG A 1 358 ? -37.900 -3.748 33.204 1.00 37.78 358 ARG A O 1
ATOM 2842 N N . CYS A 1 359 ? -38.049 -5.880 32.526 1.00 37.28 359 CYS A N 1
ATOM 2843 C CA . CYS A 1 359 ? -39.029 -5.611 31.480 1.00 37.28 359 CYS A CA 1
ATOM 2844 C C . CYS A 1 359 ? -40.379 -5.409 32.177 1.00 37.28 359 CYS A C 1
ATOM 2846 O O . CYS A 1 359 ? -41.058 -6.377 32.513 1.00 37.28 359 CYS A O 1
ATOM 2848 N N . GLU A 1 360 ? -40.728 -4.163 32.481 1.00 31.16 360 GLU A N 1
ATOM 2849 C CA . GLU A 1 360 ? -42.070 -3.819 32.940 1.00 31.16 360 GLU A CA 1
ATOM 2850 C C . GLU A 1 360 ? -43.011 -3.715 31.728 1.00 31.16 360 GLU A C 1
ATOM 2852 O O . GLU A 1 360 ? -42.676 -3.096 30.719 1.00 31.16 360 GLU A O 1
ATOM 2857 N N . GLY A 1 361 ? -44.184 -4.348 31.828 1.00 35.50 361 GLY A N 1
ATOM 2858 C CA . GLY A 1 361 ? -45.336 -4.098 30.957 1.00 35.50 361 GLY A CA 1
ATOM 2859 C C . GLY A 1 361 ? -45.447 -4.989 29.721 1.00 35.50 361 GLY A C 1
ATOM 2860 O O . GLY A 1 361 ? -46.163 -5.978 29.734 1.00 35.50 361 GLY A O 1
ATOM 2861 N N . GLU A 1 362 ? -44.766 -4.656 28.630 1.00 37.12 362 GLU A N 1
ATOM 2862 C CA . GLU A 1 362 ? -45.285 -5.012 27.294 1.00 37.12 362 GLU A CA 1
ATOM 2863 C C . GLU A 1 362 ? -44.908 -6.412 26.778 1.00 37.12 362 GLU A C 1
ATOM 2865 O O . GLU A 1 362 ? -45.614 -6.993 25.955 1.00 37.12 362 GLU A O 1
ATOM 2870 N N . VAL A 1 363 ? -43.802 -6.993 27.252 1.00 39.41 363 VAL A N 1
ATOM 2871 C CA . VAL A 1 363 ? -43.310 -8.286 26.731 1.00 39.41 363 VAL A CA 1
ATOM 2872 C C . VAL A 1 363 ? -44.171 -9.460 27.213 1.00 39.41 363 VAL A C 1
ATOM 2874 O O . VAL A 1 363 ? -44.334 -10.443 26.492 1.00 39.41 363 VAL A O 1
ATOM 2877 N N . TRP A 1 364 ? -44.739 -9.353 28.417 1.00 39.94 364 TRP A N 1
ATOM 2878 C CA . TRP A 1 364 ? -45.581 -10.395 29.008 1.00 39.94 364 TRP A CA 1
ATOM 2879 C C . TRP A 1 364 ? -46.996 -10.392 28.457 1.00 39.94 364 TRP A C 1
ATOM 2881 O O . TRP A 1 364 ? -47.520 -11.472 28.189 1.00 39.94 364 TRP A O 1
ATOM 2891 N N . ASP A 1 365 ? -47.569 -9.212 28.233 1.00 43.47 365 ASP A N 1
ATOM 2892 C CA . ASP A 1 365 ? -48.865 -9.087 27.571 1.00 43.47 365 ASP A CA 1
ATOM 2893 C C . ASP A 1 365 ? -48.752 -9.581 26.122 1.00 43.47 365 ASP A C 1
ATOM 2895 O O . ASP A 1 365 ? -49.535 -10.422 25.705 1.00 43.47 365 ASP A O 1
ATOM 2899 N N . GLY A 1 366 ? -47.675 -9.234 25.404 1.00 43.91 366 GLY A N 1
ATOM 2900 C CA . GLY A 1 366 ? -47.443 -9.728 24.042 1.00 43.91 366 GLY A CA 1
ATOM 2901 C C . GLY A 1 366 ? -47.184 -11.239 23.932 1.00 43.91 366 GLY A C 1
ATOM 2902 O O . GLY A 1 366 ? -47.638 -11.867 22.978 1.00 43.91 366 GLY A O 1
ATOM 2903 N N . LEU A 1 367 ? -46.464 -11.854 24.881 1.00 45.59 367 LEU A N 1
ATOM 2904 C CA . LEU A 1 367 ? -46.241 -13.308 24.891 1.00 45.59 367 LEU A CA 1
ATOM 2905 C C . LEU A 1 367 ? -47.503 -14.068 25.319 1.00 45.59 367 LEU A C 1
ATOM 2907 O O . LEU A 1 367 ? -47.794 -15.122 24.757 1.00 45.59 367 LEU A O 1
ATOM 2911 N N . ARG A 1 368 ? -48.256 -13.536 26.290 1.00 45.97 368 ARG A N 1
ATOM 2912 C CA . ARG A 1 368 ? -49.553 -14.080 26.702 1.00 45.97 368 ARG A CA 1
ATOM 2913 C C . ARG A 1 368 ? -50.553 -14.001 25.555 1.00 45.97 368 ARG A C 1
ATOM 2915 O O . ARG A 1 368 ? -51.109 -15.033 25.214 1.00 45.97 368 ARG A O 1
ATOM 2922 N N . ASP A 1 369 ? -50.689 -12.847 24.909 1.00 49.94 369 ASP A N 1
ATOM 2923 C CA . ASP A 1 369 ? -51.559 -12.658 23.747 1.00 49.94 369 ASP A CA 1
ATOM 2924 C C . ASP A 1 369 ? -51.153 -13.584 22.598 1.00 49.94 369 ASP A C 1
ATOM 2926 O O . ASP A 1 369 ? -52.008 -14.195 21.964 1.00 49.94 369 ASP A O 1
ATOM 2930 N N . LEU A 1 370 ? -49.850 -13.758 22.344 1.00 48.47 370 LEU A N 1
ATOM 2931 C CA . LEU A 1 370 ? -49.351 -14.680 21.320 1.00 48.47 370 LEU A CA 1
ATOM 2932 C C . LEU A 1 370 ? -49.709 -16.137 21.643 1.00 48.47 370 LEU A C 1
ATOM 2934 O O . LEU A 1 370 ? -50.167 -16.863 20.762 1.00 48.47 370 LEU A O 1
ATOM 2938 N N . LEU A 1 371 ? -49.509 -16.571 22.889 1.00 50.72 371 LEU A N 1
ATOM 2939 C CA . LEU A 1 371 ? -49.843 -17.924 23.333 1.00 50.72 371 LEU A CA 1
ATOM 2940 C C . LEU A 1 371 ? -51.360 -18.148 23.351 1.00 50.72 371 LEU A C 1
ATOM 2942 O O . LEU A 1 371 ? -51.818 -19.192 22.902 1.00 50.72 371 LEU A O 1
ATOM 2946 N N . GLU A 1 372 ? -52.149 -17.168 23.786 1.00 48.47 372 GLU A N 1
ATOM 2947 C CA . GLU A 1 372 ? -53.612 -17.214 23.751 1.00 48.47 372 GLU A CA 1
ATOM 2948 C C . GLU A 1 372 ? -54.139 -17.232 22.309 1.00 48.47 372 GLU A C 1
ATOM 2950 O O . GLU A 1 372 ? -55.027 -18.024 22.000 1.00 48.47 372 GLU A O 1
ATOM 2955 N N . THR A 1 373 ? -53.536 -16.469 21.394 1.00 47.28 373 THR A N 1
ATOM 2956 C CA . THR A 1 373 ? -53.882 -16.466 19.961 1.00 47.28 373 THR A CA 1
ATOM 2957 C C . THR A 1 373 ? -53.538 -17.799 19.297 1.00 47.28 373 THR A C 1
ATOM 2959 O O . THR A 1 373 ? -54.344 -18.337 18.542 1.00 47.28 373 THR A O 1
ATOM 2962 N N . LEU A 1 374 ? -52.377 -18.385 19.613 1.00 45.19 374 LEU A N 1
ATOM 2963 C CA . LEU A 1 374 ? -51.970 -19.710 19.121 1.00 45.19 374 LEU A CA 1
ATOM 2964 C C . LEU A 1 374 ? -52.897 -20.839 19.604 1.00 45.19 374 LEU A C 1
ATOM 2966 O O . LEU A 1 374 ? -52.993 -21.876 18.947 1.00 45.19 374 LEU A O 1
ATOM 2970 N N . VAL A 1 375 ? -53.569 -20.640 20.741 1.00 44.22 375 VAL A N 1
ATOM 2971 C CA . VAL A 1 375 ? -54.535 -21.581 21.327 1.00 44.22 375 VAL A CA 1
ATOM 2972 C C . VAL A 1 375 ? -55.948 -21.367 20.791 1.00 44.22 375 VAL A C 1
ATOM 2974 O O . VAL A 1 375 ? -56.665 -22.340 20.561 1.00 44.22 375 VAL A O 1
ATOM 2977 N N . GLN A 1 376 ? -56.361 -20.114 20.593 1.00 46.44 376 GLN A N 1
ATOM 2978 C CA . GLN A 1 376 ? -57.710 -19.762 20.145 1.00 46.44 376 GLN A CA 1
ATOM 2979 C C . GLN A 1 376 ? -57.889 -19.911 18.631 1.00 46.44 376 GLN A C 1
ATOM 2981 O O . GLN A 1 376 ? -58.953 -20.335 18.174 1.00 46.44 376 GLN A O 1
ATOM 2986 N N . GLU A 1 377 ? -56.865 -19.597 17.838 1.00 41.88 377 GLU A N 1
ATOM 2987 C CA . GLU A 1 377 ? -56.928 -19.718 16.388 1.00 41.88 377 GLU A CA 1
ATOM 2988 C C . GLU A 1 377 ? -56.290 -21.032 15.941 1.00 41.88 377 GLU A C 1
ATOM 2990 O O . GLU A 1 377 ? -55.084 -21.242 16.033 1.00 41.88 377 GLU A O 1
ATOM 2995 N N . ASN A 1 378 ? -57.129 -21.938 15.437 1.00 44.72 378 ASN A N 1
ATOM 2996 C CA . ASN A 1 378 ? -56.761 -23.243 14.891 1.00 44.72 378 ASN A CA 1
ATOM 2997 C C . ASN A 1 378 ? -55.833 -23.061 13.658 1.00 44.72 378 ASN A C 1
ATOM 2999 O O . ASN A 1 378 ? -56.267 -23.085 12.504 1.00 44.72 378 ASN A O 1
ATOM 3003 N N . TRP A 1 379 ? -54.545 -22.822 13.923 1.00 44.19 379 TRP A N 1
ATOM 3004 C CA . TRP A 1 379 ? -53.516 -22.194 13.073 1.00 44.19 379 TRP A CA 1
ATOM 3005 C C . TRP A 1 379 ? -53.152 -22.937 11.783 1.00 44.19 379 TRP A C 1
ATOM 3007 O O . TRP A 1 379 ? -52.338 -22.463 10.991 1.00 44.19 379 TRP A O 1
ATOM 3017 N N . ARG A 1 380 ? -53.772 -24.087 11.519 1.00 40.38 380 ARG A N 1
ATOM 3018 C CA . ARG A 1 380 ? -53.532 -24.859 10.296 1.00 40.38 380 ARG A CA 1
ATOM 3019 C C . ARG A 1 380 ? -54.115 -24.212 9.027 1.00 40.38 380 ARG A C 1
ATOM 3021 O O . ARG A 1 380 ? -53.751 -24.662 7.949 1.00 40.38 380 ARG A O 1
ATOM 3028 N N . ASN A 1 381 ? -54.960 -23.170 9.111 1.00 40.78 381 ASN A N 1
ATOM 3029 C CA . ASN A 1 381 ? -55.825 -22.774 7.982 1.00 40.78 381 ASN A CA 1
ATOM 3030 C C . ASN A 1 381 ? -55.904 -21.273 7.583 1.00 40.78 381 ASN A C 1
ATOM 3032 O O . ASN A 1 381 ? -56.883 -20.895 6.937 1.00 40.78 381 ASN A O 1
ATOM 3036 N N . ARG A 1 382 ? -54.919 -20.397 7.859 1.00 37.03 382 ARG A N 1
ATOM 3037 C CA . ARG A 1 382 ? -54.904 -19.036 7.253 1.00 37.03 382 ARG A CA 1
ATOM 3038 C C . ARG A 1 382 ? -53.525 -18.534 6.792 1.00 37.03 382 ARG A C 1
ATOM 3040 O O . ARG A 1 382 ? -52.527 -18.836 7.442 1.00 37.03 382 ARG A O 1
ATOM 3047 N N . PRO A 1 383 ? -53.462 -17.732 5.705 1.00 40.84 383 PRO A N 1
ATOM 3048 C CA . PRO A 1 383 ? -52.258 -17.011 5.316 1.00 40.84 383 PRO A CA 1
ATOM 3049 C C . PRO A 1 383 ? -52.107 -15.752 6.183 1.00 40.84 383 PRO A C 1
ATOM 3051 O O . PRO A 1 383 ? -53.005 -14.915 6.244 1.00 40.84 383 PRO A O 1
ATOM 3054 N N . LEU A 1 384 ? -50.974 -15.665 6.879 1.00 44.12 384 LEU A N 1
ATOM 3055 C CA . LEU A 1 384 ? -50.588 -14.573 7.776 1.00 44.12 384 LEU A CA 1
ATOM 3056 C C . LEU A 1 384 ? -50.270 -13.300 6.978 1.00 44.12 384 LEU A C 1
ATOM 3058 O O . LEU A 1 384 ? -49.483 -13.369 6.038 1.00 44.12 384 LEU A O 1
ATOM 3062 N N . ASP A 1 385 ? -50.824 -12.154 7.380 1.00 40.12 385 ASP A N 1
ATOM 3063 C CA . ASP A 1 385 ? -50.423 -10.825 6.896 1.00 40.12 385 ASP A CA 1
ATOM 3064 C C . ASP A 1 385 ? -49.233 -10.275 7.725 1.00 40.12 385 ASP A C 1
ATOM 3066 O O . ASP A 1 385 ? -49.064 -10.604 8.899 1.00 40.12 385 ASP A O 1
ATOM 3070 N N . THR A 1 386 ? -48.319 -9.528 7.101 1.00 50.44 386 THR A N 1
ATOM 3071 C CA . THR A 1 386 ? -46.976 -10.084 6.831 1.00 50.44 386 THR A CA 1
ATOM 3072 C C . THR A 1 386 ? -45.746 -9.347 7.379 1.00 50.44 386 THR A C 1
ATOM 3074 O O . THR A 1 386 ? -44.659 -9.896 7.250 1.00 50.44 386 THR A O 1
ATOM 3077 N N . ALA A 1 387 ? -45.791 -8.172 8.009 1.00 42.00 387 ALA A N 1
ATOM 3078 C CA . ALA A 1 387 ? -44.515 -7.469 8.273 1.00 42.00 387 ALA A CA 1
ATOM 3079 C C . ALA A 1 387 ? -43.833 -7.837 9.611 1.00 42.00 387 ALA A C 1
ATOM 3081 O O . ALA A 1 387 ? -42.650 -8.187 9.660 1.00 42.00 387 ALA A O 1
ATOM 3082 N N . TRP A 1 388 ? -44.575 -7.771 10.717 1.00 39.78 388 TRP A N 1
ATOM 3083 C CA . TRP A 1 388 ? -44.000 -7.923 12.059 1.00 39.78 388 TRP A CA 1
ATOM 3084 C C . TRP A 1 388 ? -44.006 -9.382 12.535 1.00 39.78 388 TRP A C 1
ATOM 3086 O O . TRP A 1 388 ? -42.973 -9.908 12.962 1.00 39.78 388 TRP A O 1
ATOM 3096 N N . CYS A 1 389 ? -45.137 -10.075 12.358 1.00 41.53 389 CYS A N 1
ATOM 3097 C CA . CYS A 1 389 ? -45.290 -11.484 12.714 1.00 41.53 389 CYS A CA 1
ATOM 3098 C C . CYS A 1 389 ? -44.347 -12.382 11.904 1.00 41.53 389 CYS A C 1
ATOM 3100 O O . CYS A 1 389 ? -43.687 -13.234 12.487 1.00 41.53 389 CYS A O 1
ATOM 3102 N N . ALA A 1 390 ? -44.187 -12.157 10.594 1.00 46.06 390 ALA A N 1
ATOM 3103 C CA . ALA A 1 390 ? -43.361 -13.024 9.753 1.00 46.06 390 ALA A CA 1
ATOM 3104 C C . ALA A 1 390 ? -41.882 -13.032 10.174 1.00 46.06 390 ALA A C 1
ATOM 3106 O O . ALA A 1 390 ? -41.256 -14.084 10.181 1.00 46.06 390 ALA A O 1
ATOM 3107 N N . THR A 1 391 ? -41.311 -11.898 10.582 1.00 45.97 391 THR A N 1
ATOM 3108 C CA . THR A 1 391 ? -39.863 -11.809 10.845 1.00 45.97 391 THR A CA 1
ATOM 3109 C C . THR A 1 391 ? -39.465 -12.458 12.175 1.00 45.97 391 THR A C 1
ATOM 3111 O O . THR A 1 391 ? -38.433 -13.123 12.267 1.00 45.97 391 THR A O 1
ATOM 3114 N N . LYS A 1 392 ? -40.292 -12.303 13.217 1.00 45.84 392 LYS A N 1
ATOM 3115 C CA . LYS A 1 392 ? -40.035 -12.868 14.552 1.00 45.84 392 LYS A CA 1
ATOM 3116 C C . LYS A 1 392 ? -40.535 -14.309 14.681 1.00 45.84 392 LYS A C 1
ATOM 3118 O O . LYS A 1 392 ? -39.800 -15.130 15.231 1.00 45.84 392 LYS A O 1
ATOM 3123 N N . LEU A 1 393 ? -41.707 -14.644 14.122 1.00 42.56 393 LEU A N 1
ATOM 3124 C CA . LEU A 1 393 ? -42.184 -16.030 14.102 1.00 42.56 393 LEU A CA 1
ATOM 3125 C C . LEU A 1 393 ? -41.368 -16.903 13.159 1.00 42.56 393 LEU A C 1
ATOM 3127 O O . LEU A 1 393 ? -41.089 -18.017 13.560 1.00 42.56 393 LEU A O 1
ATOM 3131 N N . ASN A 1 394 ? -40.931 -16.457 11.972 1.00 43.44 394 ASN A N 1
ATOM 3132 C CA . ASN A 1 394 ? -40.105 -17.326 11.115 1.00 43.44 394 ASN A CA 1
ATOM 3133 C C . ASN A 1 394 ? -38.741 -17.625 11.737 1.00 43.44 394 ASN A C 1
ATOM 3135 O O . ASN A 1 394 ? -38.219 -18.715 11.537 1.00 43.44 394 ASN A O 1
ATOM 3139 N N . ARG A 1 395 ? -38.205 -16.697 12.538 1.00 41.62 395 ARG A N 1
ATOM 3140 C CA . ARG A 1 395 ? -36.980 -16.919 13.307 1.00 41.62 395 ARG A CA 1
ATOM 3141 C C . ARG A 1 395 ? -37.192 -17.918 14.443 1.00 41.62 395 ARG A C 1
ATOM 3143 O O . ARG A 1 395 ? -36.434 -18.870 14.555 1.00 41.62 395 ARG A O 1
ATOM 3150 N N . CYS A 1 396 ? -38.270 -17.760 15.216 1.00 40.06 396 CYS A N 1
ATOM 3151 C CA . CYS A 1 396 ? -38.645 -18.753 16.226 1.00 40.06 396 CYS A CA 1
ATOM 3152 C C . CYS A 1 396 ? -38.941 -20.111 15.573 1.00 40.06 396 CYS A C 1
ATOM 3154 O O . CYS A 1 396 ? -38.523 -21.137 16.077 1.00 40.06 396 CYS A O 1
ATOM 3156 N N . LYS A 1 397 ? -39.600 -20.123 14.414 1.00 39.66 397 LYS A N 1
ATOM 3157 C CA . LYS A 1 397 ? -39.975 -21.315 13.650 1.00 39.66 397 LYS A CA 1
ATOM 3158 C C . LYS A 1 397 ? -38.758 -22.055 13.092 1.00 39.66 397 LYS A C 1
ATOM 3160 O O . LYS A 1 397 ? -38.734 -23.274 13.179 1.00 39.66 397 LYS A O 1
ATOM 3165 N N . SER A 1 398 ? -37.754 -21.353 12.560 1.00 41.69 398 SER A N 1
ATOM 3166 C CA . SER A 1 398 ? -36.510 -21.986 12.098 1.00 41.69 398 SER A CA 1
ATOM 3167 C C . SER A 1 398 ? -35.643 -22.479 13.255 1.00 41.69 398 SER A C 1
ATOM 3169 O O . SER A 1 398 ? -34.938 -23.466 13.107 1.00 41.69 398 SER A O 1
ATOM 3171 N N . GLU A 1 399 ? -35.694 -21.805 14.407 1.00 42.44 399 GLU A N 1
ATOM 3172 C CA . GLU A 1 399 ? -34.931 -22.194 15.600 1.00 42.44 399 GLU A CA 1
ATOM 3173 C C . GLU A 1 399 ? -35.625 -23.327 16.398 1.00 42.44 399 GLU A C 1
ATOM 3175 O O . GLU A 1 399 ? -34.931 -24.124 17.021 1.00 42.44 399 GLU A O 1
ATOM 3180 N N . LEU A 1 400 ? -36.962 -23.450 16.336 1.00 40.19 400 LEU A N 1
ATOM 3181 C CA . LEU A 1 400 ? -37.766 -24.446 17.075 1.00 40.19 400 LEU A CA 1
ATOM 3182 C C . LEU A 1 400 ? -38.119 -25.719 16.283 1.00 40.19 400 LEU A C 1
ATOM 3184 O O . LEU A 1 400 ? -38.314 -26.761 16.900 1.00 40.19 400 LEU A O 1
ATOM 3188 N N . LEU A 1 401 ? -38.275 -25.666 14.951 1.00 41.88 401 LEU A N 1
ATOM 3189 C CA . LEU A 1 401 ? -38.827 -26.799 14.178 1.00 41.88 401 LEU A CA 1
ATOM 3190 C C . LEU A 1 401 ? -37.788 -27.712 13.509 1.00 41.88 401 LEU A C 1
ATOM 3192 O O . LEU A 1 401 ? -38.158 -28.806 13.089 1.00 41.88 401 LEU A O 1
ATOM 3196 N N . ASP A 1 402 ? -36.513 -27.322 13.438 1.00 41.88 402 ASP A N 1
ATOM 3197 C CA . ASP A 1 402 ? -35.461 -28.147 12.810 1.00 41.88 402 ASP A CA 1
ATOM 3198 C C . ASP A 1 402 ? -34.834 -29.186 13.761 1.00 41.88 402 ASP A C 1
ATOM 3200 O O . ASP A 1 402 ? -34.015 -30.005 13.342 1.00 41.88 402 ASP A O 1
ATOM 3204 N N . GLN A 1 403 ? -35.230 -29.210 15.038 1.00 39.09 403 GLN A N 1
ATOM 3205 C CA . GLN A 1 403 ? -34.703 -30.146 16.037 1.00 39.09 403 GLN A CA 1
ATOM 3206 C C . GLN A 1 403 ? -35.835 -31.012 16.593 1.00 39.09 403 GLN A C 1
ATOM 3208 O O . GLN A 1 403 ? -36.444 -30.705 17.613 1.00 39.09 403 GLN A O 1
ATOM 3213 N N . GLY A 1 404 ? -36.157 -32.085 15.865 1.00 40.31 404 GLY A N 1
ATOM 3214 C CA . GLY A 1 404 ? -37.277 -32.980 16.166 1.00 40.31 404 GLY A CA 1
ATOM 3215 C C . GLY A 1 404 ? -37.421 -33.330 17.651 1.00 40.31 404 GLY A C 1
ATOM 3216 O O . GLY A 1 404 ? -36.462 -33.769 18.274 1.00 40.31 404 GLY A O 1
ATOM 3217 N N . ASN A 1 405 ? -38.632 -33.146 18.191 1.00 43.59 405 ASN A N 1
ATOM 3218 C CA . ASN A 1 405 ? -39.097 -33.539 19.532 1.00 43.59 405 ASN A CA 1
ATOM 3219 C C . ASN A 1 405 ? -38.137 -33.300 20.716 1.00 43.59 405 ASN A C 1
ATOM 3221 O O . ASN A 1 405 ? -38.284 -33.945 21.754 1.00 43.59 405 ASN A O 1
ATOM 3225 N N . GLN A 1 406 ? -37.175 -32.382 20.608 1.00 42.88 406 GLN A N 1
ATOM 3226 C CA . GLN A 1 406 ? -36.325 -32.007 21.731 1.00 42.88 406 GLN A CA 1
ATOM 3227 C C . GLN A 1 406 ? -36.875 -30.751 22.396 1.00 42.88 406 GLN A C 1
ATOM 3229 O O . GLN A 1 406 ? -37.239 -29.772 21.743 1.00 42.88 406 GLN A O 1
ATOM 3234 N N . ALA A 1 407 ? -36.972 -30.814 23.720 1.00 46.44 407 ALA A N 1
ATOM 3235 C CA . ALA A 1 407 ? -37.439 -29.717 24.538 1.00 46.44 407 ALA A CA 1
ATOM 3236 C C . ALA A 1 407 ? -36.577 -28.473 24.275 1.00 46.44 407 ALA A C 1
ATOM 3238 O O . ALA A 1 407 ? -35.352 -28.515 24.401 1.00 46.44 407 ALA A O 1
ATOM 3239 N N . THR A 1 408 ? -37.210 -27.379 23.850 1.00 43.97 408 THR A N 1
ATOM 3240 C CA . THR A 1 408 ? -36.488 -26.159 23.473 1.00 43.97 408 THR A CA 1
ATOM 3241 C C . THR A 1 408 ? -36.604 -25.126 24.579 1.00 43.97 408 THR A C 1
ATOM 3243 O O . THR A 1 408 ? -37.707 -24.758 24.985 1.00 43.97 408 THR A O 1
ATOM 3246 N N . PHE A 1 409 ? -35.456 -24.654 25.063 1.00 45.09 409 PHE A N 1
ATOM 3247 C CA . PHE A 1 409 ? -35.371 -23.615 26.081 1.00 45.09 409 PHE A CA 1
ATOM 3248 C C . PHE A 1 409 ? -35.443 -22.225 25.440 1.00 45.09 409 PHE A C 1
ATOM 3250 O O . PHE A 1 409 ? -34.556 -21.828 24.685 1.00 45.09 409 PHE A O 1
ATOM 3257 N N . VAL A 1 410 ? -36.486 -21.471 25.774 1.00 46.00 410 VAL A N 1
ATOM 3258 C CA . VAL A 1 410 ? -36.693 -20.085 25.352 1.00 46.00 410 VAL A CA 1
ATOM 3259 C C . VAL A 1 410 ? -36.382 -19.168 26.539 1.00 46.00 410 VAL A C 1
ATOM 3261 O O . VAL A 1 410 ? -37.143 -19.155 27.512 1.00 46.00 410 VAL A O 1
ATOM 3264 N N . PRO A 1 411 ? -35.277 -18.401 26.511 1.00 39.66 411 PRO A N 1
ATOM 3265 C CA . PRO A 1 411 ? -34.987 -17.443 27.570 1.00 39.66 411 PRO A CA 1
ATOM 3266 C C . PRO A 1 411 ? -36.045 -16.335 27.568 1.00 39.66 411 PRO A C 1
ATOM 3268 O O . PRO A 1 411 ? -36.357 -15.770 26.517 1.00 39.66 411 PRO A O 1
ATOM 3271 N N . ILE A 1 412 ? -36.604 -16.018 28.740 1.00 41.94 412 ILE A N 1
ATOM 3272 C CA . ILE A 1 412 ? -37.641 -14.987 28.851 1.00 41.94 412 ILE A CA 1
ATOM 3273 C C . ILE A 1 412 ? -37.011 -13.649 29.235 1.00 41.94 412 ILE A C 1
ATOM 3275 O O . ILE A 1 412 ? -36.378 -13.551 30.292 1.00 41.94 412 ILE A O 1
ATOM 3279 N N . PRO A 1 413 ? -37.247 -12.582 28.452 1.00 34.53 413 PRO A N 1
ATOM 3280 C CA . PRO A 1 413 ? -36.859 -11.239 28.839 1.00 34.53 413 PRO A CA 1
ATOM 3281 C C . PRO A 1 413 ? -37.458 -10.830 30.194 1.00 34.53 413 PRO A C 1
ATOM 3283 O O . PRO A 1 413 ? -38.669 -10.720 30.354 1.00 34.53 413 PRO A O 1
ATOM 3286 N N . GLY A 1 414 ? -36.600 -10.602 31.183 1.00 36.53 414 GLY A N 1
ATOM 3287 C CA . GLY A 1 414 ? -36.956 -10.132 32.527 1.00 36.53 414 GLY A CA 1
ATOM 3288 C C . GLY A 1 414 ? -37.056 -11.208 33.617 1.00 36.53 414 GLY A C 1
ATOM 3289 O O . GLY A 1 414 ? -37.289 -10.845 34.768 1.00 36.53 414 GLY A O 1
ATOM 3290 N N . MET A 1 415 ? -36.854 -12.496 33.311 1.00 37.50 415 MET A N 1
ATOM 3291 C CA . MET A 1 415 ? -36.787 -13.564 34.321 1.00 37.50 415 MET A CA 1
ATOM 3292 C C . MET A 1 415 ? -35.400 -14.202 34.372 1.00 37.50 415 MET A C 1
ATOM 3294 O O . MET A 1 415 ? -34.765 -14.435 33.349 1.00 37.50 415 MET A O 1
ATOM 3298 N N . PHE A 1 416 ? -34.946 -14.554 35.576 1.00 38.94 416 PHE A N 1
ATOM 3299 C CA . PHE A 1 416 ? -33.820 -15.469 35.759 1.00 38.94 416 PHE A CA 1
ATOM 3300 C C . PHE A 1 416 ? -34.288 -16.889 35.464 1.00 38.94 416 PHE A C 1
ATOM 3302 O O . PHE A 1 416 ? -34.418 -17.691 36.372 1.00 38.94 416 PHE A O 1
ATOM 3309 N N . GLY A 1 417 ? -34.648 -17.186 34.225 1.00 50.50 417 GLY A N 1
ATOM 3310 C CA . GLY A 1 417 ? -35.410 -18.378 33.911 1.00 50.50 417 GLY A CA 1
ATOM 3311 C C . GLY A 1 417 ? -35.815 -18.444 32.450 1.00 50.50 417 GLY A C 1
ATOM 3312 O O . GLY A 1 417 ? -35.715 -17.457 31.723 1.00 50.50 417 GLY A O 1
ATOM 3313 N N . GLY A 1 418 ? -36.261 -19.613 32.013 1.00 49.44 418 GLY A N 1
ATOM 3314 C CA . GLY A 1 418 ? -36.744 -19.804 30.652 1.00 49.44 418 GLY A CA 1
ATOM 3315 C C . GLY A 1 418 ? -37.941 -20.729 30.602 1.00 49.44 418 GLY A C 1
ATOM 3316 O O . GLY A 1 418 ? -38.292 -21.383 31.592 1.00 49.44 418 GLY A O 1
ATOM 3317 N N . ILE A 1 419 ? -38.566 -20.739 29.434 1.00 49.28 419 ILE A N 1
ATOM 3318 C CA . ILE A 1 419 ? -39.661 -21.633 29.101 1.00 49.28 419 ILE A CA 1
ATOM 3319 C C . ILE A 1 419 ? -39.068 -22.807 28.347 1.00 49.28 419 ILE A C 1
ATOM 3321 O O . ILE A 1 419 ? -38.514 -22.635 27.267 1.00 49.28 419 ILE A O 1
ATOM 3325 N N . GLU A 1 420 ? -39.192 -23.995 28.908 1.00 55.09 420 GLU A N 1
ATOM 3326 C CA . GLU A 1 420 ? -38.963 -25.227 28.178 1.00 55.09 420 GLU A CA 1
ATOM 3327 C C . GLU A 1 420 ? -40.281 -25.643 27.525 1.00 55.09 420 GLU A C 1
ATOM 3329 O O . GLU A 1 420 ? -41.296 -25.804 28.207 1.00 55.09 420 GLU A O 1
ATOM 3334 N N . VAL A 1 421 ? -40.273 -25.755 26.199 1.00 53.44 421 VAL A N 1
ATOM 3335 C CA . VAL A 1 421 ? -41.438 -26.173 25.418 1.00 53.44 421 VAL A CA 1
ATOM 3336 C C . VAL A 1 421 ? -41.153 -27.545 24.824 1.00 53.44 421 VAL A C 1
ATOM 3338 O O . VAL A 1 421 ? -40.191 -27.704 24.070 1.00 53.44 421 VAL A O 1
ATOM 3341 N N . ALA A 1 422 ? -41.987 -28.527 25.156 1.00 58.94 422 ALA A N 1
ATOM 3342 C CA . ALA A 1 422 ? -41.897 -29.887 24.640 1.00 58.94 422 ALA A CA 1
ATOM 3343 C C . ALA A 1 422 ? -43.272 -30.383 24.181 1.00 58.94 422 ALA A C 1
ATOM 3345 O O . ALA A 1 422 ? -44.285 -30.103 24.817 1.00 58.94 422 ALA A O 1
ATOM 3346 N N . TRP A 1 423 ? -43.310 -31.135 23.082 1.00 56.56 423 TRP A N 1
ATOM 3347 C CA . TRP A 1 423 ? -44.502 -31.882 22.689 1.00 56.56 423 TRP A CA 1
ATOM 3348 C C . TRP A 1 423 ? -44.492 -33.236 23.393 1.00 56.56 423 TRP A C 1
ATOM 3350 O O . TRP A 1 423 ? -43.559 -34.021 23.229 1.00 56.56 423 TRP A O 1
ATOM 3360 N N . GLU A 1 424 ? -45.529 -33.511 24.173 1.00 64.50 424 GLU A N 1
ATOM 3361 C CA . GLU A 1 424 ? -45.713 -34.771 24.885 1.00 64.50 424 GLU A CA 1
ATOM 3362 C C . GLU A 1 424 ? -46.997 -35.460 24.426 1.00 64.50 424 GLU A C 1
ATOM 3364 O O . GLU A 1 424 ? -47.973 -34.819 24.045 1.00 64.50 424 GLU A O 1
ATOM 3369 N N . MET A 1 425 ? -47.000 -36.791 24.466 1.00 61.28 425 MET A N 1
ATOM 3370 C CA . MET A 1 425 ? -48.202 -37.579 24.212 1.00 61.28 425 MET A CA 1
ATOM 3371 C C . MET A 1 425 ? -48.902 -37.837 25.542 1.00 61.28 425 MET A C 1
ATOM 3373 O O . MET A 1 425 ? -48.455 -38.671 26.331 1.00 61.28 425 MET A O 1
ATOM 3377 N N . GLU A 1 426 ? -50.002 -37.136 25.795 1.00 53.00 426 GLU A N 1
ATOM 3378 C CA . GLU A 1 426 ? -50.866 -37.433 26.934 1.00 53.00 426 GLU A CA 1
ATOM 3379 C C . GLU A 1 426 ? -51.764 -38.635 26.580 1.00 53.00 426 GLU A C 1
ATOM 3381 O O . GLU A 1 426 ? -52.104 -38.866 25.412 1.00 53.00 426 GLU A O 1
ATOM 3386 N N . GLY A 1 427 ? -52.083 -39.469 27.578 1.00 53.12 427 GLY A N 1
ATOM 3387 C CA . GLY A 1 427 ? -52.761 -40.759 27.398 1.00 53.12 427 GLY A CA 1
ATOM 3388 C C . GLY A 1 427 ? -53.924 -40.731 26.391 1.00 53.12 427 GLY A C 1
ATOM 3389 O O . GLY A 1 427 ? -54.683 -39.771 26.330 1.00 53.12 427 GLY A O 1
ATOM 3390 N N . GLN A 1 428 ? -54.067 -41.821 25.622 1.00 46.47 428 GLN A N 1
ATOM 3391 C CA . GLN A 1 428 ? -54.886 -41.948 24.395 1.00 46.47 428 GLN A CA 1
ATOM 3392 C C . GLN A 1 428 ? -54.298 -41.317 23.117 1.00 46.47 428 GLN A C 1
ATOM 3394 O O . GLN A 1 428 ? -54.990 -41.238 22.105 1.00 46.47 428 GLN A O 1
ATOM 3399 N N . GLY A 1 429 ? -53.014 -40.945 23.114 1.00 55.00 429 GLY A N 1
ATOM 3400 C CA . GLY A 1 429 ? -52.313 -40.534 21.892 1.00 55.00 429 GLY A CA 1
ATOM 3401 C C . GLY A 1 429 ? -52.641 -39.111 21.439 1.00 55.00 429 GLY A C 1
ATOM 3402 O O . GLY A 1 429 ? -52.609 -38.829 20.243 1.00 55.00 429 GLY A O 1
ATOM 3403 N N . ARG A 1 430 ? -52.984 -38.227 22.382 1.00 51.38 430 ARG A N 1
ATOM 3404 C CA . ARG A 1 430 ? -53.180 -36.800 22.114 1.00 51.38 430 ARG A CA 1
ATOM 3405 C C . ARG A 1 430 ? -51.853 -36.065 22.288 1.00 51.38 430 ARG A C 1
ATOM 3407 O O . ARG A 1 430 ? -51.221 -36.187 23.334 1.00 51.38 430 ARG A O 1
ATOM 3414 N N . GLU A 1 431 ? -51.461 -35.295 21.277 1.00 48.66 431 GLU A N 1
ATOM 3415 C CA . GLU A 1 431 ? -50.324 -34.377 21.368 1.00 48.66 431 GLU A CA 1
ATOM 3416 C C . GLU A 1 431 ? -50.694 -33.184 22.249 1.00 48.66 431 GLU A C 1
ATOM 3418 O O . GLU A 1 431 ? -51.701 -32.507 22.026 1.00 48.66 431 GLU A O 1
ATOM 3423 N N . VAL A 1 432 ? -49.861 -32.932 23.247 1.00 52.69 432 VAL A N 1
ATOM 3424 C CA . VAL A 1 432 ? -49.992 -31.843 24.201 1.00 52.69 432 VAL A CA 1
ATOM 3425 C C . VAL A 1 432 ? -48.703 -31.038 24.193 1.00 52.69 432 VAL A C 1
ATOM 3427 O O . VAL A 1 432 ? -47.610 -31.601 24.211 1.00 52.69 432 VAL A O 1
ATOM 3430 N N . LEU A 1 433 ? -48.821 -29.712 24.188 1.00 51.47 433 LEU A N 1
ATOM 3431 C CA . LEU A 1 433 ? -47.670 -28.841 24.401 1.00 51.47 433 LEU A CA 1
ATOM 3432 C C . LEU A 1 433 ? -47.457 -28.689 25.910 1.00 51.47 433 LEU A C 1
ATOM 3434 O O . LEU A 1 433 ? -48.266 -28.049 26.589 1.00 51.47 433 LEU A O 1
ATOM 3438 N N . ASN A 1 434 ? -46.387 -29.288 26.423 1.00 57.59 434 ASN A N 1
ATOM 3439 C CA . ASN A 1 434 ? -45.929 -29.089 27.786 1.00 57.59 434 ASN A CA 1
ATOM 3440 C C . ASN A 1 434 ? -45.030 -27.851 27.829 1.00 57.59 434 ASN A C 1
ATOM 3442 O O . ASN A 1 434 ? -44.001 -27.774 27.154 1.00 57.59 434 ASN A O 1
ATOM 3446 N N . VAL A 1 435 ? -45.447 -26.869 28.620 1.00 55.03 435 VAL A N 1
ATOM 3447 C CA . VAL A 1 435 ? -44.732 -25.610 28.809 1.00 55.03 435 VAL A CA 1
ATOM 3448 C C . VAL A 1 435 ? -44.284 -25.552 30.262 1.00 55.03 435 VAL A C 1
ATOM 3450 O O . VAL A 1 435 ? -45.113 -25.395 31.163 1.00 55.03 435 VAL A O 1
ATOM 3453 N N . THR A 1 436 ? -42.979 -25.691 30.494 1.00 55.12 436 THR A N 1
ATOM 3454 C CA . THR A 1 436 ? -42.383 -25.624 31.832 1.00 55.12 436 THR A CA 1
ATOM 3455 C C . THR A 1 436 ? -41.642 -24.306 32.002 1.00 55.12 436 THR A C 1
ATOM 3457 O O . THR A 1 436 ? -40.622 -24.067 31.361 1.00 55.12 436 THR A O 1
ATOM 3460 N N . ALA A 1 437 ? -42.136 -23.448 32.893 1.00 51.97 437 ALA A N 1
ATOM 3461 C CA . ALA A 1 437 ? -41.419 -22.244 33.299 1.00 51.97 437 ALA A CA 1
ATOM 3462 C C . ALA A 1 437 ? -40.530 -22.560 34.508 1.00 51.97 437 ALA A C 1
ATOM 3464 O O . ALA A 1 437 ? -41.000 -23.118 35.505 1.00 51.97 437 ALA A O 1
ATOM 3465 N N . SER A 1 438 ? -39.251 -22.199 34.426 1.00 50.00 438 SER A N 1
ATOM 3466 C CA . SER A 1 438 ? -38.299 -22.321 35.536 1.00 50.00 438 SER A CA 1
ATOM 3467 C C . SER A 1 438 ? -37.724 -20.960 35.907 1.00 50.00 438 SER A C 1
ATOM 3469 O O . SER A 1 438 ? -37.548 -20.115 35.037 1.00 50.00 438 SER A O 1
ATOM 3471 N N . SER A 1 439 ? -37.419 -20.754 37.191 1.00 47.09 439 SER A N 1
ATOM 3472 C CA . SER A 1 439 ? -36.663 -19.606 37.708 1.00 47.09 439 SER A CA 1
ATOM 3473 C C . SER A 1 439 ? -35.454 -20.121 38.498 1.00 47.09 439 SER A C 1
ATOM 3475 O O . SER A 1 439 ? -35.596 -21.030 39.307 1.00 47.09 439 SER A O 1
ATOM 3477 N N . ARG A 1 440 ? -34.257 -19.579 38.255 1.00 41.12 440 ARG A N 1
ATOM 3478 C CA . ARG A 1 440 ? -32.988 -19.873 38.940 1.00 41.12 440 ARG A CA 1
ATOM 3479 C C . ARG A 1 440 ? -32.795 -19.063 40.226 1.00 41.12 440 ARG A C 1
ATOM 3481 O O . ARG A 1 440 ? -31.911 -19.404 40.999 1.00 41.12 440 ARG A O 1
ATOM 3488 N N . MET A 1 441 ? -33.584 -18.010 40.458 1.00 39.09 441 MET A N 1
ATOM 3489 C CA . MET A 1 441 ? -33.497 -17.203 41.691 1.00 39.09 441 MET A CA 1
ATOM 3490 C C . MET A 1 441 ? -34.314 -17.790 42.844 1.00 39.09 441 MET A C 1
ATOM 3492 O O . MET A 1 441 ? -33.936 -17.629 43.998 1.00 39.09 441 MET A O 1
ATOM 3496 N N . ASP A 1 442 ? -35.386 -18.516 42.529 1.00 40.06 442 ASP A N 1
ATOM 3497 C CA . ASP A 1 442 ? -36.086 -19.371 43.482 1.00 40.06 442 ASP A CA 1
ATOM 3498 C C . ASP A 1 442 ? -35.672 -20.803 43.174 1.00 40.06 442 ASP A C 1
ATOM 3500 O O . ASP A 1 442 ? -36.168 -21.396 42.214 1.00 40.06 442 ASP A O 1
ATOM 3504 N N . TYR A 1 443 ? -34.747 -21.361 43.959 1.00 38.06 443 TYR A N 1
ATOM 3505 C CA . TYR A 1 443 ? -34.474 -22.793 43.895 1.00 38.06 443 TYR A CA 1
ATOM 3506 C C . TYR A 1 443 ? -35.821 -23.527 43.996 1.00 38.06 443 TYR A C 1
ATOM 3508 O O . TYR A 1 443 ? -36.474 -23.491 45.036 1.00 38.06 443 TYR A O 1
ATOM 3516 N N . ASN A 1 444 ? -36.211 -24.162 42.883 1.00 47.62 444 ASN A N 1
ATOM 3517 C CA . ASN A 1 444 ? -37.304 -25.123 42.736 1.00 47.62 444 ASN A CA 1
ATOM 3518 C C . ASN A 1 444 ? -38.732 -24.623 42.447 1.00 47.62 444 ASN A C 1
ATOM 3520 O O . ASN A 1 444 ? -39.685 -25.310 42.808 1.00 47.62 444 ASN A O 1
ATOM 3524 N N . PHE A 1 445 ? -38.938 -23.514 41.731 1.00 39.41 445 PHE A N 1
ATOM 3525 C CA . PHE A 1 445 ? -40.274 -23.204 41.191 1.00 39.41 445 PHE A CA 1
ATOM 3526 C C . PHE A 1 445 ? -40.469 -23.783 39.778 1.00 39.41 445 PHE A C 1
ATOM 3528 O O . PHE A 1 445 ? -39.791 -23.365 38.838 1.00 39.41 445 PHE A O 1
ATOM 3535 N N . ARG A 1 446 ? -41.393 -24.746 39.626 1.00 48.12 446 ARG A N 1
ATOM 3536 C CA . ARG A 1 446 ? -41.865 -25.251 38.322 1.00 48.12 446 ARG A CA 1
ATOM 3537 C C . ARG A 1 446 ? -43.372 -25.082 38.189 1.00 48.12 446 ARG A C 1
ATOM 3539 O O . ARG A 1 446 ? -44.136 -25.597 39.013 1.00 48.12 446 ARG A O 1
ATOM 3546 N N . GLU A 1 447 ? -43.786 -24.424 37.114 1.00 47.78 447 GLU A N 1
ATOM 3547 C CA . GLU A 1 447 ? -45.172 -24.415 36.651 1.00 47.78 447 GLU A CA 1
ATOM 3548 C C . GLU A 1 447 ? -45.260 -25.137 35.314 1.00 47.78 447 GLU A C 1
ATOM 3550 O O . GLU A 1 447 ? -44.564 -24.771 34.369 1.00 47.78 447 GLU A O 1
ATOM 3555 N N . CYS A 1 448 ? -46.110 -26.162 35.263 1.00 46.44 448 CYS A N 1
ATOM 3556 C CA . CYS A 1 448 ? -46.398 -26.911 34.047 1.00 46.44 448 CYS A CA 1
ATOM 3557 C C . CYS A 1 448 ? -47.788 -26.537 33.541 1.00 46.44 448 CYS A C 1
ATOM 3559 O O . CYS A 1 448 ? -48.789 -26.640 34.271 1.00 46.44 448 CYS A O 1
ATOM 3561 N N . TYR A 1 449 ? -47.837 -26.143 32.276 1.00 52.75 449 TYR A N 1
ATOM 3562 C CA . TYR A 1 449 ? -49.064 -25.843 31.560 1.00 52.75 449 TYR A CA 1
ATOM 3563 C C . TYR A 1 449 ? -49.269 -26.876 30.459 1.00 52.75 449 TYR A C 1
ATOM 3565 O O . TYR A 1 449 ? -48.337 -27.193 29.723 1.00 52.75 449 TYR A O 1
ATOM 3573 N N . ILE A 1 450 ? -50.496 -27.384 30.371 1.00 52.16 450 ILE A N 1
ATOM 3574 C CA . ILE A 1 450 ? -50.955 -28.214 29.264 1.00 52.16 450 ILE A CA 1
ATOM 3575 C C . ILE A 1 450 ? -51.759 -27.323 28.337 1.00 52.16 450 ILE A C 1
ATOM 3577 O O . ILE A 1 450 ? -52.745 -26.694 28.740 1.00 52.16 450 ILE A O 1
ATOM 3581 N N . VAL A 1 451 ? -51.322 -27.295 27.085 1.00 48.38 451 VAL A N 1
ATOM 3582 C CA . VAL A 1 451 ? -52.066 -26.680 25.997 1.00 48.38 451 VAL A CA 1
ATOM 3583 C C . VAL A 1 451 ? -52.687 -27.788 25.161 1.00 48.38 451 VAL A C 1
ATOM 3585 O O . VAL A 1 451 ? -51.976 -28.613 24.587 1.00 48.38 451 VAL A O 1
ATOM 3588 N N . SER A 1 452 ? -54.017 -27.808 25.108 1.00 51.47 452 SER A N 1
ATOM 3589 C CA . SER A 1 452 ? -54.793 -28.782 24.337 1.00 51.47 452 SER A CA 1
ATOM 3590 C C . SER A 1 452 ? -55.828 -28.077 23.458 1.00 51.47 452 SER A C 1
ATOM 3592 O O . SER A 1 452 ? -56.103 -26.890 23.640 1.00 51.47 452 SER A O 1
ATOM 3594 N N . SER A 1 453 ? -56.471 -28.822 22.555 1.00 44.06 453 SER A N 1
ATOM 3595 C CA . SER A 1 453 ? -57.607 -28.327 21.760 1.00 44.06 453 SER A CA 1
ATOM 3596 C C . SER A 1 453 ? -58.813 -27.883 22.601 1.00 44.06 453 SER A C 1
ATOM 3598 O O . SER A 1 453 ? -59.721 -27.251 22.074 1.00 44.06 453 SER A O 1
ATOM 3600 N N . GLU A 1 454 ? -58.852 -28.241 23.887 1.00 43.28 454 GLU A N 1
ATOM 3601 C CA . GLU A 1 454 ? -59.928 -27.902 24.827 1.00 43.28 454 GLU A CA 1
ATOM 3602 C C . GLU A 1 454 ? -59.595 -26.656 25.677 1.00 43.28 454 GLU A C 1
ATOM 3604 O O . GLU A 1 454 ? -60.428 -26.202 26.460 1.00 43.28 454 GLU A O 1
ATOM 3609 N N . GLY A 1 455 ? -58.399 -26.074 25.506 1.00 43.94 455 GLY A N 1
ATOM 3610 C CA . GLY A 1 455 ? -57.977 -24.828 26.148 1.00 43.94 455 GLY A CA 1
ATOM 3611 C C . GLY A 1 455 ? -56.660 -24.929 26.925 1.00 43.94 455 GLY A C 1
ATOM 3612 O O . GLY A 1 455 ? -55.995 -25.969 26.960 1.00 43.94 455 GLY A O 1
ATOM 3613 N N . PHE A 1 456 ? -56.283 -23.807 27.547 1.00 40.75 456 PHE A N 1
ATOM 3614 C CA . PHE A 1 456 ? -55.074 -23.649 28.357 1.00 40.75 456 PHE A CA 1
ATOM 3615 C C . PHE A 1 456 ? -55.355 -24.025 29.815 1.00 40.75 456 PHE A C 1
ATOM 3617 O O . PHE A 1 456 ? -56.187 -23.393 30.473 1.00 40.75 456 PHE A O 1
ATOM 3624 N N . ARG A 1 457 ? -54.668 -25.042 30.349 1.00 52.22 457 ARG A N 1
ATOM 3625 C CA . ARG A 1 457 ? -54.853 -25.472 31.742 1.00 52.22 457 ARG A CA 1
ATOM 3626 C C . ARG A 1 457 ? -53.522 -25.564 32.475 1.00 52.22 457 ARG A C 1
ATOM 3628 O O . ARG A 1 457 ? -52.600 -26.251 32.049 1.00 52.22 457 ARG A O 1
ATOM 3635 N N . LYS A 1 458 ? -53.442 -24.918 33.641 1.00 53.12 458 LYS A N 1
ATOM 3636 C CA . LYS A 1 458 ? -52.346 -25.119 34.598 1.00 53.12 458 LYS A CA 1
ATOM 3637 C C . LYS A 1 458 ? -52.511 -26.486 35.258 1.00 53.12 458 LYS A C 1
ATOM 3639 O O . LYS A 1 458 ? -53.546 -26.743 35.876 1.00 53.12 458 LYS A O 1
ATOM 3644 N N . VAL A 1 459 ? -51.517 -27.358 35.124 1.00 54.16 459 VAL A N 1
ATOM 3645 C CA . VAL A 1 459 ? -51.649 -28.770 35.532 1.00 54.16 459 VAL A CA 1
ATOM 3646 C C . VAL A 1 459 ? -50.911 -29.064 36.818 1.00 54.16 459 VAL A C 1
ATOM 3648 O O . VAL A 1 459 ? -51.392 -29.844 37.639 1.00 54.16 459 VAL A O 1
ATOM 3651 N N . LYS A 1 460 ? -49.772 -28.408 37.048 1.00 50.88 460 LYS A N 1
ATOM 3652 C CA . LYS A 1 460 ? -49.009 -28.625 38.272 1.00 50.88 460 LYS A CA 1
ATOM 3653 C C . LYS A 1 460 ? -48.195 -27.400 38.650 1.00 50.88 460 LYS A C 1
ATOM 3655 O O . LYS A 1 460 ? -47.555 -26.782 37.807 1.00 50.88 460 LYS A O 1
ATOM 3660 N N . THR A 1 461 ? -48.207 -27.096 39.943 1.00 43.97 461 THR A N 1
ATOM 3661 C CA . THR A 1 461 ? -47.201 -26.244 40.579 1.00 43.97 461 THR A CA 1
ATOM 3662 C C . THR A 1 461 ? -46.425 -27.161 41.508 1.00 43.97 461 THR A C 1
ATOM 3664 O O . THR A 1 461 ? -47.031 -27.763 42.396 1.00 43.97 461 THR A O 1
ATOM 3667 N N . SER A 1 462 ? -45.123 -27.330 41.302 1.00 41.69 462 SER A N 1
ATOM 3668 C CA . SER A 1 462 ? -44.284 -28.048 42.265 1.00 41.69 462 SER A CA 1
ATOM 3669 C C . SER A 1 462 ? -43.204 -27.120 42.787 1.00 41.69 462 SER A C 1
ATOM 3671 O O . SER A 1 462 ? -42.442 -26.561 42.000 1.00 41.69 462 SER A O 1
ATOM 3673 N N . ARG A 1 463 ? -43.155 -27.000 44.115 1.00 35.59 463 ARG A N 1
ATOM 3674 C CA . ARG A 1 463 ? -41.970 -26.579 44.858 1.00 35.59 463 ARG A CA 1
ATOM 3675 C C . ARG A 1 463 ? -41.268 -27.849 45.329 1.00 35.59 463 ARG A C 1
ATOM 3677 O O . ARG A 1 463 ? -41.918 -28.639 46.012 1.00 35.59 463 ARG A O 1
ATOM 3684 N N . THR A 1 464 ? -40.025 -28.079 44.916 1.00 43.69 464 THR A N 1
ATOM 3685 C CA . THR A 1 464 ? -39.161 -29.099 45.546 1.00 43.69 464 THR A CA 1
ATOM 3686 C C . THR A 1 464 ? -38.328 -28.513 46.666 1.00 43.69 464 THR A C 1
ATOM 3688 O O . THR A 1 464 ? -37.927 -27.336 46.550 1.00 43.69 464 THR A O 1
#

Foldseek 3Di:
DWDAQPPPPQQETEDELLVLLQCLLQFQAAEAEADCDPADQAANPHQYDYPPDDDPVSVVCCVVPDPTVDLQEYEYAYQDDPPDHDDPVSSVVRVCSCPPSVHNYYYYYHNVSNCVQQVVNNVDDSVCSNLAFRDLDPLAETEHALHHHALVNCVSSQAQEEEEFCDDPPPPSPPPHNYYDYQNHPDLLSLVVCLVVLLVSSVVCVVVVGHYYQDFDSVDLRRLVSSLLSQLLNCCPVVVDASVRSVVSDDPNSRPDPPPPNCVVVNCSRVVVPCVQFAWEFEAEPVRHTQDTDRHDLPDALLVVLVVSCVRQVDHSVQWFKDQVNHTDHRVVSNVVSVVCSVPDRPDYTYIYIDGDAPPPDQVVVVVVVVQCPQVDPPPDDDDDDDPCPVVVVVVCVVPPPDPQDFDWADGRRAQWTWTWGWDQDPPRFTWIWIWIDGPVQQAWTWTWTRHNVGIDTDDTDRD

Secondary structure (DSSP, 8-state):
-PEEP-STT--EEE--HHHHHHHHHH--EEEEEEESSSS-SS-TTSEEEESS---HHHHHHHHHH---SEEEEEEEEESS-TTSPPPHHHHHHHHHIIIII---EEEEEEHHHHHHHHGGGGG--GGGGGGSPEEEETTTEEE--SSPPPHHHHHHTT--EEEEES--TT-GGGTTSSEEEEE---SHHHHHHHHHHHHHHHHHHHHTT--EEEEE-TT-HHHHHHHHHHHHHHHHHHS---HHHHHHHS-GGG--S-TTTTTHHHHHHHTT------EEEEEEETTS-EEEEEEE-TT--HHHHHHHHHHHH---GGGEEEEETTEE--HHHHHHHHHHHHHH-TT--EEEEEEE----SHHHHHHHHHHHHHHHS-TTS-PPP-SHHHHHHHHHHHHHHSSTTPPEEEE-TTSSSEEEEEEEEETTTEEEEEEEEEESSSTTEEEEEEEETTEEEEEEEEE-

Radius of gyration: 33.72 Å; Cα contacts (8 Å, |Δi|>4): 759; chains: 1; bounding box: 88×65×82 Å

Sequence (464 aa):
MAEQCSAPGCAVEVVYAFQAFNWLVREDILVLECSSSAEPKTVPWAYTIPHRGLCKRLLQDICDTAQPENTSCALLLDEVPQSEACPEHVVELSRWLFRLVGCRRLMRVNLNNFQRRYNFLGTASLRGLPSYPVEILDGKIFLAGKVKPDSKALKQLNITNIAGLGVQEHSSTFRSYVGCQFFPVKSTKQLKLTLTAVLQFMRRSLEEHGRILILGDPADASARNHATACVVAFLMQDHQLDFEEAVKRIPRQLCGVSLDNQFGICWQLQNKSWNFGSILLEVYALSGQHVCALDVEPFVSVRDIKRLVERETGVCHFMQRLLVGEAELDQDHWEVVARDFYASGADTKYQLTLHLVRCEGEVWDGLRDLLETLVQENWRNRPLDTAWCATKLNRCKSELLDQGNQATFVPIPGMFGGIEVAWEMEGQGREVLNVTASSRMDYNFRECYIVSSEGFRKVKTSRT

pLDDT: mean 71.27, std 18.74, range [31.16, 96.31]

Solvent-accessible surface area (backbone atoms only — not comparable to full-atom values): 26086 Å² total; per-residue (Å²): 135,69,50,66,49,85,54,93,90,40,77,39,34,40,40,56,47,57,58,53,50,41,46,59,37,73,42,54,48,44,44,35,31,36,32,95,52,88,63,55,86,47,35,79,85,34,47,54,39,56,71,77,65,86,51,69,62,62,56,49,50,45,62,77,67,54,78,47,88,34,53,46,36,35,41,36,34,28,70,64,62,82,90,51,78,84,49,69,61,56,51,53,50,49,55,45,38,43,70,76,63,55,24,76,40,41,36,38,29,40,31,65,64,32,38,76,70,48,52,70,41,48,75,52,55,79,88,54,32,48,27,42,55,37,61,66,40,95,84,38,38,28,38,49,35,72,37,70,63,46,69,65,47,40,57,73,69,54,52,34,29,37,43,28,27,42,39,77,87,81,53,74,80,54,76,82,45,85,42,68,50,69,42,90,30,92,45,73,72,44,39,65,73,42,42,64,60,51,48,54,50,52,50,56,42,47,74,73,73,31,18,36,35,35,28,26,29,50,89,38,55,66,20,29,38,51,29,50,50,52,53,35,47,43,36,30,72,78,64,70,33,52,60,68,60,27,49,70,60,50,62,71,85,49,43,75,60,76,72,73,76,69,41,53,60,43,55,30,58,71,68,68,61,67,71,82,43,57,40,42,34,41,33,22,38,82,87,69,47,81,71,50,76,43,79,37,56,62,81,61,50,54,70,54,52,33,44,52,50,17,71,78,68,70,49,58,44,92,42,55,43,44,18,51,84,92,43,73,61,42,63,71,53,42,52,48,54,34,52,47,43,72,73,76,40,82,84,55,74,45,64,32,39,45,40,73,52,72,68,73,72,63,70,60,55,52,51,48,50,49,53,50,46,64,67,71,42,78,75,90,76,73,89,78,80,64,76,68,58,47,62,56,48,50,49,51,46,62,73,59,65,78,50,77,89,54,68,42,76,43,78,42,90,63,51,63,32,32,38,34,42,34,76,41,73,45,88,94,78,42,78,28,44,40,39,36,42,42,40,72,82,48,82,42,48,39,42,37,32,43,41,45,100,90,47,82,41,82,74,47,78,48,76,107